Protein 4KW3 (pdb70)

InterPro domains:
  IPR001257 Parvovirus non-structural protein 1, helicase domain [PF01057] (306-569)
  IPR014015 Helicase, superfamily 3, DNA virus [PS51206] (397-552)
  IPR027417 P-loop containing nucleoside triphosphate hydrolase [G3DSA:3.40.50.300] (367-577)
  IPR027417 P-loop containing nucleoside triphosphate hydrolase [SSF52540] (384-567)
  IPR049901 NS1 nuclease, NS1-Nuc domain, Parvovirus [PS52022] (11-271)
  IPR054766 Initiator protein NS1-like, N-terminal domain, Bocavirus [PF22419] (13-245)

B-factor: mean 63.6, std 20.65, range [27.87, 173.23]

Foldseek 3Di:
DFDFDFAPQKWKKKFFLPDQCCQVPVLLLCLQQQNPLSVLVVVQLPDDFPPDDDVSLVVSCVVCFCRGSQNRLQLLLVVLVLVVQCVLVVHNGGDKWKKKFWFDWPGTTMIMIMIHDHSDDQVCPFQCQLVSLLSSLVSSLVSSCVSVVVPDDDPVSVVSSVVSVVCNVVSVVVDNVPRMGIDWDADPVGDIDRGDPDPLCCCLPPVQLAAADRGSSHDSSSNADPVNHRVVHDTHTHWMDTRRDTPGRVCRNVSSVCCCPPRPND/DFDFDFAPQKWKKKFFLPDQCCQVPVLLLCLQQQNPCSVLVVVQLPDDFPPPDDPSLVVSLVVCPCRFSQSRLQVLLVVLVLVVQCVLVVHNGGDKWKKKFWFDDPGTGMMMIMIHDHSDDPVVVQQCQLVSLLSSLVSSLVSSCVSVVVPDDDPVSVVSSVSSVVCNVVSVVPDNVPSMGIDWDQDPVGDIGGGDPCVLCCCLPPVQLAAADRGSSHDSSSNADPVRHRPPHPTYTHWMATRRHTDDRVCRNVSSVCCCPPRPPD

Nearest PDB structures (foldseek):
  4kw3-assembly2_B  TM=9.986E-01  e=7.012E-51  Human bocavirus
  3wro-assembly1_A  TM=5.353E-01  e=4.277E-08  Murine minute virus strain MVM prototype
  4zq9-assembly1_B  TM=5.698E-01  e=7.908E-05  Adeno-associated virus 2 Srivastava/1982
  4zq9-assembly1_A  TM=5.557E-01  e=5.661E-05  Adeno-associated virus 2 Srivastava/1982
  4zq9-assembly1_C  TM=5.619E-01  e=1.460E-04  Adeno-associated virus 2 Srivastava/1982

Structure (mmCIF, N/CA/C/O backbone):
data_4KW3
#
_entry.id   4KW3
#
_cell.length_a   199.804
_cell.length_b   199.804
_cell.length_c   56.456
_cell.angle_alpha   90.00
_cell.angle_beta   90.00
_cell.angle_gamma   90.00
#
_symmetry.space_group_name_H-M   'P 41 21 2'
#
loop_
_entity.id
_entity.type
_entity.pdbx_description
1 polymer NS1
2 water water
#
loop_
_atom_site.group_PDB
_atom_site.id
_atom_site.type_symbol
_atom_site.label_atom_id
_atom_site.label_alt_id
_atom_site.label_comp_id
_atom_site.label_asym_id
_atom_site.label_entity_id
_atom_site.label_seq_id
_atom_site.pdbx_PDB_ins_code
_atom_site.Cartn_x
_atom_site.Cartn_y
_atom_site.Cartn_z
_atom_site.occupancy
_atom_site.B_iso_or_equiv
_atom_site.auth_seq_id
_atom_site.auth_comp_id
_atom_site.auth_asym_id
_atom_site.auth_atom_id
_atom_site.pdbx_PDB_model_num
ATOM 1 N N . PRO A 1 6 ? 73.102 42.038 -0.978 1.00 93.48 6 PRO A N 1
ATOM 2 C CA . PRO A 1 6 ? 72.781 41.670 0.400 1.00 83.41 6 PRO A CA 1
ATOM 3 C C . PRO A 1 6 ? 72.293 42.896 1.186 1.00 73.31 6 PRO A C 1
ATOM 4 O O . PRO A 1 6 ? 73.065 43.542 1.902 1.00 79.04 6 PRO A O 1
ATOM 8 N N . VAL A 1 7 ? 71.022 43.235 1.037 1.00 52.53 7 VAL A N 1
ATOM 9 C CA . VAL A 1 7 ? 70.452 44.377 1.751 1.00 47.23 7 VAL A CA 1
ATOM 10 C C . VAL A 1 7 ? 70.413 44.196 3.296 1.00 49.58 7 VAL A C 1
ATOM 11 O O . VAL A 1 7 ? 69.970 43.173 3.798 1.00 54.56 7 VAL A O 1
ATOM 15 N N . ILE A 1 8 ? 70.872 45.196 4.041 1.00 41.13 8 ILE A N 1
ATOM 16 C CA . ILE A 1 8 ? 70.876 45.138 5.503 1.00 45.78 8 ILE A CA 1
ATOM 17 C C . ILE A 1 8 ? 69.437 45.165 6.022 1.00 50.61 8 ILE A C 1
ATOM 18 O O . ILE A 1 8 ? 68.606 45.918 5.512 1.00 44.41 8 ILE A O 1
ATOM 23 N N . ARG A 1 9 ? 69.126 44.313 7.001 1.00 56.86 9 ARG A N 1
ATOM 24 C CA . ARG A 1 9 ? 67.736 44.145 7.437 1.00 50.74 9 ARG A CA 1
ATOM 25 C C . ARG A 1 9 ? 67.538 44.417 8.908 1.00 53.80 9 ARG A C 1
ATOM 26 O O . ARG A 1 9 ? 66.404 44.501 9.390 1.00 59.18 9 ARG A O 1
ATOM 34 N N . ALA A 1 10 ? 68.651 44.596 9.609 1.00 49.57 10 ALA A N 1
ATOM 35 C CA . ALA A 1 10 ? 68.622 44.758 11.048 1.00 41.21 10 ALA A CA 1
ATOM 36 C C . ALA A 1 10 ? 69.736 45.675 11.547 1.00 47.07 10 ALA A C 1
ATOM 37 O O . ALA A 1 10 ? 70.852 45.659 11.016 1.00 45.92 10 ALA A O 1
ATOM 39 N N . PHE A 1 11 ? 69.458 46.431 12.604 1.00 39.98 11 PHE A N 1
ATOM 40 C CA . PHE A 1 11 ? 70.460 47.350 13.134 1.00 44.31 11 PHE A CA 1
ATOM 41 C C . PHE A 1 11 ? 70.435 47.419 14.662 1.00 46.32 11 PHE A C 1
ATOM 42 O O . PHE A 1 11 ? 69.453 47.870 15.234 1.00 47.90 11 PHE A O 1
ATOM 50 N N . SER A 1 12 ? 71.536 47.006 15.299 1.00 45.76 12 SER A N 1
ATOM 51 C CA . SER A 1 12 ? 71.6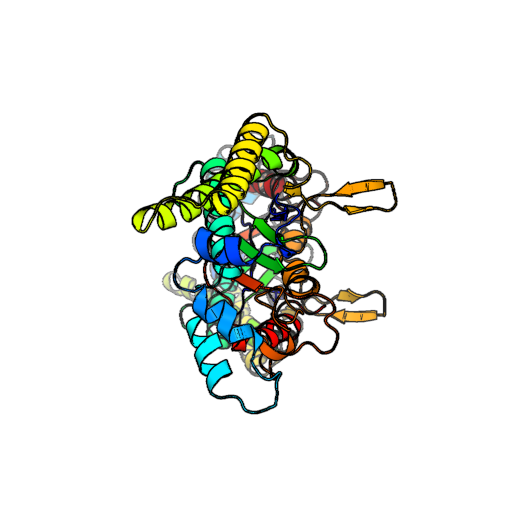58 46.958 16.764 1.00 48.31 12 SER A CA 1
ATOM 52 C C . SER A 1 12 ? 71.305 48.250 17.484 1.00 50.47 12 SER A C 1
ATOM 53 O O . SER A 1 12 ? 71.788 49.327 17.125 1.00 47.52 12 SER A O 1
ATOM 56 N N . GLN A 1 13 ? 70.497 48.131 18.533 1.00 48.31 13 GLN A N 1
ATOM 57 C CA . GLN A 1 13 ? 70.112 49.288 19.338 1.00 45.07 13 GLN A CA 1
ATOM 58 C C . GLN A 1 13 ? 70.819 49.250 20.712 1.00 49.60 13 GLN A C 1
ATOM 59 O O . GLN A 1 13 ? 71.292 48.194 21.137 1.00 45.39 13 GLN A O 1
ATOM 65 N N . PRO A 1 14 ? 70.966 50.412 21.376 1.00 58.19 14 PRO A N 1
ATOM 66 C CA . PRO A 1 14 ? 70.583 51.747 20.903 1.00 52.36 14 PRO A CA 1
ATOM 67 C C . PRO A 1 14 ? 71.569 52.218 19.830 1.00 52.49 14 PRO A C 1
ATOM 68 O O . PRO A 1 14 ? 72.742 51.805 19.851 1.00 55.99 14 PRO A O 1
ATOM 72 N N . ALA A 1 15 ? 71.087 53.033 18.893 1.00 42.19 15 ALA A N 1
ATOM 73 C CA . ALA A 1 15 ? 71.923 53.548 17.801 1.00 41.48 15 ALA A CA 1
ATOM 74 C C . ALA A 1 15 ? 72.075 55.061 17.881 1.00 43.97 15 ALA A C 1
ATOM 75 O O . ALA A 1 15 ? 71.148 55.776 18.266 1.00 40.37 15 ALA A O 1
ATOM 77 N N . PHE A 1 16 ? 73.242 55.546 17.485 1.00 44.44 16 PHE A N 1
ATOM 78 C CA . PHE A 1 16 ? 73.521 56.973 17.529 1.00 41.72 16 PHE A CA 1
ATOM 79 C C . PHE A 1 16 ? 74.171 57.411 16.230 1.00 36.35 16 PHE A C 1
ATOM 80 O O . PHE A 1 16 ? 74.819 56.612 15.542 1.00 35.71 16 PHE A O 1
ATOM 88 N N . THR A 1 17 ? 73.983 58.675 15.889 1.00 30.55 17 THR A N 1
ATOM 89 C CA . THR A 1 17 ? 74.525 59.209 14.645 1.00 31.74 17 THR A CA 1
ATOM 90 C C . THR A 1 17 ? 75.461 60.383 14.925 1.00 39.66 17 THR A C 1
ATOM 91 O O . THR A 1 17 ? 75.114 61.320 15.668 1.00 44.28 17 THR A O 1
ATOM 95 N N . TYR A 1 18 ? 76.666 60.309 14.366 1.00 41.78 18 TYR A N 1
ATOM 96 C CA . TYR A 1 18 ? 77.649 61.385 14.526 1.00 38.37 18 TYR A CA 1
ATOM 97 C C . TYR A 1 18 ? 78.016 62.023 13.185 1.00 41.31 18 TYR A C 1
ATOM 98 O O . TYR A 1 18 ? 77.916 61.392 12.120 1.00 39.65 18 TYR A O 1
ATOM 107 N N . VAL A 1 19 ? 78.471 63.270 13.246 1.00 38.98 19 VAL A N 1
ATOM 108 C CA . VAL A 1 19 ? 79.068 63.900 12.085 1.00 34.62 19 VAL A CA 1
ATOM 109 C C . VAL A 1 19 ? 80.498 64.312 12.402 1.00 38.50 19 VAL A C 1
ATOM 110 O O . VAL A 1 19 ? 80.750 65.094 13.327 1.00 40.39 19 VAL A O 1
ATOM 114 N N . PHE A 1 20 ? 81.425 63.769 11.618 1.00 37.23 20 PHE A N 1
ATOM 115 C CA . PHE A 1 20 ? 82.830 64.123 11.694 1.00 35.78 20 PHE A CA 1
ATOM 116 C C . PHE A 1 20 ? 83.144 65.120 10.586 1.00 44.24 20 PHE A C 1
ATOM 117 O O . PHE A 1 20 ? 82.793 64.883 9.444 1.00 43.89 20 PHE A O 1
ATOM 125 N N . LYS A 1 21 ? 83.770 66.243 10.930 1.00 49.39 21 LYS A N 1
ATOM 126 C CA . LYS A 1 21 ? 84.236 67.236 9.954 1.00 44.17 21 LYS A CA 1
ATOM 127 C C . LYS A 1 21 ? 85.755 67.147 9.828 1.00 47.16 21 LYS A C 1
ATOM 128 O O . LYS A 1 21 ? 86.459 67.269 10.826 1.00 45.86 21 LYS A O 1
ATOM 134 N N . PHE A 1 22 ? 86.276 66.933 8.624 1.00 44.37 22 PHE A N 1
ATOM 135 C CA . PHE A 1 22 ? 87.727 66.966 8.440 1.00 46.41 22 PHE A CA 1
ATOM 136 C C . PHE A 1 22 ? 88.296 68.363 8.811 1.00 50.08 22 PHE A C 1
ATOM 137 O O . PHE A 1 22 ? 87.947 69.377 8.208 1.00 43.48 22 PHE A O 1
ATOM 145 N N . PRO A 1 23 ? 89.179 68.425 9.811 1.00 50.91 23 PRO A N 1
ATOM 146 C CA . PRO A 1 23 ? 89.521 69.759 10.325 1.00 48.46 23 PRO A CA 1
ATOM 147 C C . PRO A 1 23 ? 90.542 70.550 9.484 1.00 54.72 23 PRO A C 1
ATOM 148 O O . PRO A 1 23 ? 91.582 70.966 10.004 1.00 64.33 23 PRO A O 1
ATOM 152 N N . TYR A 1 24 ? 90.238 70.742 8.203 1.00 50.81 24 TYR A N 1
ATOM 153 C CA . TYR A 1 24 ? 91.067 71.549 7.293 1.00 55.72 24 TYR A CA 1
ATOM 154 C C . TYR A 1 24 ? 90.197 72.408 6.385 1.00 57.16 24 TYR A C 1
ATOM 155 O O . TYR A 1 24 ? 89.676 71.941 5.370 1.00 58.44 24 TYR A O 1
ATOM 164 N N . PRO A 1 25 ? 90.040 73.679 6.750 1.00 59.43 25 PRO A N 1
ATOM 165 C CA . PRO A 1 25 ? 89.119 74.587 6.055 1.00 58.45 25 PRO A CA 1
ATOM 166 C C . PRO A 1 25 ? 89.434 74.775 4.564 1.00 56.68 25 PRO A C 1
ATOM 167 O O . PRO A 1 25 ? 88.510 74.944 3.772 1.00 58.31 25 PRO A O 1
ATOM 171 N N . GLN A 1 26 ? 90.711 74.731 4.192 1.00 62.88 26 GLN A N 1
ATOM 172 C CA . GLN A 1 26 ? 91.134 74.949 2.801 1.00 64.26 26 GLN A CA 1
ATOM 173 C C . GLN A 1 26 ? 91.080 73.685 1.937 1.00 60.85 26 GLN A C 1
ATOM 174 O O . GLN A 1 26 ? 91.662 73.661 0.858 1.00 61.28 26 GLN A O 1
ATOM 180 N N . TRP A 1 27 ? 90.397 72.641 2.406 1.00 50.10 27 TRP A N 1
ATOM 181 C CA . TRP A 1 27 ? 90.365 71.355 1.687 1.00 45.45 27 TRP A CA 1
ATOM 182 C C . TRP A 1 27 ? 89.802 71.407 0.242 1.00 57.91 27 TRP A C 1
ATOM 183 O O . TRP A 1 27 ? 90.313 70.704 -0.622 1.00 57.43 27 TRP A O 1
ATOM 194 N N . LYS A 1 28 ? 88.763 72.202 -0.038 1.00 58.27 28 LYS A N 1
ATOM 195 C CA . LYS A 1 28 ? 88.304 72.309 -1.436 1.00 61.56 28 LYS A CA 1
ATOM 196 C C . LYS A 1 28 ? 89.369 72.993 -2.306 1.00 66.32 28 LYS A C 1
ATOM 197 O O . LYS A 1 28 ? 89.722 72.512 -3.382 1.00 66.34 28 LYS A O 1
ATOM 203 N N . GLU A 1 29 ? 89.879 74.115 -1.821 1.00 66.90 29 GLU A N 1
ATOM 204 C CA . GLU A 1 29 ? 90.838 74.910 -2.566 1.00 67.56 29 GLU A CA 1
ATOM 205 C C . GLU A 1 29 ? 92.117 74.142 -2.842 1.00 63.10 29 GLU A C 1
ATOM 206 O O . GLU A 1 29 ? 92.768 74.373 -3.842 1.00 70.00 29 GLU A O 1
ATOM 212 N N . LYS A 1 30 ? 92.476 73.227 -1.950 1.00 67.43 30 LYS A N 1
ATOM 213 C CA . LYS A 1 30 ? 93.760 72.536 -2.026 1.00 64.01 30 LYS A CA 1
ATOM 214 C C . LYS A 1 30 ? 93.600 71.016 -1.932 1.00 62.49 30 LYS A C 1
ATOM 215 O O . LYS A 1 30 ? 94.367 70.339 -1.238 1.00 54.46 30 LYS A O 1
ATOM 221 N N . GLU A 1 31 ? 92.621 70.478 -2.655 1.00 65.75 31 GLU A N 1
ATOM 222 C CA . GLU A 1 31 ? 92.226 69.073 -2.501 1.00 59.20 31 GLU A CA 1
ATOM 223 C C . GLU A 1 31 ? 93.303 68.052 -2.908 1.00 57.57 31 GLU A C 1
ATOM 224 O O . GLU A 1 31 ? 93.366 66.939 -2.352 1.00 50.66 31 GLU A O 1
ATOM 230 N N . TRP A 1 32 ? 94.144 68.421 -3.873 1.00 56.92 32 TRP A N 1
ATOM 231 C CA . TRP A 1 32 ? 95.223 67.530 -4.336 1.00 53.43 32 TRP A CA 1
ATOM 232 C C . TRP A 1 32 ? 96.166 67.116 -3.192 1.00 57.51 32 TRP A C 1
ATOM 233 O O . TRP A 1 32 ? 96.714 66.017 -3.210 1.00 62.56 32 TRP A O 1
ATOM 244 N N . LEU A 1 33 ? 96.347 67.989 -2.200 1.00 51.80 33 LEU A N 1
ATOM 245 C CA . LEU A 1 33 ? 97.060 67.612 -0.977 1.00 53.87 33 LEU A CA 1
ATOM 246 C C . LEU A 1 33 ? 96.414 66.390 -0.302 1.00 57.88 33 LEU A C 1
ATOM 247 O O . LEU A 1 33 ? 97.123 65.472 0.148 1.00 52.09 33 LEU A O 1
ATOM 252 N N . LEU A 1 34 ? 95.074 66.362 -0.250 1.00 47.52 34 LEU A N 1
ATOM 253 C CA . LEU A 1 34 ? 94.406 65.219 0.364 1.00 48.40 34 LEU A CA 1
ATOM 254 C C . LEU A 1 34 ? 94.545 63.982 -0.507 1.00 52.02 34 LEU A C 1
ATOM 255 O O . LEU A 1 34 ? 94.656 62.870 0.024 1.00 50.10 34 LEU A O 1
ATOM 260 N N . HIS A 1 35 ? 94.570 64.175 -1.831 1.00 52.28 35 HIS A N 1
ATOM 261 C CA . HIS A 1 35 ? 94.760 63.050 -2.753 1.00 52.10 35 HIS A CA 1
ATOM 262 C C . HIS A 1 35 ? 96.036 62.316 -2.371 1.00 57.74 35 HIS A C 1
ATOM 263 O O . HIS A 1 35 ? 96.056 61.085 -2.335 1.00 51.07 35 HIS A O 1
ATOM 270 N N . ALA A 1 36 ? 97.089 63.082 -2.070 1.00 52.57 36 ALA A N 1
ATOM 271 C CA . ALA A 1 36 ? 98.392 62.509 -1.782 1.00 56.17 36 ALA A CA 1
ATOM 272 C C . ALA A 1 36 ? 98.467 61.918 -0.367 1.00 62.36 36 ALA A C 1
ATOM 273 O O . ALA A 1 36 ? 98.944 60.786 -0.180 1.00 59.43 36 ALA A O 1
ATOM 275 N N . LEU A 1 37 ? 97.987 62.682 0.616 1.00 53.67 37 LEU A N 1
ATOM 276 C CA . LEU A 1 37 ? 98.026 62.257 2.018 1.00 51.83 37 LEU A CA 1
ATOM 277 C C . LEU A 1 37 ? 97.145 61.026 2.299 1.00 57.61 37 LEU A C 1
ATOM 278 O O . LEU A 1 37 ? 97.521 60.154 3.082 1.00 61.62 37 LEU A O 1
ATOM 283 N N . LEU A 1 38 ? 95.969 60.963 1.673 1.00 55.03 38 LEU A N 1
ATOM 284 C CA . LEU A 1 38 ? 95.022 59.882 1.948 1.00 53.15 38 LEU A CA 1
ATOM 285 C C . LEU A 1 38 ? 94.950 58.799 0.871 1.00 55.04 38 LEU A C 1
ATOM 286 O O . LEU A 1 38 ? 94.603 57.653 1.164 1.00 52.05 38 LEU A O 1
ATOM 291 N N . ALA A 1 39 ? 95.276 59.152 -0.368 1.00 59.06 39 ALA A N 1
ATOM 292 C CA . ALA A 1 39 ? 95.049 58.247 -1.495 1.00 55.76 39 ALA A CA 1
ATOM 293 C C . ALA A 1 39 ? 96.246 58.256 -2.431 1.00 62.57 39 ALA A C 1
ATOM 294 O O . ALA A 1 39 ? 96.107 58.431 -3.654 1.00 54.92 39 ALA A O 1
ATOM 296 N N . HIS A 1 40 ? 97.429 58.097 -1.851 1.00 56.96 40 HIS A N 1
ATOM 297 C CA . HIS A 1 40 ? 98.619 58.109 -2.660 1.00 52.76 40 HIS A CA 1
ATOM 298 C C . HIS A 1 40 ? 98.534 57.005 -3.717 1.00 60.50 40 HIS A C 1
ATOM 299 O O . HIS A 1 40 ? 98.188 55.860 -3.404 1.00 59.14 40 HIS A O 1
ATOM 306 N N . GLY A 1 41 ? 98.799 57.375 -4.972 1.00 59.87 41 GLY A N 1
ATOM 307 C CA . GLY A 1 41 ? 98.654 56.467 -6.098 1.00 50.95 41 GLY A CA 1
ATOM 308 C C . GLY A 1 41 ? 97.483 56.811 -7.017 1.00 61.65 41 GLY A C 1
ATOM 309 O O . GLY A 1 41 ? 97.298 56.187 -8.066 1.00 67.64 41 GLY A O 1
ATOM 310 N N . THR A 1 42 ? 96.705 57.823 -6.642 1.00 52.07 42 THR A N 1
ATOM 311 C CA . THR A 1 42 ? 95.486 58.153 -7.360 1.00 51.70 42 THR A CA 1
ATOM 312 C C . THR A 1 42 ? 95.602 59.562 -7.887 1.00 58.23 42 THR A C 1
ATOM 313 O O . THR A 1 42 ? 94.696 60.042 -8.571 1.00 59.95 42 THR A O 1
ATOM 317 N N . GLU A 1 43 ? 96.692 60.246 -7.543 1.00 59.04 43 GLU A N 1
ATOM 318 C CA . GLU A 1 43 ? 96.726 61.687 -7.786 1.00 63.40 43 GLU A CA 1
ATOM 319 C C . GLU A 1 43 ? 96.620 62.020 -9.266 1.00 61.84 43 GLU A C 1
ATOM 320 O O . GLU A 1 43 ? 95.983 63.001 -9.631 1.00 68.49 43 GLU A O 1
ATOM 326 N N . GLN A 1 44 ? 97.191 61.175 -10.115 1.00 67.39 44 GLN A N 1
ATOM 327 C CA . GLN A 1 44 ? 97.104 61.399 -11.552 1.00 70.95 44 GLN A CA 1
ATOM 328 C C . GLN A 1 44 ? 95.713 61.084 -12.071 1.00 65.78 44 GLN A C 1
ATOM 329 O O . GLN A 1 44 ? 95.157 61.842 -12.868 1.00 61.28 44 GLN A O 1
ATOM 335 N N . SER A 1 45 ? 95.157 59.966 -11.610 1.00 53.26 45 SER A N 1
ATOM 336 C CA . SER A 1 45 ? 93.795 59.609 -11.962 1.00 47.74 45 SER A CA 1
ATOM 337 C C . SER A 1 45 ? 92.811 60.748 -11.647 1.00 55.42 45 SER A C 1
ATOM 338 O O . SER A 1 45 ? 91.962 61.067 -12.479 1.00 55.86 45 SER A O 1
ATOM 341 N N . MET A 1 46 ? 92.951 61.379 -10.476 1.00 49.10 46 MET A N 1
ATOM 342 C CA . MET A 1 46 ? 92.090 62.498 -10.088 1.00 45.87 46 MET A CA 1
ATOM 343 C C . MET A 1 46 ? 92.179 63.657 -11.069 1.00 57.64 46 MET A C 1
ATOM 344 O O . MET A 1 46 ? 91.161 64.256 -11.430 1.00 61.94 46 MET A O 1
ATOM 349 N N . ILE A 1 47 ? 93.389 63.961 -11.524 1.00 60.04 47 ILE A N 1
ATOM 350 C CA . ILE A 1 47 ? 93.562 65.043 -12.487 1.00 66.10 47 ILE A CA 1
ATOM 351 C C . ILE A 1 47 ? 92.879 64.755 -13.823 1.00 63.73 47 ILE A C 1
ATOM 352 O O . ILE A 1 47 ? 92.167 65.605 -14.358 1.00 57.59 47 ILE A O 1
ATOM 357 N N . GLN A 1 48 ? 93.087 63.550 -14.339 1.00 63.45 48 GLN A N 1
ATOM 358 C CA . GLN A 1 48 ? 92.496 63.131 -15.599 1.00 65.29 48 GLN A CA 1
ATOM 359 C C . GLN A 1 48 ? 90.977 63.192 -15.534 1.00 65.04 48 GLN A C 1
ATOM 360 O O . GLN A 1 48 ? 90.314 63.537 -16.514 1.00 71.82 48 GLN A O 1
ATOM 366 N N . LEU A 1 49 ? 90.440 62.891 -14.357 1.00 58.10 49 LEU A N 1
ATOM 367 C CA . LEU A 1 49 ? 89.004 62.872 -14.137 1.00 57.75 49 LEU A CA 1
ATOM 368 C C . LEU A 1 49 ? 88.354 64.231 -14.421 1.00 57.33 49 LEU A C 1
ATOM 369 O O . LEU A 1 49 ? 87.197 64.274 -14.863 1.00 52.70 49 LEU A O 1
ATOM 374 N N . ARG A 1 50 ? 89.087 65.323 -14.155 1.00 56.83 50 ARG A N 1
ATOM 375 C CA . ARG A 1 50 ? 88.597 66.690 -14.402 1.00 56.49 50 ARG A CA 1
ATOM 376 C C . ARG A 1 50 ? 88.151 66.901 -15.842 1.00 66.30 50 ARG A C 1
ATOM 377 O O . ARG A 1 50 ? 87.263 67.709 -16.094 1.00 73.04 50 ARG A O 1
ATOM 385 N N . ASN A 1 51 ? 88.754 66.166 -16.777 1.00 66.18 51 ASN A N 1
ATOM 386 C CA . ASN A 1 51 ? 88.531 66.391 -18.202 1.00 74.90 51 ASN A CA 1
ATOM 387 C C . ASN A 1 51 ? 87.450 65.489 -18.788 1.00 75.91 51 ASN A C 1
ATOM 388 O O . ASN A 1 51 ? 87.266 65.432 -20.004 1.00 75.85 51 ASN A O 1
ATOM 393 N N . CYS A 1 52 ? 86.739 64.777 -17.923 1.00 64.94 52 CYS A N 1
ATOM 394 C CA . CYS A 1 52 ? 85.770 63.794 -18.378 1.00 54.71 52 CYS A CA 1
ATOM 395 C C . CYS A 1 52 ? 84.401 64.393 -18.683 1.00 54.49 52 CYS A C 1
ATOM 396 O O . CYS A 1 52 ? 83.949 65.320 -18.010 1.00 58.21 52 CYS A O 1
ATOM 399 N N . ALA A 1 53 ? 83.738 63.825 -19.682 1.00 51.92 53 ALA A N 1
ATOM 400 C CA . ALA A 1 53 ? 82.382 64.205 -20.064 1.00 53.53 53 ALA A CA 1
ATOM 401 C C . ALA A 1 53 ? 81.384 63.550 -19.119 1.00 55.52 53 ALA A C 1
ATOM 402 O O . ALA A 1 53 ? 81.568 62.395 -18.733 1.00 49.17 53 ALA A O 1
ATOM 404 N N . PRO A 1 54 ? 80.363 64.306 -18.687 1.00 59.53 54 PRO A N 1
ATOM 405 C CA . PRO A 1 54 ? 79.254 63.790 -17.868 1.00 56.54 54 PRO A CA 1
ATOM 406 C C . PRO A 1 54 ? 78.414 62.793 -18.642 1.00 59.69 54 PRO A C 1
ATOM 407 O O . PRO A 1 54 ? 78.382 62.836 -19.883 1.00 56.91 54 PRO A O 1
ATOM 411 N N . HIS A 1 55 ? 77.737 61.908 -17.926 1.00 56.74 55 HIS A N 1
ATOM 412 C CA . HIS A 1 55 ? 76.755 61.051 -18.561 1.00 58.17 55 HIS A CA 1
ATOM 413 C C . HIS A 1 55 ? 75.666 61.966 -19.117 1.00 61.31 55 HIS A C 1
ATOM 414 O O . HIS A 1 55 ? 75.441 63.062 -18.577 1.00 59.09 55 HIS A O 1
ATOM 421 N N . PRO A 1 56 ? 74.982 61.533 -20.191 1.00 64.55 56 PRO A N 1
ATOM 422 C CA . PRO A 1 56 ? 75.059 60.220 -20.83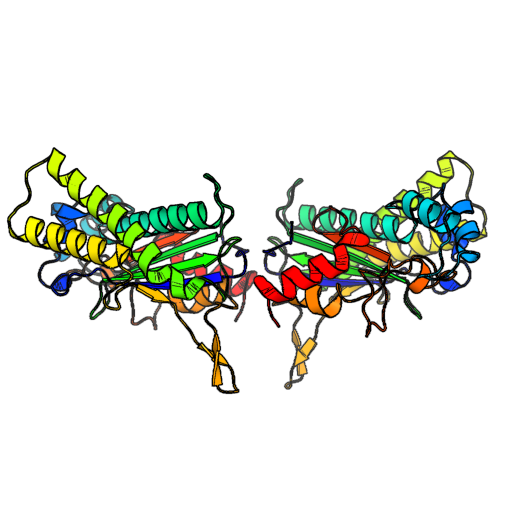9 1.00 70.39 56 PRO A CA 1
ATOM 423 C C . PRO A 1 56 ? 76.002 60.179 -22.054 1.00 66.79 56 PRO A C 1
ATOM 424 O O . PRO A 1 56 ? 75.931 59.243 -22.840 1.00 58.57 56 PRO A O 1
ATOM 428 N N . ASP A 1 57 ? 76.850 61.186 -22.214 1.00 60.74 57 ASP A N 1
ATOM 429 C CA . ASP A 1 57 ? 77.915 61.146 -23.205 1.00 64.09 57 ASP A CA 1
ATOM 430 C C . ASP A 1 57 ? 78.783 59.903 -23.048 1.00 62.71 57 ASP A C 1
ATOM 431 O O . ASP A 1 57 ? 79.062 59.460 -21.931 1.00 65.09 57 ASP A O 1
ATOM 436 N N . GLU A 1 58 ? 79.182 59.327 -24.178 1.00 76.48 58 GLU A N 1
ATOM 437 C CA . GLU A 1 58 ? 80.142 58.230 -24.202 1.00 70.68 58 GLU A CA 1
ATOM 438 C C . GLU A 1 58 ? 81.482 58.761 -23.743 1.00 68.17 58 GLU A C 1
ATOM 439 O O . GLU A 1 58 ? 81.928 59.780 -24.253 1.00 67.44 58 GLU A O 1
ATOM 445 N N . ASP A 1 59 ? 82.138 58.080 -22.810 1.00 71.73 59 ASP A N 1
ATOM 446 C CA . ASP A 1 59 ? 83.495 58.461 -22.422 1.00 51.28 59 ASP A CA 1
ATOM 447 C C . ASP A 1 59 ? 84.146 57.243 -21.765 1.00 64.02 59 ASP A C 1
ATOM 448 O O . ASP A 1 59 ? 83.895 56.942 -20.600 1.00 65.07 59 ASP A O 1
ATOM 453 N N . ILE A 1 60 ? 84.954 56.527 -22.542 1.00 66.99 60 ILE A N 1
ATOM 454 C CA . ILE A 1 60 ? 85.547 55.263 -22.116 1.00 70.09 60 ILE A CA 1
ATOM 455 C C . ILE A 1 60 ? 86.653 55.486 -21.101 1.00 69.48 60 ILE A C 1
ATOM 456 O O . ILE A 1 60 ? 86.794 54.718 -20.141 1.00 68.78 60 ILE A O 1
ATOM 461 N N . ILE A 1 61 ? 87.410 56.563 -21.302 1.00 58.03 61 ILE A N 1
ATOM 462 C CA . ILE A 1 61 ? 88.450 56.954 -20.367 1.00 60.29 61 ILE A CA 1
ATOM 463 C C . ILE A 1 61 ? 87.839 57.161 -18.989 1.00 63.73 61 ILE A C 1
ATOM 464 O O . ILE A 1 61 ? 88.324 56.620 -17.994 1.00 64.36 61 ILE A O 1
ATOM 469 N N . ARG A 1 62 ? 86.772 57.948 -18.948 1.00 63.35 62 ARG A N 1
ATOM 470 C CA . ARG A 1 62 ? 86.001 58.153 -17.732 1.00 54.15 62 ARG A CA 1
ATOM 471 C C . ARG A 1 62 ? 85.611 56.838 -17.069 1.00 57.05 62 ARG A C 1
ATOM 472 O O . ARG A 1 62 ? 85.779 56.662 -15.859 1.00 62.25 62 ARG A O 1
ATOM 480 N N . ASP A 1 63 ? 85.060 55.921 -17.853 1.00 55.83 63 ASP A N 1
ATOM 481 C CA . ASP A 1 63 ? 84.546 54.680 -17.272 1.00 63.00 63 ASP A CA 1
ATOM 482 C C . ASP A 1 63 ? 85.642 53.841 -16.604 1.00 69.86 63 ASP A C 1
ATOM 483 O O . ASP A 1 63 ? 85.423 53.301 -15.527 1.00 77.04 63 ASP A O 1
ATOM 488 N N . ASP A 1 64 ? 86.808 53.729 -17.246 1.00 72.08 64 ASP A N 1
ATOM 489 C CA . ASP A 1 64 ? 87.935 52.971 -16.690 1.00 67.20 64 ASP A CA 1
ATOM 490 C C . ASP A 1 64 ? 88.540 53.638 -15.471 1.00 63.63 64 ASP A C 1
ATOM 491 O O . ASP A 1 64 ? 88.785 52.992 -14.439 1.00 68.91 64 ASP A O 1
ATOM 496 N N . LEU A 1 65 ? 88.768 54.936 -15.612 1.00 51.22 65 LEU A N 1
ATOM 497 C CA . LEU A 1 65 ? 89.291 55.784 -14.553 1.00 50.39 65 LEU A CA 1
ATOM 498 C C . LEU A 1 65 ? 88.483 55.538 -13.265 1.00 60.10 65 LEU A C 1
ATOM 499 O O . LEU A 1 65 ? 89.050 55.220 -12.214 1.00 59.55 65 LEU A O 1
ATOM 504 N N . LEU A 1 66 ? 87.156 55.610 -13.375 1.00 55.88 66 LEU A N 1
ATOM 505 C CA . LEU A 1 66 ? 86.272 55.370 -12.238 1.00 50.80 66 LEU A CA 1
ATOM 506 C C . LEU A 1 66 ? 86.363 53.943 -11.722 1.00 51.28 66 LEU A C 1
ATOM 507 O O . LEU A 1 66 ? 86.362 53.721 -10.511 1.00 56.80 66 LEU A O 1
ATOM 512 N N . ILE A 1 67 ? 86.418 52.972 -12.627 1.00 54.02 67 ILE A N 1
ATOM 513 C CA . ILE A 1 67 ? 86.655 51.591 -12.212 1.00 60.99 67 ILE A CA 1
ATOM 514 C C . ILE A 1 67 ? 87.982 51.446 -11.446 1.00 61.74 67 ILE A C 1
ATOM 515 O O . ILE A 1 67 ? 88.035 50.750 -10.429 1.00 66.02 67 ILE A O 1
ATOM 520 N N . SER A 1 68 ? 89.029 52.155 -11.866 1.00 44.42 68 SER A N 1
ATOM 521 C CA . SER A 1 68 ? 90.302 51.946 -11.201 1.00 56.38 68 SER A CA 1
ATOM 522 C C . SER A 1 68 ? 90.314 52.668 -9.849 1.00 59.01 68 SER A C 1
ATOM 523 O O . SER A 1 68 ? 91.069 52.309 -8.953 1.00 59.72 68 SER A O 1
ATOM 526 N N . LEU A 1 69 ? 89.491 53.695 -9.713 1.00 59.76 69 LEU A N 1
ATOM 527 C CA . LEU A 1 69 ? 89.454 54.485 -8.488 1.00 56.97 69 LEU A CA 1
ATOM 528 C C . LEU A 1 69 ? 88.548 53.917 -7.417 1.00 57.17 69 LEU A C 1
ATOM 529 O O . LEU A 1 69 ? 88.585 54.376 -6.287 1.00 62.35 69 LEU A O 1
ATOM 534 N N . GLU A 1 70 ? 87.810 52.868 -7.759 1.00 62.07 70 GLU A N 1
ATOM 535 C CA . GLU A 1 70 ? 86.598 52.487 -7.026 1.00 72.68 70 GLU A CA 1
ATOM 536 C C . GLU A 1 70 ? 86.635 52.428 -5.496 1.00 77.99 70 GLU A C 1
ATOM 537 O O . GLU A 1 70 ? 85.726 52.975 -4.855 1.00 89.58 70 GLU A O 1
ATOM 543 N N . ASP A 1 71 ? 87.650 51.828 -4.886 1.00 63.88 71 ASP A N 1
ATOM 544 C CA . ASP A 1 71 ? 87.711 51.870 -3.407 1.00 59.62 71 ASP A CA 1
ATOM 545 C C . ASP A 1 71 ? 88.916 52.649 -2.872 1.00 57.47 71 ASP A C 1
ATOM 546 O O . ASP A 1 71 ? 89.276 52.524 -1.711 1.00 54.87 71 ASP A O 1
ATOM 551 N N . ARG A 1 72 ? 89.538 53.439 -3.736 1.00 55.09 72 ARG A N 1
ATOM 552 C CA . ARG A 1 72 ? 90.851 53.996 -3.476 1.00 43.56 72 ARG A CA 1
ATOM 553 C C . ARG A 1 72 ? 90.877 55.520 -3.424 1.00 49.12 72 ARG A C 1
ATOM 554 O O . ARG A 1 72 ? 91.894 56.101 -3.045 1.00 57.16 72 ARG A O 1
ATOM 562 N N . HIS A 1 73 ? 89.819 56.182 -3.881 1.00 44.92 73 HIS A N 1
ATOM 563 C CA . HIS A 1 73 ? 89.873 57.646 -3.897 1.00 49.49 73 HIS A CA 1
ATOM 564 C C . HIS A 1 73 ? 89.795 58.169 -2.462 1.00 53.15 73 HIS A C 1
ATOM 565 O O . HIS A 1 73 ? 89.360 57.451 -1.558 1.00 47.37 73 HIS A O 1
ATOM 572 N N . PHE A 1 74 ? 90.210 59.415 -2.262 1.00 47.98 74 PHE A N 1
ATOM 573 C CA . PHE A 1 74 ? 90.487 59.891 -0.915 1.00 43.47 74 PHE A CA 1
ATOM 574 C C . PHE A 1 74 ? 89.261 59.839 -0.011 1.00 46.54 74 PHE A C 1
ATOM 575 O O . PHE A 1 74 ? 89.368 59.478 1.157 1.00 41.55 74 PHE A O 1
ATOM 583 N N . GLY A 1 75 ? 88.099 60.135 -0.573 1.00 47.57 75 GLY A N 1
ATOM 584 C CA . GLY A 1 75 ? 86.860 60.044 0.169 1.00 40.47 75 GLY A CA 1
ATOM 585 C C . GLY A 1 75 ? 86.579 58.628 0.615 1.00 40.83 75 GLY A C 1
ATOM 586 O O . GLY A 1 75 ? 86.069 58.407 1.708 1.00 40.68 75 GLY A O 1
ATOM 587 N N . ALA A 1 76 ? 86.907 57.657 -0.228 1.00 45.70 76 ALA A N 1
ATOM 588 C CA . ALA A 1 76 ? 86.712 56.275 0.167 1.00 46.45 76 ALA A CA 1
ATOM 589 C C . ALA A 1 76 ? 87.659 55.893 1.310 1.00 44.20 76 ALA A C 1
ATOM 590 O O . ALA A 1 76 ? 87.256 55.205 2.254 1.00 47.82 76 ALA A O 1
ATOM 592 N N . VAL A 1 77 ? 88.893 56.386 1.251 1.00 41.68 77 VAL A N 1
ATOM 593 C CA . VAL A 1 77 ? 89.877 56.103 2.289 1.00 46.29 77 VAL A CA 1
ATOM 594 C C . VAL A 1 77 ? 89.469 56.731 3.627 1.00 46.02 77 VAL A C 1
ATOM 595 O O . VAL A 1 77 ? 89.520 56.073 4.673 1.00 41.63 77 VAL A O 1
ATOM 599 N N . LEU A 1 78 ? 89.054 57.994 3.578 1.00 40.41 78 LEU A N 1
ATOM 600 C CA . LEU A 1 78 ? 88.583 58.714 4.759 1.00 44.99 78 LEU A CA 1
ATOM 601 C C . LEU A 1 78 ? 87.480 57.901 5.423 1.00 52.34 78 LEU A C 1
ATOM 602 O O . LEU A 1 78 ? 87.442 57.709 6.646 1.00 53.46 78 LEU A O 1
ATOM 607 N N . CYS A 1 79 ? 86.592 57.412 4.578 1.00 43.17 79 CYS A N 1
ATOM 608 C CA . CYS A 1 79 ? 85.467 56.627 5.013 1.00 43.15 79 CYS A CA 1
ATOM 609 C C . CYS A 1 79 ? 85.904 55.305 5.681 1.00 45.71 79 CYS A C 1
ATOM 610 O O . CYS A 1 79 ? 85.344 54.925 6.698 1.00 49.02 79 CYS A O 1
ATOM 613 N N . LYS A 1 80 ? 86.892 54.606 5.120 1.00 44.31 80 LYS A N 1
ATOM 614 C CA . LYS A 1 80 ? 87.430 53.402 5.771 1.00 40.28 80 LYS A CA 1
ATOM 615 C C . LYS A 1 80 ? 88.108 53.735 7.106 1.00 45.46 80 LYS A C 1
ATOM 616 O O . LYS A 1 80 ? 88.010 52.971 8.064 1.00 40.64 80 LYS A O 1
ATOM 622 N N . ALA A 1 81 ? 88.813 54.866 7.146 1.00 33.63 81 ALA A N 1
ATOM 623 C CA . ALA A 1 81 ? 89.499 55.315 8.347 1.00 46.64 81 ALA A CA 1
ATOM 624 C C . ALA A 1 81 ? 88.496 55.496 9.491 1.00 51.22 81 ALA A C 1
ATOM 625 O O . ALA A 1 81 ? 88.683 54.962 10.594 1.00 42.51 81 ALA A O 1
ATOM 627 N N . VAL A 1 82 ? 87.434 56.248 9.210 1.00 41.39 82 VAL A N 1
ATOM 628 C CA . VAL A 1 82 ? 86.382 56.498 10.181 1.00 36.71 82 VAL A CA 1
ATOM 629 C C . VAL A 1 82 ? 85.721 55.195 10.652 1.00 42.59 82 VAL A C 1
ATOM 630 O O . VAL A 1 82 ? 85.495 55.008 11.856 1.00 42.62 82 VAL A O 1
ATOM 634 N N . TYR A 1 83 ? 85.451 54.287 9.713 1.00 38.11 83 TYR A N 1
ATOM 635 C CA . TYR A 1 83 ? 84.908 52.970 10.045 1.00 41.06 83 TYR A CA 1
ATOM 636 C C . TYR A 1 83 ? 85.838 52.193 11.007 1.00 47.99 83 TYR A C 1
ATOM 637 O O . TYR A 1 83 ? 85.396 51.674 12.041 1.00 50.13 83 TYR A O 1
ATOM 646 N N . MET A 1 84 ? 87.111 52.073 10.648 1.00 38.80 84 MET A N 1
ATOM 647 C CA . MET A 1 84 ? 88.070 51.466 11.563 1.00 46.75 84 MET A CA 1
ATOM 648 C C . MET A 1 84 ? 88.066 52.128 12.961 1.00 52.71 84 MET A C 1
ATOM 649 O O . MET A 1 84 ? 88.059 51.430 13.983 1.00 49.53 84 MET A O 1
ATOM 654 N N . ALA A 1 85 ? 88.064 53.461 12.996 1.00 45.68 85 ALA A N 1
ATOM 655 C CA . ALA A 1 85 ? 88.019 54.192 14.252 1.00 46.71 85 ALA A CA 1
ATOM 656 C C . ALA A 1 85 ? 86.759 53.861 15.066 1.00 51.68 85 ALA A C 1
ATOM 657 O O . ALA A 1 85 ? 86.834 53.725 16.293 1.00 44.54 85 ALA A O 1
ATOM 659 N N . THR A 1 86 ? 85.627 53.709 14.376 1.00 42.99 86 THR A N 1
ATOM 660 C CA . THR A 1 86 ? 84.351 53.385 15.015 1.00 42.23 86 THR A CA 1
ATOM 661 C C . THR A 1 86 ? 84.401 51.993 15.647 1.00 44.74 86 THR A C 1
ATOM 662 O O . THR A 1 86 ? 83.883 51.763 16.743 1.00 50.58 86 THR A O 1
ATOM 666 N N . THR A 1 87 ? 85.012 51.071 14.920 1.00 40.36 87 THR A N 1
ATOM 667 C CA . THR A 1 87 ? 85.276 49.719 15.384 1.00 43.49 87 THR A CA 1
ATOM 668 C C . THR A 1 87 ? 86.135 49.768 16.636 1.00 50.62 87 THR A C 1
ATOM 669 O O . THR A 1 87 ? 85.834 49.113 17.636 1.00 44.69 87 THR A O 1
ATOM 673 N N . THR A 1 88 ? 87.215 50.538 16.572 1.00 52.76 88 THR A N 1
ATOM 674 C CA . THR A 1 88 ? 88.058 50.729 17.736 1.00 50.16 88 THR A CA 1
ATOM 675 C C . THR A 1 88 ? 87.247 51.306 18.906 1.00 58.65 88 THR A C 1
ATOM 676 O O . THR A 1 88 ? 87.383 50.836 20.043 1.00 54.72 88 THR A O 1
ATOM 680 N N . LEU A 1 89 ? 86.395 52.299 18.619 1.00 55.38 89 LEU A N 1
ATOM 681 C CA . LEU A 1 89 ? 85.545 52.909 19.644 1.00 49.59 89 LEU A CA 1
ATOM 682 C C . LEU A 1 89 ? 84.679 51.880 20.350 1.00 54.70 89 LEU A C 1
ATOM 683 O O . LEU A 1 89 ? 84.702 51.800 21.582 1.00 54.53 89 LEU A O 1
ATOM 688 N N . MET A 1 90 ? 83.942 51.080 19.575 1.00 45.80 90 MET A N 1
ATOM 689 C CA . MET A 1 90 ? 83.053 50.070 20.155 1.00 49.81 90 MET A CA 1
ATOM 690 C C . MET A 1 90 ? 83.856 49.017 20.908 1.00 62.61 90 MET A C 1
ATOM 691 O O . MET A 1 90 ? 83.424 48.481 21.926 1.00 62.95 90 MET A O 1
ATOM 696 N N . SER A 1 91 ? 85.033 48.726 20.379 1.00 63.42 91 SER A N 1
ATOM 697 C CA . SER A 1 91 ? 85.965 47.830 21.022 1.00 60.82 91 SER A CA 1
ATOM 698 C C . SER A 1 91 ? 86.295 48.288 22.454 1.00 59.67 91 SER A C 1
ATOM 699 O O . SER A 1 91 ? 86.267 47.484 23.394 1.00 53.68 91 SER A O 1
ATOM 702 N N . HIS A 1 92 ? 86.586 49.578 22.614 1.00 51.00 92 HIS A N 1
ATOM 703 C CA . HIS A 1 92 ? 86.816 50.150 23.934 1.00 43.81 92 HIS A CA 1
ATOM 704 C C . HIS A 1 92 ? 85.548 50.081 24.796 1.00 62.16 92 HIS A C 1
ATOM 705 O O . HIS A 1 92 ? 85.604 49.637 25.939 1.00 61.88 92 HIS A O 1
ATOM 712 N N . LYS A 1 93 ? 84.411 50.521 24.255 1.00 58.30 93 LYS A N 1
ATOM 713 C CA . LYS A 1 93 ? 83.165 50.552 25.024 1.00 58.32 93 LYS A CA 1
ATOM 714 C C . LYS A 1 93 ? 82.758 49.180 25.534 1.00 63.12 93 LYS A C 1
ATOM 715 O O . LYS A 1 93 ? 82.162 49.073 26.603 1.00 66.22 93 LYS A O 1
ATOM 721 N N . GLN A 1 94 ? 83.080 48.135 24.776 1.00 57.59 94 GLN A N 1
ATOM 722 C CA . GLN A 1 94 ? 82.717 46.775 25.161 1.00 55.65 94 GLN A CA 1
ATOM 723 C C . GLN A 1 94 ? 83.855 45.966 25.803 1.00 57.03 94 GLN A C 1
ATOM 724 O O . GLN A 1 94 ? 83.647 44.805 26.172 1.00 56.41 94 GLN A O 1
ATOM 730 N N . ARG A 1 95 ? 85.040 46.565 25.921 1.00 55.36 95 ARG A N 1
ATOM 731 C CA . ARG A 1 95 ? 86.227 45.844 26.390 1.00 65.11 95 ARG A CA 1
ATOM 732 C C . ARG A 1 95 ? 86.306 44.465 25.742 1.00 61.29 95 ARG A C 1
ATOM 733 O O . ARG A 1 95 ? 86.311 43.451 26.422 1.00 67.90 95 ARG A O 1
ATOM 741 N N . ASN A 1 96 ? 86.318 44.455 24.418 1.00 56.61 96 ASN A N 1
ATOM 742 C CA . ASN A 1 96 ? 86.279 43.243 23.634 1.00 64.51 96 ASN A CA 1
ATOM 743 C C . ASN A 1 96 ? 86.928 43.558 22.290 1.00 72.33 96 ASN A C 1
ATOM 744 O O . ASN A 1 96 ? 86.581 44.560 21.665 1.00 73.03 96 ASN A O 1
ATOM 749 N N . MET A 1 97 ? 87.839 42.699 21.831 1.00 76.14 97 MET A N 1
ATOM 750 C CA . MET A 1 97 ? 88.554 42.949 20.579 1.00 75.99 97 MET A CA 1
ATOM 751 C C . MET A 1 97 ? 87.660 42.723 19.377 1.00 76.44 97 MET A C 1
ATOM 752 O O . MET A 1 97 ? 87.926 43.227 18.286 1.00 78.13 97 MET A O 1
ATOM 757 N N . PHE A 1 98 ? 86.580 41.984 19.575 1.00 74.94 98 PHE A N 1
ATOM 758 C CA . PHE A 1 98 ? 85.670 41.733 18.472 1.00 73.48 98 PHE A CA 1
ATOM 759 C C . PHE A 1 98 ? 84.256 42.111 18.863 1.00 71.13 98 PHE A C 1
ATOM 760 O O . PHE A 1 98 ? 83.439 41.243 19.162 1.00 79.42 98 PHE A O 1
ATOM 768 N N . PRO A 1 99 ? 83.970 43.425 18.858 1.00 63.74 99 PRO A N 1
ATOM 769 C CA . PRO A 1 99 ? 82.720 44.005 19.366 1.00 59.63 99 PRO A CA 1
ATOM 770 C C . PRO A 1 99 ? 81.498 43.620 18.557 1.00 57.60 99 PRO A C 1
ATOM 771 O O . PRO A 1 99 ? 81.608 43.441 17.344 1.00 62.14 99 PRO A O 1
ATOM 775 N N . ARG A 1 100 ? 80.358 43.481 19.230 1.00 56.24 100 ARG A N 1
ATOM 776 C CA . ARG A 1 100 ? 79.089 43.276 18.544 1.00 58.21 100 ARG A CA 1
ATOM 777 C C . ARG A 1 100 ? 78.411 44.609 18.340 1.00 51.57 100 ARG A C 1
ATOM 778 O O . ARG A 1 100 ? 77.891 45.206 19.289 1.00 59.36 100 ARG A O 1
ATOM 786 N N . CYS A 1 101 ? 78.401 45.062 17.095 1.00 46.85 101 CYS A N 1
ATOM 787 C CA . CYS A 1 101 ? 77.786 46.335 16.751 1.00 51.14 101 CYS A CA 1
ATOM 788 C C . CYS A 1 101 ? 77.425 46.417 15.279 1.00 50.49 101 CYS A C 1
ATOM 789 O O . CYS A 1 101 ? 77.921 45.661 14.462 1.00 54.20 101 CYS A O 1
ATOM 792 N N . ASP A 1 102 ? 76.561 47.355 14.937 1.00 49.27 102 ASP A N 1
ATOM 793 C CA . ASP A 1 102 ? 76.337 47.655 13.543 1.00 49.93 102 ASP A CA 1
ATOM 794 C C . ASP A 1 102 ? 76.872 49.041 13.260 1.00 48.92 102 ASP A C 1
ATOM 795 O O . ASP A 1 102 ? 76.725 49.954 14.086 1.00 50.70 102 ASP A O 1
ATOM 800 N N . ILE A 1 103 ? 77.527 49.187 12.111 1.00 40.96 103 ILE A N 1
ATOM 801 C CA . ILE A 1 103 ? 78.140 50.462 11.755 1.00 40.35 103 ILE A CA 1
ATOM 802 C C . ILE A 1 103 ? 77.908 50.796 10.282 1.00 43.94 103 ILE A C 1
ATOM 803 O O . ILE A 1 103 ? 78.232 49.999 9.397 1.00 41.24 103 ILE A O 1
ATOM 808 N N . ILE A 1 104 ? 77.346 51.976 10.026 1.00 42.39 104 ILE A N 1
ATOM 809 C CA . ILE A 1 104 ? 77.347 52.545 8.681 1.00 34.08 104 ILE A CA 1
ATOM 810 C C . ILE A 1 104 ? 78.157 53.848 8.687 1.00 40.39 104 ILE A C 1
ATOM 811 O O . ILE A 1 104 ? 78.032 54.659 9.621 1.00 44.26 104 ILE A O 1
ATOM 816 N N . VAL A 1 105 ? 79.003 54.029 7.669 1.00 34.46 105 VAL A N 1
ATOM 817 C CA . VAL A 1 105 ? 79.775 55.258 7.507 1.00 38.75 105 VAL A CA 1
ATOM 818 C C . VAL A 1 105 ? 79.620 55.729 6.069 1.00 44.79 105 VAL A C 1
ATOM 819 O O . VAL A 1 105 ? 79.666 54.928 5.126 1.00 45.54 105 VAL A O 1
ATOM 823 N N . GLN A 1 106 ? 79.395 57.029 5.913 1.00 41.53 106 GLN A N 1
ATOM 824 C CA . GLN A 1 106 ? 79.326 57.640 4.597 1.00 31.98 106 GLN A CA 1
ATOM 825 C C . GLN A 1 106 ? 80.073 58.975 4.579 1.00 38.47 106 GLN A C 1
ATOM 826 O O . GLN A 1 106 ? 79.760 59.893 5.342 1.00 39.69 106 GLN A O 1
ATOM 832 N N . SER A 1 107 ? 81.052 59.077 3.688 1.00 40.80 107 SER A N 1
ATOM 833 C CA . SER A 1 107 ? 81.797 60.317 3.472 1.00 36.13 107 SER A CA 1
ATOM 834 C C . SER A 1 107 ? 81.123 61.175 2.395 1.00 38.89 107 SER A C 1
ATOM 835 O O . SER A 1 107 ? 80.509 60.655 1.476 1.00 47.00 107 SER A O 1
ATOM 838 N N . GLU A 1 108 ? 81.231 62.491 2.526 1.00 45.52 108 GLU A N 1
ATOM 839 C CA . GLU A 1 108 ? 80.579 63.408 1.611 1.00 41.12 108 GLU A CA 1
ATOM 840 C C . GLU A 1 108 ? 81.432 64.646 1.401 1.00 44.76 108 GLU A C 1
ATOM 841 O O . GLU A 1 108 ? 81.896 65.254 2.354 1.00 47.93 108 GLU A O 1
ATOM 847 N N . LEU A 1 109 ? 81.626 65.017 0.144 1.00 48.57 109 LEU A N 1
ATOM 848 C CA . LEU A 1 109 ? 82.286 66.265 -0.184 1.00 41.72 109 LEU A CA 1
ATOM 849 C C . LEU A 1 109 ? 81.209 67.324 -0.208 1.00 47.59 109 LEU A C 1
ATOM 850 O O . LEU A 1 109 ? 80.558 67.525 -1.233 1.00 50.33 109 LEU A O 1
ATOM 855 N N . GLY A 1 110 ? 81.037 68.029 0.903 1.00 48.24 110 GLY A N 1
ATOM 856 C CA . GLY A 1 110 ? 79.970 69.003 0.999 1.00 50.64 110 GLY A CA 1
ATOM 857 C C . GLY A 1 110 ? 80.256 70.332 0.311 1.00 54.57 110 GLY A C 1
ATOM 858 O O . GLY A 1 110 ? 81.365 70.587 -0.164 1.00 53.87 110 GLY A O 1
ATOM 859 N N . GLU A 1 111 ? 79.241 71.188 0.272 1.00 63.42 111 GLU A N 1
ATOM 860 C CA . GLU A 1 111 ? 79.387 72.523 -0.281 1.00 68.83 111 GLU A CA 1
ATOM 861 C C . GLU A 1 111 ? 80.492 73.225 0.502 1.00 65.69 111 GLU A C 1
ATOM 862 O O . GLU A 1 111 ? 81.377 73.859 -0.081 1.00 57.60 111 GLU A O 1
ATOM 868 N N . LYS A 1 112 ? 80.466 73.047 1.826 1.00 59.01 112 LYS A N 1
ATOM 869 C CA . LYS A 1 112 ? 81.430 73.674 2.718 1.00 53.77 112 LYS A CA 1
ATOM 870 C C . LYS A 1 112 ? 82.357 72.627 3.335 1.00 56.39 112 LYS A C 1
ATOM 871 O O . LYS A 1 112 ? 83.586 72.750 3.268 1.00 54.93 112 LYS A O 1
ATOM 877 N N . ASN A 1 113 ? 81.782 71.569 3.897 1.00 54.77 113 ASN A N 1
ATOM 878 C CA . ASN A 1 113 ? 82.598 70.619 4.661 1.00 43.09 113 ASN A CA 1
ATOM 879 C C . ASN A 1 113 ? 82.811 69.263 4.060 1.00 37.11 113 ASN A C 1
ATOM 880 O O . ASN A 1 113 ? 81.930 68.697 3.425 1.00 48.51 113 ASN A O 1
ATOM 885 N N . LEU A 1 114 ? 84.011 68.750 4.282 1.00 38.72 114 LEU A N 1
ATOM 886 C CA . LEU A 1 114 ? 84.325 67.362 4.001 1.00 36.61 114 LEU A CA 1
ATOM 887 C C . LEU A 1 114 ? 83.949 66.533 5.238 1.00 37.96 114 LEU A C 1
ATOM 888 O O . LEU A 1 114 ? 84.655 66.543 6.247 1.00 37.60 114 LEU A O 1
ATOM 893 N N . HIS A 1 115 ? 82.834 65.817 5.182 1.00 45.35 115 HIS A N 1
ATOM 894 C CA . HIS A 1 115 ? 82.413 65.125 6.389 1.00 44.96 115 HIS A CA 1
ATOM 895 C C . HIS A 1 115 ? 82.079 63.647 6.247 1.00 46.03 115 HIS A C 1
ATOM 896 O O . HIS A 1 115 ? 81.902 63.134 5.158 1.00 46.21 115 HIS A O 1
ATOM 903 N N . CYS A 1 116 ? 82.019 62.965 7.379 1.00 44.14 116 CYS A N 1
ATOM 904 C CA . CYS A 1 116 ? 81.486 61.622 7.414 1.00 44.70 116 CYS A CA 1
ATOM 905 C C . CYS A 1 116 ? 80.300 61.570 8.367 1.00 44.42 116 CYS A C 1
ATOM 906 O O . CYS A 1 116 ? 80.339 62.160 9.455 1.00 49.12 116 CYS A O 1
ATOM 909 N N . HIS A 1 117 ? 79.261 60.849 7.963 1.00 37.98 117 HIS A N 1
ATOM 910 C CA . HIS A 1 117 ? 78.186 60.483 8.873 1.00 34.12 117 HIS A CA 1
ATOM 911 C C . HIS A 1 117 ? 78.472 59.070 9.329 1.00 44.50 117 HIS A C 1
ATOM 912 O O . HIS A 1 117 ? 78.876 58.215 8.511 1.00 41.44 117 HIS A O 1
ATOM 919 N N . ILE A 1 118 ? 78.313 58.847 10.634 1.00 28.34 118 ILE A N 1
ATOM 920 C CA . ILE A 1 118 ? 78.482 57.527 11.226 1.00 34.60 118 ILE A CA 1
ATOM 921 C C . ILE A 1 118 ? 77.212 57.148 11.972 1.00 38.68 118 ILE A C 1
ATOM 922 O O . ILE A 1 118 ? 76.793 57.850 12.890 1.00 38.13 118 ILE A O 1
ATOM 927 N N . ILE A 1 119 ? 76.598 56.041 11.583 1.00 42.51 119 ILE A N 1
ATOM 928 C CA . ILE A 1 119 ? 75.539 55.465 12.399 1.00 49.97 119 ILE A CA 1
ATOM 929 C C . ILE A 1 119 ? 76.125 54.241 13.089 1.00 46.20 119 ILE A C 1
ATOM 930 O O . ILE A 1 119 ? 76.599 53.309 12.438 1.00 49.74 119 ILE A O 1
ATOM 935 N N . VAL A 1 120 ? 76.107 54.253 14.411 1.00 39.08 120 VAL A N 1
ATOM 936 C CA . VAL A 1 120 ? 76.653 53.145 15.169 1.00 37.26 120 VAL A CA 1
ATOM 937 C C . VAL A 1 120 ? 75.718 52.711 16.307 1.00 46.55 120 VAL A C 1
ATOM 938 O O . VAL A 1 120 ? 75.119 53.546 17.014 1.00 42.76 120 VAL A O 1
ATOM 942 N N . GLY A 1 121 ? 75.595 51.398 16.479 1.00 39.82 121 GLY A N 1
ATOM 943 C CA . GLY A 1 121 ? 74.704 50.861 17.484 1.00 40.62 121 GLY A CA 1
ATOM 944 C C . GLY A 1 121 ? 75.192 49.548 18.055 1.00 48.18 121 GLY A C 1
ATOM 945 O O . GLY A 1 121 ? 75.782 48.723 17.353 1.00 49.59 121 GLY A O 1
ATOM 946 N N . GLY A 1 122 ? 74.909 49.338 19.333 1.00 49.02 122 GLY A N 1
ATOM 947 C CA . GLY A 1 122 ? 75.358 48.144 20.010 1.00 49.08 122 GLY A CA 1
ATOM 948 C C . GLY A 1 122 ? 75.651 48.405 21.465 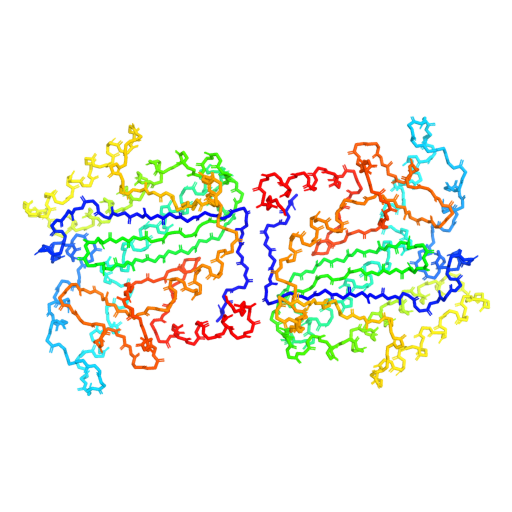1.00 54.76 122 GLY A C 1
ATOM 949 O O . GLY A 1 122 ? 75.582 49.547 21.922 1.00 60.53 122 GLY A O 1
ATOM 950 N N . GLU A 1 123 ? 75.966 47.326 22.180 1.00 57.24 123 GLU A N 1
ATOM 951 C CA . GLU A 1 123 ? 76.264 47.341 23.608 1.00 53.95 123 GLU A CA 1
ATOM 952 C C . GLU A 1 123 ? 77.460 48.242 23.869 1.00 55.49 123 GLU A C 1
ATOM 953 O O . GLU A 1 123 ? 78.400 48.242 23.088 1.00 59.73 123 GLU A O 1
ATOM 959 N N . GLY A 1 124 ? 77.417 49.017 24.951 1.00 50.29 124 GLY A N 1
ATOM 960 C CA . GLY A 1 124 ? 78.502 49.923 25.291 1.00 50.14 124 GLY A CA 1
ATOM 961 C C . GLY A 1 124 ? 78.215 51.387 25.000 1.00 55.27 124 GLY A C 1
ATOM 962 O O . GLY A 1 124 ? 78.857 52.271 25.579 1.00 50.92 124 GLY A O 1
ATOM 963 N N . LEU A 1 125 ? 77.279 51.645 24.084 1.00 56.78 125 LEU A N 1
ATOM 964 C CA . LEU A 1 125 ? 76.769 52.999 23.865 1.00 56.10 125 LEU A CA 1
ATOM 965 C C . LEU A 1 125 ? 75.401 53.137 24.509 1.00 52.64 125 LEU A C 1
ATOM 966 O O . LEU A 1 125 ? 74.648 52.164 24.615 1.00 55.56 125 LEU A O 1
ATOM 971 N N . SER A 1 126 ? 75.093 54.347 24.961 1.00 45.11 126 SER A N 1
ATOM 972 C CA . SER A 1 126 ? 73.779 54.641 25.519 1.00 52.54 126 SER A CA 1
ATOM 973 C C . SER A 1 126 ? 73.570 56.152 25.523 1.00 60.24 126 SER A C 1
ATOM 974 O O . SER A 1 126 ? 74.507 56.903 25.249 1.00 60.26 126 SER A O 1
ATOM 977 N N . LYS A 1 127 ? 72.350 56.591 25.845 1.00 60.66 127 LYS A N 1
ATOM 978 C CA . LYS A 1 127 ? 72.052 58.011 26.016 1.00 57.35 127 LYS A CA 1
ATOM 979 C C . LYS A 1 127 ? 73.022 58.648 27.001 1.00 61.77 127 LYS A C 1
ATOM 980 O O . LYS A 1 127 ? 73.380 59.817 26.900 1.00 70.00 127 LYS A O 1
ATOM 986 N N . ARG A 1 128 ? 73.439 57.845 27.958 1.00 68.76 128 ARG A N 1
ATOM 987 C CA . ARG A 1 128 ? 74.258 58.280 29.068 1.00 78.21 128 ARG A CA 1
ATOM 988 C C . ARG A 1 128 ? 75.676 58.680 28.599 1.00 77.83 128 ARG A C 1
ATOM 989 O O . ARG A 1 128 ? 76.245 59.656 29.092 1.00 88.09 128 ARG A O 1
ATOM 997 N N . ASN A 1 129 ? 76.256 57.903 27.686 1.00 69.27 129 ASN A N 1
ATOM 998 C CA . ASN A 1 129 ? 77.618 58.163 27.196 1.00 64.79 129 ASN A CA 1
ATOM 999 C C . ASN A 1 129 ? 77.807 58.620 25.743 1.00 57.49 129 ASN A C 1
ATOM 1000 O O . ASN A 1 129 ? 78.896 59.058 25.372 1.00 60.49 129 ASN A O 1
ATOM 1005 N N . ALA A 1 130 ? 76.781 58.500 24.907 1.00 47.73 130 ALA A N 1
ATOM 1006 C CA . ALA A 1 130 ? 76.975 58.794 23.484 1.00 43.41 130 ALA A CA 1
ATOM 1007 C C . ALA A 1 130 ? 77.482 60.206 23.157 1.00 42.16 130 ALA A C 1
ATOM 1008 O O . ALA A 1 130 ? 78.412 60.352 22.367 1.00 46.26 130 ALA A O 1
ATOM 1010 N N . LYS A 1 131 ? 76.878 61.234 23.736 1.00 37.23 131 LYS A N 1
ATOM 1011 C CA . LYS A 1 131 ? 77.317 62.603 23.468 1.00 47.43 131 LYS A CA 1
ATOM 1012 C C . LYS A 1 131 ? 78.721 62.864 24.010 1.00 47.22 131 LYS A C 1
ATOM 1013 O O . LYS A 1 131 ? 79.555 63.486 23.345 1.00 57.31 131 LYS A O 1
ATOM 1019 N N . SER A 1 132 ? 78.976 62.391 25.221 1.00 41.96 132 SER A N 1
ATOM 1020 C CA . SER A 1 132 ? 80.247 62.646 25.902 1.00 52.01 132 SER A CA 1
ATOM 1021 C C . SER A 1 132 ? 81.411 61.908 25.235 1.00 49.99 132 SER A C 1
ATOM 1022 O O . SER A 1 132 ? 82.583 62.225 25.475 1.00 50.62 132 SER A O 1
ATOM 1025 N N . SER A 1 133 ? 81.088 60.936 24.382 1.00 44.27 133 SER A N 1
ATOM 1026 C CA . SER A 1 133 ? 82.124 60.160 23.727 1.00 39.00 133 SER A CA 1
ATOM 1027 C C . SER A 1 133 ? 82.647 60.847 22.487 1.00 51.45 133 SER A C 1
ATOM 1028 O O . SER A 1 133 ? 83.545 60.324 21.848 1.00 46.58 133 SER A O 1
ATOM 1031 N N . CYS A 1 134 ? 82.080 62.003 22.148 1.00 37.55 134 CYS A N 1
ATOM 1032 C CA . CYS A 1 134 ? 82.520 62.751 20.980 1.00 43.09 134 CYS A CA 1
ATOM 1033 C C . CYS A 1 134 ? 84.036 62.987 20.877 1.00 46.22 134 CYS A C 1
ATOM 1034 O O . CYS A 1 134 ? 84.627 62.717 19.841 1.00 51.89 134 CYS A O 1
ATOM 1037 N N . ALA A 1 135 ? 84.663 63.504 21.928 1.00 40.22 135 ALA A N 1
ATOM 1038 C CA . ALA A 1 135 ? 86.094 63.812 21.854 1.00 47.35 135 ALA A CA 1
ATOM 1039 C C . ALA A 1 135 ? 86.951 62.555 21.657 1.00 51.19 135 ALA A C 1
ATOM 1040 O O . ALA A 1 135 ? 87.885 62.535 20.845 1.00 56.40 135 ALA A O 1
ATOM 1042 N N . GLN A 1 136 ? 86.614 61.512 22.401 1.00 44.04 136 GLN A N 1
ATOM 1043 C CA . GLN A 1 136 ? 87.292 60.238 22.302 1.00 43.00 136 GLN A CA 1
ATOM 1044 C C . GLN A 1 136 ? 87.175 59.700 20.875 1.00 46.76 136 GLN A C 1
ATOM 1045 O O . GLN A 1 136 ? 88.167 59.276 20.278 1.00 53.89 136 GLN A O 1
ATOM 1051 N N . PHE A 1 137 ? 85.958 59.740 20.337 1.00 38.71 137 PHE A N 1
ATOM 1052 C CA . PHE A 1 137 ? 85.667 59.254 18.998 1.00 39.74 137 PHE A CA 1
ATOM 1053 C C . PHE A 1 137 ? 86.476 60.068 17.992 1.00 39.80 137 PHE A C 1
ATOM 1054 O O . PHE A 1 137 ? 87.108 59.509 17.093 1.00 41.15 137 PHE A O 1
ATOM 1062 N N . TYR A 1 138 ? 86.449 61.386 18.163 1.00 38.38 138 TYR A N 1
ATOM 1063 C CA . TYR A 1 138 ? 87.221 62.323 17.350 1.00 44.52 138 TYR A CA 1
ATOM 1064 C C . TYR A 1 138 ? 88.708 61.954 17.331 1.00 53.11 138 TYR A C 1
ATOM 1065 O O . TYR A 1 138 ? 89.342 61.959 16.271 1.00 57.49 138 TYR A O 1
ATOM 1074 N N . GLY A 1 139 ? 89.256 61.628 18.498 1.00 50.70 139 GLY A N 1
ATOM 1075 C CA . GLY A 1 139 ? 90.666 61.319 18.611 1.00 39.86 139 GLY A CA 1
ATOM 1076 C C . GLY A 1 139 ? 91.040 60.013 17.936 1.00 48.05 139 GLY A C 1
ATOM 1077 O O . GLY A 1 139 ? 92.061 59.914 17.270 1.00 52.12 139 GLY A O 1
ATOM 1078 N N . LEU A 1 140 ? 90.201 59.006 18.109 1.00 44.41 140 LEU A N 1
ATOM 1079 C CA . LEU A 1 140 ? 90.386 57.745 17.436 1.00 44.03 140 LEU A CA 1
ATOM 1080 C C . LEU A 1 140 ? 90.338 57.925 15.908 1.00 55.75 140 LEU A C 1
ATOM 1081 O O . LEU A 1 140 ? 91.103 57.292 15.178 1.00 58.17 140 LEU A O 1
ATOM 1086 N N . ILE A 1 141 ? 89.431 58.777 15.429 1.00 47.80 141 ILE A N 1
ATOM 1087 C CA . ILE A 1 141 ? 89.307 59.016 13.992 1.00 44.07 141 ILE A CA 1
ATOM 1088 C C . ILE A 1 141 ? 90.569 59.662 13.487 1.00 47.80 141 ILE A C 1
ATOM 1089 O O . ILE A 1 141 ? 91.109 59.250 12.462 1.00 44.27 141 ILE A O 1
ATOM 1094 N N . LEU A 1 142 ? 91.032 60.679 14.212 1.00 49.19 142 LEU A N 1
ATOM 1095 C CA . LEU A 1 142 ? 92.246 61.399 13.843 1.00 43.66 142 LEU A CA 1
ATOM 1096 C C . LEU A 1 142 ? 93.471 60.482 13.838 1.00 51.86 142 LEU A C 1
ATOM 1097 O O . LEU A 1 142 ? 94.327 60.594 12.958 1.00 51.23 142 LEU A O 1
ATOM 1102 N N . ALA A 1 143 ? 93.548 59.574 14.810 1.00 47.40 143 ALA A N 1
ATOM 1103 C CA . ALA A 1 143 ? 94.665 58.630 14.882 1.00 52.34 143 ALA A CA 1
ATOM 1104 C C . ALA A 1 143 ? 94.767 57.804 13.591 1.00 53.75 143 ALA A C 1
ATOM 1105 O O . ALA A 1 143 ? 95.868 57.610 13.069 1.00 52.25 143 ALA A O 1
ATOM 1107 N N . GLU A 1 144 ? 93.624 57.329 13.086 1.00 47.51 144 GLU A N 1
ATOM 1108 C CA . GLU A 1 144 ? 93.579 56.562 11.839 1.00 50.47 144 GLU A CA 1
ATOM 1109 C C . GLU A 1 144 ? 93.997 57.357 10.592 1.00 51.25 144 GLU A C 1
ATOM 1110 O O . GLU A 1 144 ? 94.763 56.862 9.762 1.00 54.22 144 GLU A O 1
ATOM 1116 N N . ILE A 1 145 ? 93.482 58.577 10.477 1.00 38.95 145 ILE A N 1
ATOM 1117 C CA . ILE A 1 145 ? 93.830 59.482 9.395 1.00 46.01 145 ILE A CA 1
ATOM 1118 C C . ILE A 1 145 ? 95.330 59.802 9.404 1.00 56.65 145 ILE A C 1
ATOM 1119 O O . ILE A 1 145 ? 96.013 59.656 8.395 1.00 61.10 145 ILE A O 1
ATOM 1124 N N . ILE A 1 146 ? 95.832 60.210 10.564 1.00 53.22 146 ILE A N 1
ATOM 1125 C CA . ILE A 1 146 ? 97.238 60.537 10.740 1.00 56.45 146 ILE A CA 1
ATOM 1126 C C . ILE A 1 146 ? 98.135 59.377 10.317 1.00 55.09 146 ILE A C 1
ATOM 1127 O O . ILE A 1 146 ? 99.139 59.582 9.627 1.00 46.95 146 ILE A O 1
ATOM 1132 N N . GLN A 1 147 ? 97.760 58.168 10.726 1.00 47.72 147 GLN A N 1
ATOM 1133 C CA . GLN A 1 147 ? 98.502 56.961 10.368 1.00 51.71 147 GLN A CA 1
ATOM 1134 C C . GLN A 1 147 ? 98.510 56.728 8.846 1.00 56.94 147 GLN A C 1
ATOM 1135 O O . GLN A 1 147 ? 99.517 56.286 8.270 1.00 64.60 147 GLN A O 1
ATOM 1141 N N . ARG A 1 148 ? 97.374 57.002 8.212 1.00 45.09 148 ARG A N 1
ATOM 1142 C CA . ARG A 1 148 ? 97.241 56.845 6.772 1.00 49.61 148 ARG A CA 1
ATOM 1143 C C . ARG A 1 148 ? 98.124 57.868 6.050 1.00 55.72 148 ARG A C 1
ATOM 1144 O O . ARG A 1 148 ? 98.785 57.536 5.054 1.00 57.24 148 ARG A O 1
ATOM 1152 N N . CYS A 1 149 ? 98.162 59.093 6.582 1.00 46.91 149 CYS A N 1
ATOM 1153 C CA . CYS A 1 149 ? 99.029 60.149 6.053 1.00 48.99 149 CYS A CA 1
ATOM 1154 C C . CYS A 1 149 ? 100.482 59.730 5.961 1.00 54.85 149 CYS A C 1
ATOM 1155 O O . CYS A 1 149 ? 101.185 60.099 5.027 1.00 65.56 149 CYS A O 1
ATOM 1158 N N . LYS A 1 150 ? 100.927 58.958 6.937 1.00 50.68 150 LYS A N 1
ATOM 1159 C CA . LYS A 1 150 ? 102.314 58.547 7.009 1.00 55.27 150 LYS A CA 1
ATOM 1160 C C . LYS A 1 150 ? 102.696 57.536 5.913 1.00 58.86 150 LYS A C 1
ATOM 1161 O O . LYS A 1 150 ? 103.880 57.357 5.626 1.00 60.83 150 LYS A O 1
ATOM 1167 N N . SER A 1 151 ? 101.709 56.851 5.332 1.00 59.72 151 SER A N 1
ATOM 1168 C CA . SER A 1 151 ? 102.002 55.882 4.267 1.00 64.82 151 SER A CA 1
ATOM 1169 C C . SER A 1 151 ? 102.645 56.561 3.043 1.00 63.99 151 SER A C 1
ATOM 1170 O O . SER A 1 151 ? 103.516 55.975 2.376 1.00 62.80 151 SER A O 1
ATOM 1173 N N . LEU A 1 152 ? 102.248 57.810 2.795 1.00 55.90 152 LEU A N 1
ATOM 1174 C CA . LEU A 1 152 ? 102.884 58.636 1.772 1.00 55.13 152 LEU A CA 1
ATOM 1175 C C . LEU A 1 152 ? 104.394 58.707 1.984 1.00 62.29 152 LEU A C 1
ATOM 1176 O O . LEU A 1 152 ? 105.155 58.757 1.023 1.00 67.14 152 LEU A O 1
ATOM 1181 N N . LEU A 1 153 ? 104.824 58.696 3.241 1.00 65.75 153 LEU A N 1
ATOM 1182 C CA . LEU A 1 153 ? 106.246 58.816 3.560 1.00 65.92 153 LEU A CA 1
ATOM 1183 C C . LEU A 1 153 ? 107.095 57.659 3.014 1.00 69.33 153 LEU A C 1
ATOM 1184 O O . LEU A 1 153 ? 108.300 57.793 2.904 1.00 69.72 153 LEU A O 1
ATOM 1189 N N . ALA A 1 154 ? 106.489 56.519 2.690 1.00 71.22 154 ALA A N 1
ATOM 1190 C CA . ALA A 1 154 ? 107.263 55.436 2.071 1.00 73.36 154 ALA A CA 1
ATOM 1191 C C . ALA A 1 154 ? 107.720 55.789 0.654 1.00 74.40 154 ALA A C 1
ATOM 1192 O O . ALA A 1 154 ? 108.650 55.178 0.124 1.00 76.54 154 ALA A O 1
ATOM 1194 N N . THR A 1 155 ? 107.076 56.790 0.059 1.00 67.29 155 THR A N 1
ATOM 1195 C CA . THR A 1 155 ? 107.342 57.180 -1.313 1.00 59.94 155 THR A CA 1
ATOM 1196 C C . THR A 1 155 ? 108.146 58.467 -1.385 1.00 60.03 155 THR A C 1
ATOM 1197 O O . THR A 1 155 ? 109.029 58.596 -2.217 1.00 69.00 155 THR A O 1
ATOM 1201 N N . ARG A 1 156 ? 107.849 59.417 -0.511 1.00 65.04 156 ARG A N 1
ATOM 1202 C CA . ARG A 1 156 ? 108.584 60.680 -0.488 1.00 71.54 156 ARG A CA 1
ATOM 1203 C C . ARG A 1 156 ? 108.285 61.437 0.805 1.00 78.03 156 ARG A C 1
ATOM 1204 O O . ARG A 1 156 ? 107.303 61.139 1.479 1.00 73.42 156 ARG A O 1
ATOM 1212 N N . PRO A 1 157 ? 109.151 62.394 1.179 1.00 78.82 157 PRO A N 1
ATOM 1213 C CA . PRO A 1 157 ? 108.780 63.221 2.329 1.00 70.52 157 PRO A CA 1
ATOM 1214 C C . PRO A 1 157 ? 107.607 64.125 2.004 1.00 69.60 157 PRO A C 1
ATOM 1215 O O . PRO A 1 157 ? 107.254 64.261 0.834 1.00 75.52 157 PRO A O 1
ATOM 1219 N N . PHE A 1 158 ? 107.008 64.719 3.033 1.00 71.93 158 PHE A N 1
ATOM 1220 C CA . PHE A 1 158 ? 105.892 65.640 2.854 1.00 67.72 158 PHE A CA 1
ATOM 1221 C C . PHE A 1 158 ? 106.368 66.896 2.163 1.00 68.36 158 PHE A C 1
ATOM 1222 O O . PHE A 1 158 ? 107.447 67.393 2.452 1.00 80.49 158 PHE A O 1
ATOM 1230 N N . GLU A 1 159 ? 105.542 67.416 1.264 1.00 71.26 159 GLU A N 1
ATOM 1231 C CA . GLU A 1 159 ? 105.712 68.765 0.758 1.00 69.43 159 GLU A CA 1
ATOM 1232 C C . GLU A 1 159 ? 105.245 69.677 1.879 1.00 73.82 159 GLU A C 1
ATOM 1233 O O . GLU A 1 159 ? 104.515 69.228 2.776 1.00 70.15 159 GLU A O 1
ATOM 1239 N N . PRO A 1 160 ? 105.661 70.954 1.847 1.00 77.06 160 PRO A N 1
ATOM 1240 C CA . PRO A 1 160 ? 105.357 71.851 2.974 1.00 76.01 160 PRO A CA 1
ATOM 1241 C C . PRO A 1 160 ? 103.872 71.965 3.318 1.00 74.07 160 PRO A C 1
ATOM 1242 O O . PRO A 1 160 ? 103.523 71.811 4.486 1.00 79.98 160 PRO A O 1
ATOM 1246 N N . GLU A 1 161 ? 103.018 72.212 2.332 1.00 71.82 161 GLU A N 1
ATOM 1247 C CA . GLU A 1 161 ? 101.580 72.286 2.583 1.00 69.25 161 GLU A CA 1
ATOM 1248 C C . GLU A 1 161 ? 101.002 70.980 3.123 1.00 72.81 161 GLU A C 1
ATO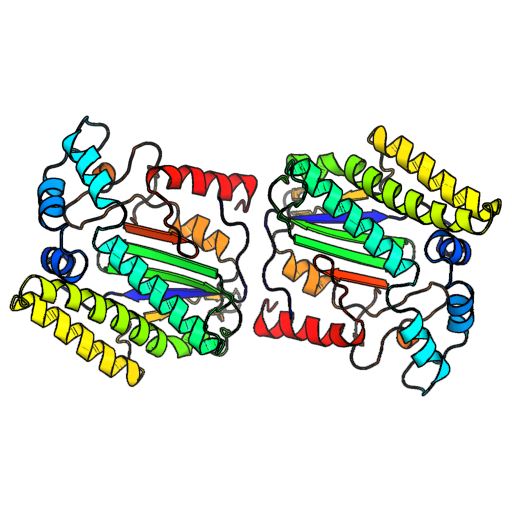M 1249 O O . GLU A 1 161 ? 100.088 70.999 3.948 1.00 76.00 161 GLU A O 1
ATOM 1255 N N . GLU A 1 162 ? 101.520 69.852 2.638 1.00 73.54 162 GLU A N 1
ATOM 1256 C CA . GLU A 1 162 ? 101.102 68.543 3.133 1.00 74.06 162 GLU A CA 1
ATOM 1257 C C . GLU A 1 162 ? 101.462 68.399 4.609 1.00 77.74 162 GLU A C 1
ATOM 1258 O O . GLU A 1 162 ? 100.694 67.844 5.392 1.00 79.43 162 GLU A O 1
ATOM 1264 N N . ALA A 1 163 ? 102.635 68.901 4.979 1.00 73.91 163 ALA A N 1
ATOM 1265 C CA . ALA A 1 163 ? 103.103 68.840 6.359 1.00 66.64 163 ALA A CA 1
ATOM 1266 C C . ALA A 1 163 ? 102.259 69.748 7.269 1.00 66.85 163 ALA A C 1
ATOM 1267 O O . ALA A 1 163 ? 102.049 69.455 8.446 1.00 67.30 163 ALA A O 1
ATOM 1269 N N . ASP A 1 164 ? 101.782 70.854 6.715 1.00 66.62 164 ASP A N 1
ATOM 1270 C CA . ASP A 1 164 ? 100.900 71.752 7.444 1.00 67.84 164 ASP A CA 1
ATOM 1271 C C . ASP A 1 164 ? 99.603 71.053 7.885 1.00 73.21 164 ASP A C 1
ATOM 1272 O O . ASP A 1 164 ? 99.189 71.144 9.046 1.00 70.97 164 ASP A O 1
ATOM 1277 N N . ILE A 1 165 ? 98.986 70.329 6.956 1.00 69.28 165 ILE A N 1
ATOM 1278 C CA . ILE A 1 165 ? 97.788 69.554 7.244 1.00 62.60 165 ILE A CA 1
ATOM 1279 C C . ILE A 1 165 ? 98.065 68.502 8.315 1.00 61.25 165 ILE A C 1
ATOM 1280 O O . ILE A 1 165 ? 97.290 68.340 9.260 1.00 60.21 165 ILE A O 1
ATOM 1285 N N . PHE A 1 166 ? 99.179 67.793 8.151 1.00 52.47 166 PHE A N 1
ATOM 1286 C CA . PHE A 1 166 ? 99.593 66.730 9.062 1.00 51.89 166 PHE A CA 1
ATOM 1287 C C . PHE A 1 166 ? 99.745 67.232 10.497 1.00 66.06 166 PHE A C 1
ATOM 1288 O O . PHE A 1 166 ? 99.358 66.553 11.451 1.00 64.66 166 PHE A O 1
ATOM 1296 N N . HIS A 1 167 ? 100.294 68.431 10.651 1.00 68.13 167 HIS A N 1
ATOM 1297 C CA . HIS A 1 167 ? 100.493 68.968 11.990 1.00 63.24 167 HIS A CA 1
ATOM 1298 C C . HIS A 1 167 ? 99.195 69.545 12.542 1.00 63.71 167 HIS A C 1
ATOM 1299 O O . HIS A 1 167 ? 98.958 69.510 13.754 1.00 56.07 167 HIS A O 1
ATOM 1306 N N . THR A 1 168 ? 98.337 70.024 11.641 1.00 59.20 168 THR A N 1
ATOM 1307 C CA . THR A 1 168 ? 96.979 70.425 12.003 1.00 61.58 168 THR A CA 1
ATOM 1308 C C . THR A 1 168 ? 96.189 69.245 12.615 1.00 66.10 168 THR A C 1
ATOM 1309 O O . THR A 1 168 ? 95.522 69.383 13.638 1.00 69.00 168 THR A O 1
ATOM 1313 N N . LEU A 1 169 ? 96.294 68.082 11.983 1.00 58.31 169 LEU A N 1
ATOM 1314 C CA . LEU A 1 169 ? 95.691 66.862 12.490 1.00 53.89 169 LEU A CA 1
ATOM 1315 C C . LEU A 1 169 ? 96.244 66.456 13.862 1.00 58.63 169 LEU A C 1
ATOM 1316 O O . LEU A 1 169 ? 95.490 66.064 14.752 1.00 61.45 169 LEU A O 1
ATOM 1321 N N . LYS A 1 170 ? 97.564 66.520 14.020 1.00 55.99 170 LYS A N 1
ATOM 1322 C CA . LYS A 1 170 ? 98.199 66.101 15.264 1.00 55.52 170 LYS A CA 1
ATOM 1323 C C . LYS A 1 170 ? 97.820 67.023 16.422 1.00 60.41 170 LYS A C 1
ATOM 1324 O O . LYS A 1 170 ? 97.676 66.580 17.556 1.00 66.28 170 LYS A O 1
ATOM 1330 N N . LYS A 1 171 ? 97.658 68.304 16.127 1.00 57.39 171 LYS A N 1
ATOM 1331 C CA . LYS A 1 171 ? 97.268 69.271 17.138 1.00 60.20 171 LYS A CA 1
ATOM 1332 C C . LYS A 1 171 ? 95.828 68.998 17.563 1.00 63.74 171 LYS A C 1
ATOM 1333 O O . LYS A 1 171 ? 95.506 68.973 18.760 1.00 58.40 171 LYS A O 1
ATOM 1339 N N . ALA A 1 172 ? 94.972 68.781 16.568 1.00 55.90 172 ALA A N 1
ATOM 1340 C CA . ALA A 1 172 ? 93.579 68.428 16.808 1.00 55.09 172 ALA A CA 1
ATOM 1341 C C . ALA A 1 172 ? 93.483 67.171 17.660 1.00 56.88 172 ALA A C 1
ATOM 1342 O O . ALA A 1 172 ? 92.625 67.066 18.546 1.00 60.35 172 ALA A O 1
ATOM 1344 N N . GLU A 1 173 ? 94.376 66.225 17.385 1.00 51.92 173 GLU A N 1
ATOM 1345 C CA . GLU A 1 173 ? 94.404 64.962 18.097 1.00 51.76 173 GLU A CA 1
ATOM 1346 C C . GLU A 1 173 ? 94.777 65.171 19.561 1.00 56.64 173 GLU A C 1
ATOM 1347 O O . GLU A 1 173 ? 94.253 64.493 20.443 1.00 59.45 173 GLU A O 1
ATOM 1353 N N . ARG A 1 174 ? 95.701 66.094 19.810 1.00 64.08 174 ARG A N 1
ATOM 1354 C CA . ARG A 1 174 ? 96.125 66.392 21.171 1.00 72.22 174 ARG A CA 1
ATOM 1355 C C . ARG A 1 174 ? 94.975 67.012 21.946 1.00 67.83 174 ARG A C 1
ATOM 1356 O O . ARG A 1 174 ? 94.717 66.653 23.105 1.00 63.68 174 ARG A O 1
ATOM 1364 N N . GLU A 1 175 ? 94.294 67.946 21.290 1.00 62.97 175 GLU A N 1
ATOM 1365 C CA . GLU A 1 175 ? 93.144 68.616 21.875 1.00 63.16 175 GLU A CA 1
ATOM 1366 C C . GLU A 1 175 ? 92.005 67.651 22.152 1.00 65.11 175 GLU A C 1
ATOM 1367 O O . GLU A 1 175 ? 91.295 67.800 23.144 1.00 72.21 175 GLU A O 1
ATOM 1373 N N . ALA A 1 176 ? 91.850 66.647 21.295 1.00 60.16 176 ALA A N 1
ATOM 1374 C CA . ALA A 1 176 ? 90.798 65.656 21.498 1.00 56.47 176 ALA A CA 1
ATOM 1375 C C . ALA A 1 176 ? 91.017 64.892 22.796 1.00 55.87 176 ALA A C 1
ATOM 1376 O O . ALA A 1 176 ? 90.071 64.620 23.526 1.00 60.34 176 ALA A O 1
ATOM 1378 N N . TRP A 1 177 ? 92.268 64.553 23.085 1.00 56.43 177 TRP A N 1
ATOM 1379 C CA . TRP A 1 177 ? 92.597 63.835 24.307 1.00 57.55 177 TRP A CA 1
ATOM 1380 C C . TRP A 1 177 ? 92.247 64.700 25.527 1.00 64.14 177 TRP A C 1
ATOM 1381 O O . TRP A 1 177 ? 92.073 64.188 26.634 1.00 60.38 177 TRP A O 1
ATOM 1392 N N . GLY A 1 178 ? 92.143 66.011 25.320 1.00 65.00 178 GLY A N 1
ATOM 1393 C CA . GLY A 1 178 ? 91.693 66.912 26.369 1.00 62.58 178 GLY A CA 1
ATOM 1394 C C . GLY A 1 178 ? 90.218 67.281 26.262 1.00 64.06 178 GLY A C 1
ATOM 1395 O O . GLY A 1 178 ? 89.759 68.239 26.879 1.00 68.18 178 GLY A O 1
ATOM 1396 N N . GLY A 1 179 ? 89.474 66.532 25.456 1.00 58.75 179 GLY A N 1
ATOM 1397 C CA . GLY A 1 179 ? 88.041 66.721 25.344 1.00 55.13 179 GLY A CA 1
ATOM 1398 C C . GLY A 1 179 ? 87.557 67.871 24.492 1.00 54.68 179 GLY A C 1
ATOM 1399 O O . GLY A 1 179 ? 86.374 68.200 24.497 1.00 65.94 179 GLY A O 1
ATOM 1400 N N . VAL A 1 180 ? 88.455 68.462 23.724 1.00 48.60 180 VAL A N 1
ATOM 1401 C CA . VAL A 1 180 ? 88.057 69.493 22.781 1.00 53.68 180 VAL A CA 1
ATOM 1402 C C . VAL A 1 180 ? 87.966 68.921 21.362 1.00 58.16 180 VAL A C 1
ATOM 1403 O O . VAL A 1 180 ? 88.869 68.218 20.920 1.00 66.19 180 VAL A O 1
ATOM 1407 N N . THR A 1 181 ? 86.878 69.226 20.653 1.00 56.05 181 THR A N 1
ATOM 1408 C CA . THR A 1 181 ? 86.685 68.755 19.275 1.00 51.86 181 THR A CA 1
ATOM 1409 C C . THR A 1 181 ? 86.613 69.888 18.261 1.00 51.62 181 THR A C 1
ATOM 1410 O O . THR A 1 181 ? 86.609 69.643 17.049 1.00 48.06 181 THR A O 1
ATOM 1414 N N . GLY A 1 182 ? 86.494 71.115 18.755 1.00 45.98 182 GLY A N 1
ATOM 1415 C CA . GLY A 1 182 ? 86.354 72.271 17.895 1.00 39.31 182 GLY A CA 1
ATOM 1416 C C . GLY A 1 182 ? 85.073 72.275 17.089 1.00 45.11 182 GLY A C 1
ATOM 1417 O O . GLY A 1 182 ? 84.969 73.003 16.114 1.00 58.17 182 GLY A O 1
ATOM 1418 N N . GLY A 1 183 ? 84.094 71.470 17.490 1.00 43.57 183 GLY A N 1
ATOM 1419 C CA . GLY A 1 183 ? 82.860 71.350 16.730 1.00 42.48 183 GLY A CA 1
ATOM 1420 C C . GLY A 1 183 ? 82.919 70.377 15.560 1.00 51.10 183 GLY A C 1
ATOM 1421 O O . GLY A 1 183 ? 81.948 70.228 14.823 1.00 57.64 183 GLY A O 1
ATOM 1422 N N . ASN A 1 184 ? 84.059 69.712 15.397 1.00 48.62 184 ASN A N 1
ATOM 1423 C CA . ASN A 1 184 ? 84.299 68.802 14.280 1.00 47.07 184 ASN A CA 1
ATOM 1424 C C . ASN A 1 184 ? 83.878 67.371 14.552 1.00 45.24 184 ASN A C 1
ATOM 1425 O O . ASN A 1 184 ? 84.098 66.480 13.734 1.00 43.57 184 ASN A O 1
ATOM 1430 N N . MET A 1 185 ? 83.321 67.141 15.731 1.00 46.08 185 MET A N 1
ATOM 1431 C CA . MET A 1 185 ? 82.734 65.845 16.036 1.00 52.06 185 MET A CA 1
ATOM 1432 C C . MET A 1 185 ? 81.460 66.125 16.825 1.00 55.68 185 MET A C 1
ATOM 1433 O O . MET A 1 185 ? 81.514 66.602 17.962 1.00 59.01 185 MET A O 1
ATOM 1438 N N . GLN A 1 186 ? 80.310 65.863 16.217 1.00 43.91 186 GLN A N 1
ATOM 1439 C CA . GLN A 1 186 ? 79.052 66.175 16.885 1.00 41.29 186 GLN A CA 1
ATOM 1440 C C . GLN A 1 186 ? 78.100 65.011 16.796 1.00 46.74 186 GLN A C 1
ATOM 1441 O O . GLN A 1 186 ? 78.155 64.239 15.835 1.00 47.56 186 GLN A O 1
ATOM 1447 N N . ILE A 1 187 ? 77.267 64.853 17.823 1.00 42.28 187 ILE A N 1
ATOM 1448 C CA . ILE A 1 187 ? 76.211 63.851 17.779 1.00 38.00 187 ILE A CA 1
ATOM 1449 C C . ILE A 1 187 ? 74.922 64.519 17.256 1.00 47.03 187 ILE A C 1
ATOM 1450 O O . ILE A 1 187 ? 74.632 65.659 17.595 1.00 47.31 187 ILE A O 1
ATOM 1455 N N . LEU A 1 188 ? 74.158 63.827 16.414 1.00 47.95 188 LEU A N 1
ATOM 1456 C CA . LEU A 1 188 ? 72.864 64.360 15.990 1.00 41.33 188 LEU A CA 1
ATOM 1457 C C . LEU A 1 188 ? 71.783 64.173 17.039 1.00 46.87 188 LEU A C 1
ATOM 1458 O O . LEU A 1 188 ? 71.480 63.056 17.450 1.00 50.16 188 LEU A O 1
ATOM 1463 N N . GLN A 1 189 ? 71.128 65.268 17.384 1.00 58.02 189 GLN A N 1
ATOM 1464 C CA . GLN A 1 189 ? 70.059 65.234 18.354 1.00 58.90 189 GLN A CA 1
ATOM 1465 C C . GLN A 1 189 ? 68.765 65.738 17.724 1.00 63.95 189 GLN A C 1
ATOM 1466 O O . GLN A 1 189 ? 68.797 66.430 16.713 1.00 64.31 189 GLN A O 1
ATOM 1472 N N . TYR A 1 190 ? 67.632 65.332 18.292 1.00 67.39 190 TYR A N 1
ATOM 1473 C CA . TYR A 1 190 ? 66.323 65.847 17.892 1.00 72.46 190 TYR A CA 1
ATOM 1474 C C . TYR A 1 190 ? 65.443 66.206 19.087 1.00 75.47 190 TYR A C 1
ATOM 1475 O O . TYR A 1 190 ? 65.763 65.878 20.224 1.00 77.76 190 TYR A O 1
ATOM 1484 N N . ARG A 1 191 ? 64.347 66.906 18.817 1.00 79.12 191 ARG A N 1
ATOM 1485 C CA . ARG A 1 191 ? 63.301 67.163 19.820 1.00 78.68 191 ARG A CA 1
ATOM 1486 C C . ARG A 1 191 ? 62.034 66.322 19.599 1.00 88.58 191 ARG A C 1
ATOM 1487 O O . ARG A 1 191 ? 61.656 66.047 18.454 1.00 93.30 191 ARG A O 1
ATOM 1495 N N . ASP A 1 192 ? 61.435 65.830 20.681 1.00 84.84 192 ASP A N 1
ATOM 1496 C CA . ASP A 1 192 ? 60.077 65.304 20.577 1.00 83.15 192 ASP A CA 1
ATOM 1497 C C . ASP A 1 192 ? 59.109 66.494 20.625 1.00 92.28 192 ASP A C 1
ATOM 1498 O O . ASP A 1 192 ? 59.539 67.660 20.684 1.00 78.20 192 ASP A O 1
ATOM 1503 N N . ARG A 1 193 ? 57.813 66.196 20.606 1.00 107.44 193 ARG A N 1
ATOM 1504 C CA . ARG A 1 193 ? 56.772 67.224 20.637 1.00 120.81 193 ARG A CA 1
ATOM 1505 C C . ARG A 1 193 ? 56.933 68.218 21.797 1.00 119.09 193 ARG A C 1
ATOM 1506 O O . ARG A 1 193 ? 56.903 69.440 21.595 1.00 114.51 193 ARG A O 1
ATOM 1514 N N . ARG A 1 194 ? 57.159 67.681 22.995 1.00 114.45 194 ARG A N 1
ATOM 1515 C CA . ARG A 1 194 ? 57.241 68.481 24.217 1.00 103.25 194 ARG A CA 1
ATOM 1516 C C . ARG A 1 194 ? 58.471 69.378 24.258 1.00 90.07 194 ARG A C 1
ATOM 1517 O O . ARG A 1 194 ? 58.568 70.268 25.106 1.00 82.22 194 ARG A O 1
ATOM 1525 N N . GLY A 1 195 ? 59.424 69.126 23.365 1.00 91.32 195 GLY A N 1
ATOM 1526 C CA . GLY A 1 195 ? 60.635 69.926 23.326 1.00 93.11 195 GLY A CA 1
ATOM 1527 C C . GLY A 1 195 ? 61.807 69.360 24.108 1.00 85.57 195 GLY A C 1
ATOM 1528 O O . GLY A 1 195 ? 62.734 70.091 24.477 1.00 89.20 195 GLY A O 1
ATOM 1529 N N . ASP A 1 196 ? 61.752 68.067 24.404 1.00 68.67 196 ASP A N 1
ATOM 1530 C CA . ASP A 1 196 ? 62.868 67.405 25.067 1.00 70.13 196 ASP A CA 1
ATOM 1531 C C . ASP A 1 196 ? 63.923 66.969 24.031 1.00 68.77 196 ASP A C 1
ATOM 1532 O O . ASP A 1 196 ? 63.559 66.562 22.923 1.00 53.94 196 ASP A O 1
ATOM 1537 N N . LEU A 1 197 ? 65.211 67.022 24.398 1.00 66.69 197 LEU A N 1
ATOM 1538 C CA . LEU A 1 197 ? 66.281 66.501 23.530 1.00 58.53 197 LEU A CA 1
ATOM 1539 C C . LEU A 1 197 ? 66.542 65.010 23.643 1.00 53.27 197 LEU A C 1
ATOM 1540 O O . LEU A 1 197 ? 66.534 64.438 24.726 1.00 58.94 197 LEU A O 1
ATOM 1545 N N . HIS A 1 198 ? 66.761 64.392 22.493 1.00 54.66 198 HIS A N 1
ATOM 1546 C CA . HIS A 1 198 ? 67.137 62.986 22.411 1.00 66.24 198 HIS A CA 1
ATOM 1547 C C . HIS A 1 198 ? 68.320 62.803 21.470 1.00 66.25 198 HIS A C 1
ATOM 1548 O O . HIS A 1 198 ? 68.374 63.425 20.412 1.00 63.37 198 HIS A O 1
ATOM 1555 N N . ALA A 1 199 ? 69.265 61.949 21.844 1.00 68.32 199 ALA A N 1
ATOM 1556 C CA . ALA A 1 199 ? 70.471 61.767 21.044 1.00 54.98 199 ALA A CA 1
ATOM 1557 C C . ALA A 1 199 ? 70.401 60.431 20.356 1.00 50.37 199 ALA A C 1
ATOM 1558 O O . ALA A 1 199 ? 71.190 60.142 19.471 1.00 60.91 199 ALA A O 1
ATOM 1560 N N . GLN A 1 200 ? 69.455 59.608 20.777 1.00 50.97 200 GLN A N 1
ATOM 1561 C CA . GLN A 1 200 ? 69.308 58.284 20.200 1.00 50.61 200 GLN A CA 1
ATOM 1562 C C . GLN A 1 200 ? 68.623 58.373 18.850 1.00 52.02 200 GLN A C 1
ATOM 1563 O O . GLN A 1 200 ? 67.592 59.026 18.702 1.00 67.23 200 GLN A O 1
ATOM 1569 N N . THR A 1 201 ? 69.207 57.696 17.872 1.00 39.39 201 THR A N 1
ATOM 1570 C CA . THR A 1 201 ? 68.612 57.545 16.559 1.00 39.33 201 THR A CA 1
ATOM 1571 C C . THR A 1 201 ? 67.602 56.389 16.623 1.00 44.01 201 THR A C 1
ATOM 1572 O O . THR A 1 201 ? 67.969 55.207 16.607 1.00 45.65 201 THR A O 1
ATOM 1576 N N . VAL A 1 202 ? 66.325 56.745 16.718 1.00 54.00 202 VAL A N 1
ATOM 1577 C CA . VAL A 1 202 ? 65.266 55.753 16.880 1.00 52.82 202 VAL A CA 1
ATOM 1578 C C . VAL A 1 202 ? 65.245 54.729 15.752 1.00 51.50 202 VAL A C 1
ATOM 1579 O O . VAL A 1 202 ? 65.129 53.530 15.992 1.00 56.97 202 VAL A O 1
ATOM 1583 N N . ASP A 1 203 ? 65.370 55.208 14.519 1.00 55.52 203 ASP A N 1
ATOM 1584 C CA . ASP A 1 203 ? 65.280 54.340 13.346 1.00 44.50 203 ASP A CA 1
ATOM 1585 C C . ASP A 1 203 ? 66.504 54.443 12.429 1.00 44.13 203 ASP A C 1
ATOM 1586 O O . ASP A 1 203 ? 66.446 55.092 11.385 1.00 44.15 203 ASP A O 1
ATOM 1591 N N . PRO A 1 204 ? 67.618 53.802 12.811 1.00 41.81 204 PRO A N 1
ATOM 1592 C CA . PRO A 1 204 ? 68.835 53.910 11.997 1.00 45.14 204 PRO A CA 1
ATOM 1593 C C . PRO A 1 204 ? 68.669 53.507 10.520 1.00 43.66 204 PRO A C 1
ATOM 1594 O O . PRO A 1 204 ? 69.185 54.217 9.658 1.00 46.42 204 PRO A O 1
ATOM 1598 N N . LEU A 1 205 ? 67.971 52.413 10.228 1.00 44.76 205 LEU A N 1
ATOM 1599 C CA . LEU A 1 205 ? 67.741 52.033 8.829 1.00 44.72 205 LEU A CA 1
ATOM 1600 C C . LEU A 1 205 ? 66.948 53.082 8.050 1.00 45.14 205 LEU A C 1
ATOM 1601 O O . LEU A 1 205 ? 67.265 53.360 6.896 1.00 44.23 205 LEU A O 1
ATOM 1606 N N . ARG A 1 206 ? 65.914 53.658 8.656 1.00 39.30 206 ARG A N 1
ATOM 1607 C CA . ARG A 1 206 ? 65.138 54.650 7.924 1.00 38.86 206 ARG A CA 1
ATOM 1608 C C . ARG A 1 206 ? 65.914 55.934 7.716 1.00 36.70 206 ARG A C 1
ATOM 1609 O O . ARG A 1 206 ? 65.735 56.621 6.706 1.00 41.09 206 ARG A O 1
ATOM 1617 N N . PHE A 1 207 ? 66.786 56.257 8.666 1.00 42.19 207 PHE A N 1
ATOM 1618 C CA . PHE A 1 207 ? 67.624 57.433 8.508 1.00 37.25 207 PHE A CA 1
ATOM 1619 C C . PHE A 1 207 ? 68.621 57.194 7.370 1.00 42.29 207 PHE A C 1
ATOM 1620 O O . PHE A 1 207 ? 68.849 58.077 6.529 1.00 45.60 207 PHE A O 1
ATOM 1628 N N . PHE A 1 208 ? 69.192 55.990 7.344 1.00 36.97 208 PHE A N 1
ATOM 1629 C CA . PHE A 1 208 ? 70.051 55.541 6.240 1.00 40.23 208 PHE A CA 1
ATOM 1630 C C . PHE A 1 208 ? 69.320 55.619 4.899 1.00 44.04 208 PHE A C 1
ATOM 1631 O O . PHE A 1 208 ? 69.803 56.240 3.948 1.00 39.71 208 PHE A O 1
ATOM 1639 N N . LYS A 1 209 ? 68.146 54.989 4.842 1.00 39.27 209 LYS A N 1
ATOM 1640 C CA . LYS A 1 209 ? 67.387 54.866 3.607 1.00 41.37 209 LYS A CA 1
ATOM 1641 C C . LYS A 1 209 ? 66.930 56.221 3.096 1.00 46.50 209 LYS A C 1
ATOM 1642 O O . LYS A 1 209 ? 67.044 56.506 1.893 1.00 38.81 209 LYS A O 1
ATOM 1648 N N . ASN A 1 210 ? 66.450 57.071 4.010 1.00 33.89 210 ASN A N 1
ATOM 1649 C CA . ASN A 1 210 ? 65.842 58.319 3.579 1.00 39.98 210 ASN A CA 1
ATOM 1650 C C . ASN A 1 210 ? 66.766 59.511 3.473 1.00 44.12 210 ASN A C 1
ATOM 1651 O O . ASN A 1 210 ? 66.525 60.384 2.636 1.00 42.27 210 ASN A O 1
ATOM 1656 N N . TYR A 1 211 ? 67.840 59.535 4.258 1.00 44.24 211 TYR A N 1
ATOM 1657 C CA . TYR A 1 211 ? 68.699 60.707 4.224 1.00 46.75 211 TYR A CA 1
ATOM 1658 C C . TYR A 1 211 ? 70.065 60.410 3.593 1.00 38.20 211 TYR A C 1
ATOM 1659 O O . TYR A 1 211 ? 70.547 61.200 2.809 1.00 49.24 211 TYR A O 1
ATOM 1668 N N . LEU A 1 212 ? 70.659 59.258 3.868 1.00 41.43 212 LEU A N 1
ATOM 1669 C CA . LEU A 1 212 ? 72.003 58.974 3.347 1.00 36.33 212 LEU A CA 1
ATOM 1670 C C . LEU A 1 212 ? 71.995 58.363 1.923 1.00 43.66 212 LEU A C 1
ATOM 1671 O O . LEU A 1 212 ? 72.809 58.741 1.081 1.00 41.18 212 LEU A O 1
ATOM 1676 N N . LEU A 1 213 ? 71.067 57.442 1.655 1.00 35.86 213 LEU A N 1
ATOM 1677 C CA . LEU A 1 213 ? 71.017 56.750 0.367 1.00 29.45 213 LEU A CA 1
ATOM 1678 C C . LEU A 1 213 ? 70.710 57.608 -0.862 1.00 39.66 213 LEU A C 1
ATOM 1679 O O . LEU A 1 213 ? 71.442 57.558 -1.854 1.00 47.10 213 LEU A O 1
ATOM 1684 N N . PRO A 1 214 ? 69.649 58.423 -0.803 1.00 45.23 214 PRO A N 1
ATOM 1685 C CA . PRO A 1 214 ? 69.270 59.037 -2.087 1.00 45.77 214 PRO A CA 1
ATOM 1686 C C . PRO A 1 214 ? 70.085 60.281 -2.436 1.00 42.75 214 PRO A C 1
ATOM 1687 O O . PRO A 1 214 ? 69.573 61.387 -2.526 1.00 44.63 214 PRO A O 1
ATOM 1691 N N . LYS A 1 215 ? 71.377 60.066 -2.633 1.00 43.26 215 LYS A N 1
ATOM 1692 C CA . LYS A 1 215 ? 72.277 61.119 -3.071 1.00 40.06 215 LYS A CA 1
ATOM 1693 C C . LYS A 1 215 ? 73.037 60.628 -4.301 1.00 46.20 215 LYS A C 1
ATOM 1694 O O . LYS A 1 215 ? 73.205 59.423 -4.502 1.00 52.30 215 LYS A O 1
ATOM 1700 N N . ASN A 1 216 ? 73.504 61.553 -5.128 1.00 45.22 216 ASN A N 1
ATOM 1701 C CA . ASN A 1 216 ? 74.336 61.153 -6.256 1.00 44.42 216 ASN A CA 1
ATOM 1702 C C . ASN A 1 216 ? 75.788 61.184 -5.813 1.00 42.93 216 ASN A C 1
ATOM 1703 O O . ASN A 1 216 ? 76.130 61.845 -4.830 1.00 48.80 216 ASN A O 1
ATOM 1708 N N . ARG A 1 217 ? 76.634 60.423 -6.497 1.00 35.82 217 ARG A N 1
ATOM 1709 C CA . ARG A 1 217 ? 78.038 60.390 -6.148 1.00 35.91 217 ARG A CA 1
ATOM 1710 C C . ARG A 1 217 ? 78.841 61.521 -6.745 1.00 45.55 217 ARG A C 1
ATOM 1711 O O . ARG A 1 217 ? 78.656 61.873 -7.917 1.00 43.65 217 ARG A O 1
ATOM 1719 N N . CYS A 1 218 ? 79.761 62.046 -5.935 1.00 31.83 218 CYS A N 1
ATOM 1720 C CA . CYS A 1 218 ? 80.792 62.939 -6.420 1.00 42.61 218 CYS A CA 1
ATOM 1721 C C . CYS A 1 218 ? 82.090 62.711 -5.637 1.00 44.34 218 CYS A C 1
ATOM 1722 O O . CYS A 1 218 ? 82.117 62.882 -4.425 1.00 45.96 218 CYS A O 1
ATOM 1725 N N . ILE A 1 219 ? 83.157 62.289 -6.318 1.00 44.04 219 ILE A N 1
ATOM 1726 C CA . ILE A 1 219 ? 84.415 61.953 -5.622 1.00 34.17 219 ILE A CA 1
ATOM 1727 C C . ILE A 1 219 ? 85.483 63.056 -5.599 1.00 42.62 219 ILE A C 1
ATOM 1728 O O . ILE A 1 219 ? 86.569 62.855 -5.078 1.00 48.30 219 ILE A O 1
ATOM 1733 N N . SER A 1 220 ? 85.170 64.214 -6.169 1.00 50.77 220 SER A N 1
ATOM 1734 C CA . SER A 1 220 ? 86.082 65.343 -6.141 1.00 47.27 220 SER A CA 1
ATOM 1735 C C . SER A 1 220 ? 85.378 66.688 -6.268 1.00 49.04 220 SER A C 1
ATOM 1736 O O . SER A 1 220 ? 84.405 66.823 -6.995 1.00 50.62 220 SER A O 1
ATOM 1739 N N . SER A 1 221 ? 85.907 67.685 -5.569 1.00 47.66 221 SER A N 1
ATOM 1740 C CA . SER A 1 221 ? 85.468 69.057 -5.728 1.00 47.81 221 SER A CA 1
ATOM 1741 C C . SER A 1 221 ? 85.654 69.516 -7.173 1.00 55.60 221 SER A C 1
ATOM 1742 O O . SER A 1 221 ? 84.966 70.428 -7.624 1.00 64.92 221 SER A O 1
ATOM 1745 N N . TYR A 1 222 ? 86.570 68.874 -7.900 1.00 55.75 222 TYR A N 1
ATOM 1746 C CA . TYR A 1 222 ? 86.882 69.270 -9.272 1.00 55.50 222 TYR A CA 1
ATOM 1747 C C . TYR A 1 222 ? 86.223 68.337 -10.265 1.00 56.64 222 TYR A C 1
ATOM 1748 O O . TYR A 1 222 ? 86.623 68.253 -11.423 1.00 69.00 222 TYR A O 1
ATOM 1757 N N . SER A 1 223 ? 85.199 67.639 -9.809 1.00 49.70 223 SER A N 1
ATOM 1758 C CA . SER A 1 223 ? 84.431 66.780 -10.688 1.00 47.30 223 SER A CA 1
ATOM 1759 C C . SER A 1 223 ? 82.946 67.059 -10.470 1.00 49.27 223 SER A C 1
ATOM 1760 O O . SER A 1 223 ? 82.579 67.914 -9.661 1.00 55.53 223 SER A O 1
ATOM 1763 N N . LYS A 1 224 ? 82.096 66.315 -11.164 1.00 48.57 224 LYS A N 1
ATOM 1764 C CA . LYS A 1 224 ? 80.654 66.545 -11.141 1.00 52.90 224 LYS A CA 1
ATOM 1765 C C . LYS A 1 224 ? 79.922 65.228 -10.924 1.00 53.86 224 LYS A C 1
ATOM 1766 O O . LYS A 1 224 ? 80.376 64.169 -11.368 1.00 57.10 224 LYS A O 1
ATOM 1772 N N . PRO A 1 225 ? 78.779 65.292 -10.241 1.00 49.94 225 PRO A N 1
ATOM 1773 C CA . PRO A 1 225 ? 77.986 64.105 -9.939 1.00 43.33 225 PRO A CA 1
ATOM 1774 C C . PRO A 1 225 ? 77.561 63.349 -11.187 1.00 44.12 225 PRO A C 1
ATOM 1775 O O . PRO A 1 225 ? 77.498 62.116 -11.173 1.00 41.84 225 PRO A O 1
ATOM 1779 N N . ASP A 1 226 ? 77.236 64.074 -12.248 1.00 45.33 226 ASP A N 1
ATOM 1780 C CA . ASP A 1 226 ? 76.807 63.422 -13.487 1.00 48.38 226 ASP A CA 1
ATOM 1781 C C . ASP A 1 226 ? 77.986 62.745 -14.229 1.00 52.51 226 ASP A C 1
ATOM 1782 O O . ASP A 1 226 ? 77.773 61.967 -15.171 1.00 48.16 226 ASP A O 1
ATOM 1787 N N . VAL A 1 227 ? 79.216 63.050 -13.803 1.00 43.88 227 VAL A N 1
ATOM 1788 C CA . VAL A 1 227 ? 80.366 62.239 -14.193 1.00 49.82 227 VAL A CA 1
ATOM 1789 C C . VAL A 1 227 ? 80.505 60.995 -13.303 1.00 50.05 227 VAL A C 1
ATOM 1790 O O . VAL A 1 227 ? 80.687 59.882 -13.794 1.00 55.35 227 VAL A O 1
ATOM 1794 N N . CYS A 1 228 ? 80.415 61.186 -11.993 1.00 50.17 228 CYS A N 1
ATOM 1795 C CA . CYS A 1 228 ? 80.744 60.125 -11.043 1.00 35.97 228 CYS A CA 1
ATOM 1796 C C . CYS A 1 228 ? 79.621 59.148 -10.808 1.00 43.09 228 CYS A C 1
ATOM 1797 O O . CYS A 1 228 ? 79.827 58.130 -10.147 1.00 41.27 228 CYS A O 1
ATOM 1800 N N . THR A 1 229 ? 78.419 59.498 -11.258 1.00 45.77 229 THR A N 1
ATOM 1801 C CA . THR A 1 229 ? 77.227 58.663 -11.038 1.00 35.27 229 THR A CA 1
ATOM 1802 C C . THR A 1 229 ? 76.754 58.090 -12.344 1.00 41.82 229 THR A C 1
ATOM 1803 O O . THR A 1 229 ? 76.570 58.825 -13.326 1.00 54.38 229 THR A O 1
ATOM 1807 N N . SER A 1 230 ? 76.560 56.779 -12.369 1.00 38.50 230 SER A N 1
ATOM 1808 C CA . SER A 1 230 ? 76.018 56.126 -13.560 1.00 47.17 230 SER A CA 1
ATOM 1809 C C . SER A 1 230 ? 74.504 56.317 -13.637 1.00 50.88 230 SER A C 1
ATOM 1810 O O . SER A 1 230 ? 73.820 56.346 -12.621 1.00 46.10 230 SER A O 1
ATOM 1813 N N . PRO A 1 231 ? 73.975 56.445 -14.857 1.00 53.64 231 PRO A N 1
ATOM 1814 C CA . PRO A 1 231 ? 72.577 56.844 -15.081 1.00 46.08 231 PRO A CA 1
ATOM 1815 C C . PRO A 1 23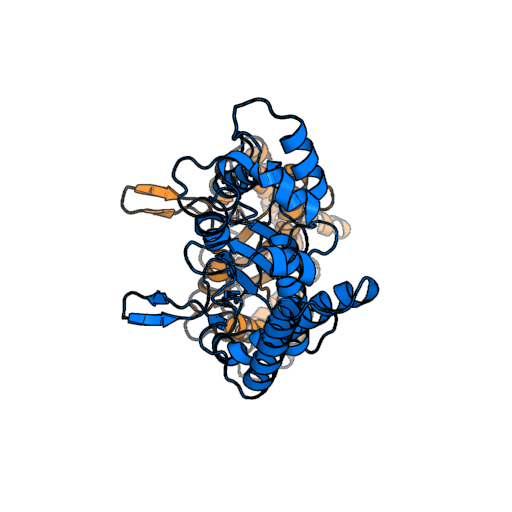1 ? 71.516 56.055 -14.314 1.00 45.72 231 PRO A C 1
ATOM 1816 O O . PRO A 1 231 ? 70.642 56.685 -13.745 1.00 55.07 231 PRO A O 1
ATOM 1820 N N . ASP A 1 232 ? 71.618 54.735 -14.231 1.00 55.38 232 ASP A N 1
ATOM 1821 C CA . ASP A 1 232 ? 70.685 53.939 -13.417 1.00 53.70 232 ASP A CA 1
ATOM 1822 C C . ASP A 1 232 ? 70.698 54.274 -11.914 1.00 53.69 232 ASP A C 1
ATOM 1823 O O . ASP A 1 232 ? 69.828 53.847 -11.151 1.00 61.90 232 ASP A O 1
ATOM 1828 N N . ASN A 1 233 ? 71.690 55.032 -11.480 1.00 46.56 233 ASN A N 1
ATOM 1829 C CA . ASN A 1 233 ? 71.788 55.361 -10.073 1.00 50.35 233 ASN A CA 1
ATOM 1830 C C . ASN A 1 233 ? 71.585 56.837 -9.779 1.00 46.12 233 ASN A C 1
ATOM 1831 O O . ASN A 1 233 ? 71.900 57.325 -8.694 1.00 47.31 233 ASN A O 1
ATOM 1836 N N . TRP A 1 234 ? 71.003 57.541 -10.738 1.00 45.87 234 TRP A N 1
ATOM 1837 C CA . TRP A 1 234 ? 70.797 58.967 -10.581 1.00 41.97 234 TRP A CA 1
ATOM 1838 C C . TRP A 1 234 ? 69.505 59.264 -9.854 1.00 45.35 234 TRP A C 1
ATOM 1839 O O . TRP A 1 234 ? 68.442 58.768 -10.220 1.00 55.46 234 TRP A O 1
ATOM 1850 N N . PHE A 1 235 ? 69.617 60.046 -8.793 1.00 46.63 235 PHE A N 1
ATOM 1851 C CA . PHE A 1 235 ? 68.463 60.444 -8.016 1.00 38.53 235 PHE A CA 1
ATOM 1852 C C . PHE A 1 235 ? 68.066 61.820 -8.505 1.00 41.63 235 PHE A C 1
ATOM 1853 O O . PHE A 1 235 ? 68.786 62.803 -8.267 1.00 37.99 235 PHE A O 1
ATOM 1861 N N . ILE A 1 236 ? 66.923 61.889 -9.188 1.00 48.33 236 ILE A N 1
ATOM 1862 C CA . ILE A 1 236 ? 66.523 63.099 -9.906 1.00 41.71 236 ILE A CA 1
ATOM 1863 C C . ILE A 1 236 ? 66.366 64.342 -8.997 1.00 43.53 236 ILE A C 1
ATOM 1864 O O . ILE A 1 236 ? 66.688 65.436 -9.414 1.00 51.69 236 ILE A O 1
ATOM 1869 N N . LEU A 1 237 ? 65.957 64.182 -7.739 1.00 55.11 237 LEU A N 1
ATOM 1870 C CA . LEU A 1 237 ? 65.699 65.365 -6.904 1.00 49.96 237 LEU A CA 1
ATOM 1871 C C . LEU A 1 237 ? 66.827 65.641 -5.893 1.00 44.64 237 LEU A C 1
ATOM 1872 O O . LEU A 1 237 ? 66.773 66.591 -5.112 1.00 54.21 237 LEU A O 1
ATOM 1877 N N . ALA A 1 238 ? 67.853 64.808 -5.929 1.00 41.74 238 ALA A N 1
ATOM 1878 C CA . ALA A 1 238 ? 68.959 64.887 -4.991 1.00 40.77 238 ALA A CA 1
ATOM 1879 C C . ALA A 1 238 ? 69.772 66.158 -5.196 1.00 45.22 238 ALA A C 1
ATOM 1880 O O . ALA A 1 238 ? 70.136 66.475 -6.319 1.00 52.43 238 ALA A O 1
ATOM 1882 N N . GLU A 1 239 ? 70.029 66.910 -4.130 1.00 61.49 239 GLU A N 1
ATOM 1883 C CA . GLU A 1 239 ? 70.891 68.095 -4.252 1.00 68.44 239 GLU A CA 1
ATOM 1884 C C . GLU A 1 239 ? 72.230 67.942 -3.537 1.00 57.98 239 GLU A C 1
ATOM 1885 O O . GLU A 1 239 ? 73.133 68.746 -3.709 1.00 75.18 239 GLU A O 1
ATOM 1891 N N . LYS A 1 240 ? 72.364 66.906 -2.734 1.00 49.38 240 LYS A N 1
ATOM 1892 C CA . LYS A 1 240 ? 73.621 66.684 -2.053 1.00 44.78 240 LYS A CA 1
ATOM 1893 C C . LYS A 1 240 ? 74.286 65.402 -2.552 1.00 40.04 240 LYS A C 1
ATOM 1894 O O . LYS A 1 240 ? 73.685 64.640 -3.284 1.00 47.83 240 LYS A O 1
ATOM 1900 N N . THR A 1 241 ? 75.547 65.188 -2.195 1.00 42.03 241 THR A N 1
ATOM 1901 C CA . THR A 1 241 ? 76.290 64.087 -2.782 1.00 34.92 241 THR A CA 1
ATOM 1902 C C . THR A 1 241 ? 76.910 63.189 -1.736 1.00 36.37 241 THR A C 1
ATOM 1903 O O . THR A 1 241 ? 76.935 63.525 -0.548 1.00 35.39 241 THR A O 1
ATOM 1907 N N . TYR A 1 242 ? 77.376 62.021 -2.166 1.00 34.25 242 TYR A N 1
ATOM 1908 C CA . TYR A 1 242 ? 78.183 61.186 -1.281 1.00 35.13 242 TYR A CA 1
ATOM 1909 C C . TYR A 1 242 ? 79.435 60.813 -2.042 1.00 34.40 242 TYR A C 1
ATOM 1910 O O . TYR A 1 242 ? 79.448 60.807 -3.279 1.00 36.57 242 TYR A O 1
ATOM 1919 N N . SER A 1 243 ? 80.459 60.419 -1.293 1.00 33.88 243 SER A N 1
ATOM 1920 C CA . SER A 1 243 ? 81.706 59.971 -1.893 1.00 42.72 243 SER A CA 1
ATOM 1921 C C . SER A 1 243 ? 81.839 58.457 -1.831 1.00 39.24 243 SER A C 1
ATOM 1922 O O . SER A 1 243 ? 82.218 57.822 -2.814 1.00 44.62 243 SER A O 1
ATOM 1925 N N . HIS A 1 244 ? 81.528 57.893 -0.667 1.00 39.24 244 HIS A N 1
ATOM 1926 C CA . HIS A 1 244 ? 81.730 56.466 -0.407 1.00 36.46 244 HIS A CA 1
ATOM 1927 C C . HIS A 1 244 ? 80.918 56.007 0.786 1.00 39.38 244 HIS A C 1
ATOM 1928 O O . HIS A 1 244 ? 80.756 56.738 1.753 1.00 37.16 244 HIS A O 1
ATOM 1935 N N . THR A 1 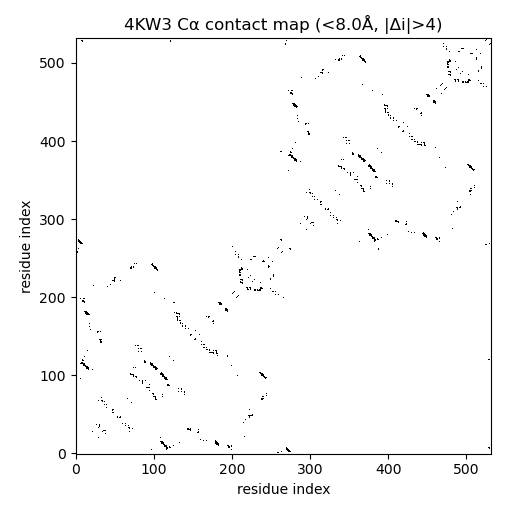245 ? 80.415 54.784 0.722 1.00 49.71 245 THR A N 1
ATOM 1936 C CA . THR A 1 245 ? 79.514 54.276 1.750 1.00 42.57 245 THR A CA 1
ATOM 1937 C C . THR A 1 245 ? 79.929 52.894 2.227 1.00 41.41 245 THR A C 1
ATOM 1938 O O . THR A 1 245 ? 80.103 51.979 1.420 1.00 45.98 245 THR A O 1
ATOM 1942 N N . LEU A 1 246 ? 80.115 52.756 3.534 1.00 39.50 246 LEU A N 1
ATOM 1943 C CA . LEU A 1 246 ? 80.459 51.457 4.122 1.00 33.04 246 LEU A CA 1
ATOM 1944 C C . LEU A 1 246 ? 79.333 50.947 5.003 1.00 40.65 246 LEU A C 1
ATOM 1945 O O . LEU A 1 246 ? 78.860 51.653 5.897 1.00 40.57 246 LEU A O 1
ATOM 1950 N N . ILE A 1 247 ? 78.864 49.740 4.709 1.00 41.63 247 ILE A N 1
ATOM 1951 C CA . ILE A 1 247 ? 77.886 49.083 5.561 1.00 43.68 247 ILE A CA 1
ATOM 1952 C C . ILE A 1 247 ? 78.558 47.882 6.233 1.00 49.21 247 ILE A C 1
ATOM 1953 O O . ILE A 1 247 ? 78.897 46.899 5.575 1.00 54.88 247 ILE A O 1
ATOM 1958 N N . ASN A 1 248 ? 78.752 47.982 7.542 1.00 45.98 248 ASN A N 1
ATOM 1959 C CA . ASN A 1 248 ? 79.417 46.944 8.320 1.00 46.53 248 ASN A CA 1
ATOM 1960 C C . ASN A 1 248 ? 80.687 46.432 7.670 1.00 51.53 248 ASN A C 1
ATOM 1961 O O . ASN A 1 248 ? 80.911 45.217 7.586 1.00 56.13 248 ASN A O 1
ATOM 1966 N N . GLY A 1 249 ? 81.489 47.367 7.163 1.00 47.07 249 GLY A N 1
ATOM 1967 C CA . GLY A 1 249 ? 82.777 47.041 6.579 1.00 50.64 249 GLY A CA 1
ATOM 1968 C C . GLY A 1 249 ? 82.755 46.861 5.061 1.00 53.54 249 GLY A C 1
ATOM 1969 O O . GLY A 1 249 ? 83.785 46.978 4.401 1.00 58.75 249 GLY A O 1
ATOM 1970 N N . LEU A 1 250 ? 81.589 46.557 4.502 1.00 41.96 250 LEU A N 1
ATOM 1971 C CA . LEU A 1 250 ? 81.490 46.347 3.058 1.00 51.26 250 LEU A CA 1
ATOM 1972 C C . LEU A 1 250 ? 80.972 47.573 2.301 1.00 46.19 250 LEU A C 1
ATOM 1973 O O . LEU A 1 250 ? 79.999 48.216 2.708 1.00 47.35 250 LEU A O 1
ATOM 1978 N N . PRO A 1 251 ? 81.647 47.921 1.203 1.00 42.82 251 PRO A N 1
ATOM 1979 C CA . PRO A 1 251 ? 81.198 49.055 0.381 1.00 39.66 251 PRO A CA 1
ATOM 1980 C C . PRO A 1 251 ? 79.898 48.781 -0.352 1.00 40.59 251 PRO A C 1
ATOM 1981 O O . PRO A 1 251 ? 79.697 47.696 -0.871 1.00 44.66 251 PRO A O 1
ATOM 1985 N N . LEU A 1 252 ? 79.016 49.771 -0.379 1.00 41.15 252 LEU A N 1
ATOM 1986 C CA . LEU A 1 252 ? 77.871 49.745 -1.279 1.00 39.91 252 LEU A CA 1
ATOM 1987 C C . LEU A 1 252 ? 78.373 50.294 -2.618 1.00 41.41 252 LEU A C 1
ATOM 1988 O O . LEU A 1 252 ? 78.679 51.478 -2.731 1.00 41.69 252 LEU A O 1
ATOM 1993 N N . PRO A 1 253 ? 78.526 49.417 -3.618 1.00 41.86 253 PRO A N 1
ATOM 1994 C CA . PRO A 1 253 ? 79.138 49.837 -4.891 1.00 43.71 253 PRO A CA 1
ATOM 1995 C C . PRO A 1 253 ? 78.206 50.786 -5.635 1.00 46.86 253 PRO A C 1
ATOM 1996 O O . PRO A 1 253 ? 76.982 50.571 -5.633 1.00 51.08 253 PRO A O 1
ATOM 2000 N N . GLU A 1 254 ? 78.785 51.827 -6.229 1.00 43.97 254 GLU A N 1
ATOM 2001 C CA . GLU A 1 254 ? 78.045 52.849 -6.979 1.00 32.44 254 GLU A CA 1
ATOM 2002 C C . GLU A 1 254 ? 76.937 52.266 -7.822 1.00 43.62 254 GLU A C 1
ATOM 2003 O O . GLU A 1 254 ? 75.836 52.798 -7.836 1.00 47.30 254 GLU A O 1
ATOM 2009 N N . HIS A 1 255 ? 77.209 51.168 -8.520 1.00 42.48 255 HIS A N 1
ATOM 2010 C CA . HIS A 1 255 ? 76.246 50.698 -9.522 1.00 47.43 255 HIS A CA 1
ATOM 2011 C C . HIS A 1 255 ? 75.033 49.959 -8.930 1.00 44.96 255 HIS A C 1
ATOM 2012 O O . HIS A 1 255 ? 74.069 49.715 -9.629 1.00 55.94 255 HIS A O 1
ATOM 2019 N N . TYR A 1 256 ? 75.064 49.652 -7.637 1.00 43.65 256 TYR A N 1
ATOM 2020 C CA . TYR A 1 256 ? 73.926 49.022 -6.980 1.00 51.23 256 TYR A CA 1
ATOM 2021 C C . TYR A 1 256 ? 73.146 49.990 -6.085 1.00 48.28 256 TYR A C 1
ATOM 2022 O O . TYR A 1 256 ? 72.134 49.578 -5.509 1.00 53.43 256 TYR A O 1
ATOM 2031 N N . ARG A 1 257 ? 73.624 51.233 -5.918 1.00 32.64 257 ARG A N 1
ATOM 2032 C CA . ARG A 1 257 ? 73.050 52.139 -4.882 1.00 45.94 257 ARG A CA 1
ATOM 2033 C C . ARG A 1 257 ? 71.529 52.287 -5.052 1.00 40.98 257 ARG A C 1
ATOM 2034 O O . ARG A 1 257 ? 70.767 51.989 -4.135 1.00 48.08 257 ARG A O 1
ATOM 2042 N N . LYS A 1 258 ? 71.084 52.706 -6.234 1.00 35.81 258 LYS A N 1
ATOM 2043 C CA . LYS A 1 258 ? 69.669 52.982 -6.426 1.00 39.33 258 LYS A CA 1
ATOM 2044 C C . LYS A 1 258 ? 68.821 51.727 -6.227 1.00 40.86 258 LYS A C 1
ATOM 2045 O O . LYS A 1 258 ? 67.735 51.796 -5.640 1.00 38.49 258 LYS A O 1
ATOM 2051 N N . ASN A 1 259 ? 69.313 50.583 -6.689 1.00 41.08 259 ASN A N 1
ATOM 2052 C CA . ASN A 1 259 ? 68.571 49.354 -6.462 1.00 51.37 259 ASN A CA 1
ATOM 2053 C C . ASN A 1 259 ? 68.543 48.961 -4.985 1.00 43.35 259 ASN A C 1
ATOM 2054 O O . ASN A 1 259 ? 67.509 48.529 -4.464 1.00 43.42 259 ASN A O 1
ATOM 2059 N N . TYR A 1 260 ? 69.672 49.140 -4.310 1.00 44.31 260 TYR A N 1
ATOM 2060 C CA . TYR A 1 260 ? 69.767 48.905 -2.859 1.00 43.21 260 TYR A CA 1
ATOM 2061 C C . TYR A 1 260 ? 68.713 49.720 -2.126 1.00 41.14 260 TYR A C 1
ATOM 2062 O O . TYR A 1 260 ? 67.966 49.180 -1.314 1.00 45.22 260 TYR A O 1
ATOM 2071 N N . HIS A 1 261 ? 68.634 51.012 -2.449 1.00 41.19 261 HIS A N 1
ATOM 2072 C CA . HIS A 1 261 ? 67.596 51.889 -1.903 1.00 44.20 261 HIS A CA 1
ATOM 2073 C C . HIS A 1 261 ? 66.168 51.424 -2.196 1.00 51.23 261 HIS A C 1
ATOM 2074 O O . HIS A 1 261 ? 65.297 51.466 -1.321 1.00 51.50 261 HIS A O 1
ATOM 2081 N N . ALA A 1 262 ? 65.946 50.989 -3.435 1.00 50.75 262 ALA A N 1
ATOM 2082 C CA . ALA A 1 262 ? 64.640 50.527 -3.892 1.00 49.81 262 ALA A CA 1
ATOM 2083 C C . ALA A 1 262 ? 64.198 49.308 -3.084 1.00 45.46 262 ALA A C 1
ATOM 2084 O O . ALA A 1 262 ? 63.055 49.222 -2.656 1.00 47.52 262 ALA A O 1
ATOM 2086 N N . THR A 1 263 ? 65.114 48.363 -2.883 1.00 34.95 263 THR A N 1
ATOM 2087 C CA . THR A 1 263 ? 64.821 47.187 -2.089 1.00 38.59 263 THR A CA 1
ATOM 2088 C C . THR A 1 263 ? 64.449 47.558 -0.647 1.00 53.59 263 THR A C 1
ATOM 2089 O O . THR A 1 263 ? 63.449 47.072 -0.127 1.00 62.36 263 THR A O 1
ATOM 2093 N N . LEU A 1 264 ? 65.239 48.424 -0.004 1.00 46.86 264 LEU A N 1
ATOM 2094 C CA . LEU A 1 264 ? 64.875 48.918 1.327 1.00 47.42 264 LEU A CA 1
ATOM 2095 C C . LEU A 1 264 ? 63.511 49.598 1.339 1.00 45.49 264 LEU A C 1
ATOM 2096 O O . LEU A 1 264 ? 62.710 49.387 2.241 1.00 40.63 264 LEU A O 1
ATOM 2101 N N . ASP A 1 265 ? 63.249 50.414 0.329 1.00 42.41 265 ASP A N 1
ATOM 2102 C CA . ASP A 1 265 ? 62.035 51.215 0.316 1.00 47.80 265 ASP A CA 1
ATOM 2103 C C . ASP A 1 265 ? 60.780 50.386 0.025 1.00 51.32 265 ASP A C 1
ATOM 2104 O O . ASP A 1 265 ? 59.690 50.718 0.476 1.00 58.07 265 ASP A O 1
ATOM 2109 N N . ASN A 1 266 ? 60.939 49.289 -0.699 1.00 52.24 266 ASN A N 1
ATOM 2110 C CA . ASN A 1 266 ? 59.792 48.470 -1.082 1.00 56.42 266 ASN A CA 1
ATOM 2111 C C . ASN A 1 266 ? 59.514 47.212 -0.249 1.00 61.52 266 ASN A C 1
ATOM 2112 O O . ASN A 1 266 ? 58.365 46.931 0.055 1.00 71.09 266 ASN A O 1
ATOM 2117 N N . GLU A 1 267 ? 60.557 46.469 0.116 1.00 54.04 267 GLU A N 1
ATOM 2118 C CA . GLU A 1 267 ? 60.399 45.177 0.778 1.00 51.15 267 GLU A CA 1
ATOM 2119 C C . GLU A 1 267 ? 60.720 45.229 2.258 1.00 61.68 267 GLU A C 1
ATOM 2120 O O . GLU A 1 267 ? 60.081 44.563 3.072 1.00 77.84 267 GLU A O 1
ATOM 2126 N N . VAL A 1 268 ? 61.737 45.993 2.609 1.00 50.24 268 VAL A N 1
ATOM 2127 C CA . VAL A 1 268 ? 62.250 45.923 3.964 1.00 55.71 268 VAL A CA 1
ATOM 2128 C C . VAL A 1 268 ? 61.631 46.945 4.918 1.00 51.05 268 VAL A C 1
ATOM 2129 O O . VAL A 1 268 ? 61.020 46.582 5.907 1.00 49.72 268 VAL A O 1
ATOM 2133 N N . ILE A 1 269 ? 61.804 48.224 4.613 1.00 48.01 269 ILE A N 1
ATOM 2134 C CA . ILE A 1 269 ? 61.347 49.279 5.496 1.00 47.55 269 ILE A CA 1
ATOM 2135 C C . ILE A 1 269 ? 60.701 50.443 4.751 1.00 50.97 269 ILE A C 1
ATOM 2136 O O . ILE A 1 269 ? 61.299 51.506 4.626 1.00 60.60 269 ILE A O 1
ATOM 2141 N N . PRO A 1 270 ? 59.472 50.249 4.261 1.00 50.71 270 PRO A N 1
ATOM 2142 C CA . PRO A 1 270 ? 58.711 51.304 3.576 1.00 42.83 270 PRO A CA 1
ATOM 2143 C C . PRO A 1 270 ? 58.501 52.511 4.463 1.00 47.93 270 PRO A C 1
ATOM 2144 O O . PRO A 1 270 ? 58.488 52.392 5.691 1.00 51.66 270 PRO A O 1
ATOM 2148 N N . GLY A 1 271 ? 58.347 53.671 3.843 1.00 53.19 271 GLY A N 1
ATOM 2149 C CA . GLY A 1 271 ? 58.203 54.906 4.587 1.00 56.75 271 GLY A CA 1
ATOM 2150 C C . GLY A 1 271 ? 59.558 55.426 5.032 1.00 56.13 271 GLY A C 1
ATOM 2151 O O . GLY A 1 271 ? 59.614 56.322 5.863 1.00 67.68 271 GLY A O 1
ATOM 2152 N N . PRO B 1 6 ? 71.651 38.374 28.296 1.00 95.92 6 PRO B N 1
ATOM 2153 C CA . PRO B 1 6 ? 71.944 38.725 26.901 1.00 92.97 6 PRO B CA 1
ATOM 2154 C C . PRO B 1 6 ? 70.681 39.193 26.173 1.00 84.81 6 PRO B C 1
ATOM 2155 O O . PRO B 1 6 ? 70.066 38.452 25.402 1.00 90.97 6 PRO B O 1
ATOM 2159 N N . VAL B 1 7 ? 70.317 40.442 26.412 1.00 65.52 7 VAL B N 1
ATOM 2160 C CA . VAL B 1 7 ? 69.139 41.059 25.820 1.00 59.21 7 VAL B CA 1
ATOM 2161 C C . VAL B 1 7 ? 69.215 41.208 24.281 1.00 61.88 7 VAL B C 1
ATOM 2162 O O . VAL B 1 7 ? 70.272 41.527 23.716 1.00 58.29 7 VAL B O 1
ATOM 2166 N N . ILE B 1 8 ? 68.107 40.911 23.604 1.00 57.97 8 ILE B N 1
ATOM 2167 C CA . ILE B 1 8 ? 68.033 41.033 22.140 1.00 55.38 8 ILE B CA 1
ATOM 2168 C C . ILE B 1 8 ? 68.077 42.508 21.720 1.00 53.62 8 ILE B C 1
ATOM 2169 O O . ILE B 1 8 ? 67.389 43.343 22.312 1.00 51.54 8 ILE B O 1
ATOM 2174 N N . ARG B 1 9 ? 68.884 42.845 20.713 1.00 60.58 9 ARG B N 1
ATOM 2175 C CA . ARG B 1 9 ? 69.095 44.268 20.366 1.00 56.57 9 ARG B CA 1
ATOM 2176 C C . ARG B 1 9 ? 68.736 44.605 18.922 1.00 56.69 9 ARG B C 1
ATOM 2177 O O . ARG B 1 9 ? 68.773 45.777 18.526 1.00 67.09 9 ARG B O 1
ATOM 2185 N N . ALA B 1 10 ? 68.399 43.577 18.140 1.00 49.81 10 ALA B N 1
ATOM 2186 C CA . ALA B 1 10 ? 68.078 43.749 16.725 1.00 46.26 10 ALA B CA 1
ATOM 2187 C C . ALA B 1 10 ? 67.038 42.741 16.245 1.00 50.13 10 ALA B C 1
ATOM 2188 O O . ALA B 1 10 ? 66.988 41.610 16.731 1.00 57.92 10 ALA B O 1
ATOM 2190 N N . PHE B 1 11 ? 66.226 43.160 15.277 1.00 43.73 11 PHE B N 1
ATOM 2191 C CA . PHE B 1 11 ? 65.179 42.315 14.733 1.00 44.76 11 PHE B CA 1
ATOM 2192 C C . PHE B 1 11 ? 64.990 42.518 13.228 1.00 47.15 11 PHE B C 1
ATOM 2193 O O . PHE B 1 11 ? 64.546 43.583 12.801 1.00 50.98 11 PHE B O 1
ATOM 2201 N N . SER B 1 12 ? 65.260 41.462 12.457 1.00 45.40 12 SER B N 1
ATOM 2202 C CA . SER B 1 12 ? 65.179 41.450 10.995 1.00 44.66 12 SER B CA 1
ATOM 2203 C C . SER B 1 12 ? 63.876 41.988 10.445 1.00 49.68 12 SER B C 1
ATOM 2204 O O . SER B 1 12 ? 62.802 41.670 10.961 1.00 44.77 12 SER B O 1
ATOM 2207 N N . GLN B 1 13 ? 63.982 42.834 9.418 1.00 46.47 13 GLN B N 1
ATOM 2208 C CA . GLN B 1 13 ? 62.810 43.379 8.740 1.00 39.03 13 GLN B CA 1
ATOM 2209 C C . GLN B 1 13 ? 62.660 42.811 7.315 1.00 45.59 13 GLN B C 1
ATOM 2210 O O . GLN B 1 13 ? 63.631 42.313 6.732 1.00 49.62 13 GLN B O 1
ATOM 2216 N N . PRO B 1 14 ? 61.432 42.832 6.763 1.00 52.84 14 PRO B N 1
ATOM 2217 C CA . PRO B 1 14 ? 60.183 43.284 7.394 1.00 50.08 14 PRO B CA 1
ATOM 2218 C C . PRO B 1 14 ? 59.685 42.252 8.402 1.00 48.08 14 PRO B C 1
ATOM 2219 O O . PRO B 1 14 ? 59.901 41.044 8.236 1.00 51.10 14 PRO B O 1
ATOM 2223 N N . ALA B 1 15 ? 59.024 42.737 9.443 1.00 43.40 15 ALA B N 1
ATOM 2224 C CA . ALA B 1 15 ? 58.507 41.867 10.487 1.00 39.22 15 ALA B CA 1
ATOM 2225 C C . ALA B 1 15 ? 56.978 41.925 10.542 1.00 50.09 15 ALA B C 1
ATOM 2226 O O . ALA B 1 15 ? 56.358 42.967 10.243 1.00 44.69 15 ALA B O 1
ATOM 2228 N N . PHE B 1 16 ? 56.378 40.785 10.887 1.00 50.30 16 PHE B N 1
ATOM 2229 C CA . PHE B 1 16 ? 54.925 40.650 10.993 1.00 45.50 16 PHE B CA 1
ATOM 2230 C C . PHE B 1 16 ? 54.564 39.885 12.265 1.00 48.32 16 PHE B C 1
ATOM 2231 O O . PHE B 1 16 ? 55.368 39.095 12.788 1.00 48.33 16 PHE B O 1
ATOM 2239 N N . THR B 1 17 ? 53.364 40.147 12.770 1.00 40.29 17 THR B N 1
ATOM 2240 C CA . THR B 1 17 ? 52.899 39.528 14.003 1.00 37.89 17 THR B CA 1
ATOM 2241 C C . THR B 1 17 ? 51.625 38.728 13.777 1.00 45.52 17 THR B C 1
ATOM 2242 O O . THR B 1 17 ? 50.635 39.229 13.233 1.00 46.26 17 THR B O 1
ATOM 2246 N N . TYR B 1 18 ? 51.659 37.475 14.207 1.00 49.15 18 TYR B N 1
ATOM 2247 C CA . TYR B 1 18 ? 50.515 36.597 14.071 1.00 47.95 18 TYR B CA 1
ATOM 2248 C C . TYR B 1 18 ? 49.970 36.160 15.415 1.00 50.95 18 TYR B C 1
ATOM 2249 O O . TYR B 1 18 ? 50.683 36.114 16.412 1.00 52.67 18 TYR B O 1
ATOM 2258 N N . VAL B 1 19 ? 48.689 35.825 15.418 1.00 52.77 19 VAL B N 1
ATOM 2259 C CA . VAL B 1 19 ? 48.069 35.208 16.562 1.00 46.22 19 VAL B CA 1
ATOM 2260 C C . VAL B 1 19 ? 47.471 33.874 16.160 1.00 49.77 19 VAL B C 1
ATOM 2261 O O . VAL B 1 19 ? 46.600 33.807 15.283 1.00 50.57 19 VAL B O 1
ATOM 2265 N N . PHE B 1 20 ? 47.965 32.816 16.804 1.00 45.58 20 PHE B N 1
ATOM 2266 C CA . PHE B 1 20 ? 47.425 31.476 16.642 1.00 41.94 20 PHE B CA 1
ATOM 2267 C C . PHE B 1 20 ? 46.493 31.149 17.815 1.00 54.62 20 PHE B C 1
ATOM 2268 O O . PHE B 1 20 ? 46.917 31.234 18.961 1.00 50.49 20 PHE B O 1
ATOM 2276 N N . LYS B 1 21 ? 45.252 30.742 17.529 1.00 50.26 21 LYS B N 1
ATOM 2277 C CA . LYS B 1 21 ? 44.317 30.283 18.557 1.00 52.67 21 LYS B CA 1
ATOM 2278 C C . LYS B 1 21 ? 44.195 28.754 18.523 1.00 58.63 21 LYS B C 1
ATOM 2279 O O . LYS B 1 21 ? 43.786 28.182 17.513 1.00 53.80 21 LYS B O 1
ATOM 2285 N N . PHE B 1 22 ? 44.495 28.094 19.640 1.00 58.63 22 PHE B N 1
ATOM 2286 C CA . PHE B 1 22 ? 44.307 26.653 19.727 1.00 51.99 22 PHE B CA 1
ATOM 2287 C C . PHE B 1 22 ? 42.828 26.342 19.488 1.00 56.83 22 PHE B C 1
ATOM 2288 O O . PHE B 1 22 ? 41.980 26.764 20.266 1.00 66.06 22 PHE B O 1
ATOM 2296 N N . PRO B 1 23 ? 42.508 25.608 18.407 1.00 55.93 23 PRO B N 1
ATOM 2297 C CA . PRO B 1 23 ? 41.098 25.487 18.022 1.00 51.51 23 PRO B CA 1
ATOM 2298 C C . PRO B 1 23 ? 40.274 24.453 18.787 1.00 54.12 23 PRO B C 1
ATOM 2299 O O . PRO B 1 23 ? 39.585 23.658 18.159 1.00 51.07 23 PRO B O 1
ATOM 2303 N N . TYR B 1 24 ? 40.266 24.521 20.112 1.00 60.95 24 TYR B N 1
ATOM 2304 C CA . TYR B 1 24 ? 39.429 23.628 20.907 1.00 59.54 24 TYR B CA 1
ATOM 2305 C C . TYR B 1 24 ? 38.776 24.456 22.009 1.00 65.74 24 TYR B C 1
ATOM 2306 O O . TYR B 1 24 ? 39.414 24.801 23.000 1.00 69.68 24 TYR B O 1
ATOM 2315 N N . PRO B 1 25 ? 37.508 24.819 21.815 1.00 69.50 25 PRO B N 1
ATOM 2316 C CA . PRO B 1 25 ? 36.813 25.729 22.730 1.00 63.30 25 PRO B CA 1
ATOM 2317 C C . PRO B 1 25 ? 36.758 25.225 24.174 1.00 68.71 25 PRO B C 1
ATOM 2318 O O . PRO B 1 25 ? 36.855 26.037 25.105 1.00 64.40 25 PRO B O 1
ATOM 2322 N N . GLN B 1 26 ? 36.643 23.911 24.366 1.00 67.58 26 GLN B N 1
ATOM 2323 C CA . GLN B 1 26 ? 36.528 23.366 25.721 1.00 68.58 26 GLN B CA 1
ATOM 2324 C C . GLN B 1 26 ? 37.889 23.148 26.381 1.00 69.31 26 GLN B C 1
ATOM 2325 O O . GLN B 1 26 ? 37.979 22.471 27.405 1.00 62.04 26 GLN B O 1
ATOM 2331 N N . TRP B 1 27 ? 38.938 23.745 25.820 1.00 68.18 27 TRP B N 1
ATOM 2332 C CA . TRP B 1 27 ? 40.288 23.530 26.335 1.00 65.75 27 TRP B CA 1
ATOM 2333 C C . TRP B 1 27 ? 40.437 23.877 27.820 1.00 74.65 27 TRP B C 1
ATOM 2334 O O . TRP B 1 27 ? 41.177 23.206 28.531 1.00 75.50 27 TRP B O 1
ATOM 2345 N N . LYS B 1 28 ? 39.744 24.913 28.289 1.00 83.17 28 LYS B N 1
ATOM 2346 C CA . LYS B 1 28 ? 39.787 25.248 29.712 1.00 85.92 28 LYS B CA 1
ATOM 2347 C C . LYS B 1 28 ? 39.173 24.129 30.564 1.00 81.57 28 LYS B C 1
ATOM 2348 O O . LYS B 1 28 ? 39.793 23.641 31.511 1.00 79.24 28 LYS B O 1
ATOM 2354 N N . GLU B 1 29 ? 37.971 23.705 30.192 1.00 79.97 29 GLU B N 1
ATOM 2355 C CA . GLU B 1 29 ? 37.234 22.685 30.936 1.00 89.17 29 GLU B CA 1
ATOM 2356 C C . GLU B 1 29 ? 37.967 21.353 30.971 1.00 88.60 29 GLU B C 1
ATOM 2357 O O . GLU B 1 29 ? 37.865 20.603 31.930 1.00 94.29 29 GLU B O 1
ATOM 2363 N N . LYS B 1 30 ? 38.717 21.065 29.918 1.00 86.83 30 LYS B N 1
ATOM 2364 C CA . LYS B 1 30 ? 39.319 19.753 29.758 1.00 82.94 30 LYS B CA 1
ATOM 2365 C C . LYS B 1 30 ? 40.813 19.865 29.576 1.00 74.28 30 LYS B C 1
ATOM 2366 O O . LYS B 1 30 ? 41.388 19.180 28.732 1.00 70.32 30 LYS B O 1
ATOM 2372 N N . GLU B 1 31 ? 41.436 20.715 30.390 1.00 69.25 31 GLU B N 1
ATOM 2373 C CA . GLU B 1 31 ? 42.842 21.042 30.204 1.00 68.75 31 GLU B CA 1
ATOM 2374 C C . GLU B 1 31 ? 43.762 19.857 30.450 1.00 70.73 31 GLU B C 1
ATOM 2375 O O . GLU B 1 31 ? 44.773 19.712 29.756 1.00 63.63 31 GLU B O 1
ATOM 2381 N N . TRP B 1 32 ? 43.390 18.998 31.402 1.00 67.98 32 TRP B N 1
ATOM 2382 C CA . TRP B 1 32 ? 44.203 17.828 31.732 1.00 68.52 32 TRP B CA 1
ATOM 2383 C C . TRP B 1 32 ? 44.421 16.922 30.513 1.00 69.55 32 TRP B C 1
ATOM 2384 O O . TRP B 1 32 ? 45.472 16.296 30.377 1.00 70.74 32 TRP B O 1
ATOM 2395 N N . LEU B 1 33 ? 43.441 16.872 29.616 1.00 62.07 33 LEU B N 1
ATOM 2396 C CA . LEU B 1 33 ? 43.644 16.213 28.331 1.00 65.00 33 LEU B CA 1
ATOM 2397 C C . LEU B 1 33 ? 44.848 16.804 27.582 1.00 64.98 33 LEU B C 1
ATOM 2398 O O . LEU B 1 33 ? 45.602 16.085 26.933 1.00 67.50 33 LEU B O 1
ATOM 2403 N N . LEU B 1 34 ? 45.033 18.115 27.669 1.00 59.24 34 LEU B N 1
ATOM 2404 C CA . LEU B 1 34 ? 46.162 18.739 26.993 1.00 60.43 34 LEU B CA 1
ATOM 2405 C C . LEU B 1 34 ? 47.489 18.357 27.640 1.00 62.48 34 LEU B C 1
ATOM 2406 O O . LEU B 1 34 ? 48.518 18.301 26.967 1.00 63.76 34 LEU B O 1
ATOM 2411 N N . HIS B 1 35 ? 47.460 18.129 28.949 1.00 58.49 35 HIS B N 1
ATOM 2412 C CA . HIS B 1 35 ? 48.636 17.686 29.698 1.00 63.31 35 HIS B CA 1
ATOM 2413 C C . HIS B 1 35 ? 49.181 16.385 29.136 1.00 68.08 35 HIS B C 1
ATOM 2414 O O . HIS B 1 35 ? 50.378 16.249 28.934 1.00 72.29 35 HIS B O 1
ATOM 2421 N N . ALA B 1 36 ? 48.287 15.440 28.863 1.00 63.14 36 ALA B N 1
ATOM 2422 C CA . ALA B 1 36 ? 48.685 14.124 28.393 1.00 61.27 36 ALA B CA 1
ATOM 2423 C C . ALA B 1 36 ? 49.089 14.195 26.920 1.00 70.14 36 ALA B C 1
ATOM 2424 O O . ALA B 1 36 ? 50.089 13.607 26.508 1.00 73.93 36 ALA B O 1
ATOM 2426 N N . LEU B 1 37 ? 48.292 14.905 26.128 1.00 66.13 37 LEU B N 1
ATOM 2427 C CA . LEU B 1 37 ? 48.554 15.023 24.703 1.00 67.81 37 LEU B CA 1
ATOM 2428 C C . LEU B 1 37 ? 49.849 15.760 24.358 1.00 68.49 37 LEU B C 1
ATOM 2429 O O . LEU B 1 37 ? 50.596 15.306 23.496 1.00 71.02 37 LEU B O 1
ATOM 2434 N N . LEU B 1 38 ? 50.135 16.858 25.057 1.00 66.59 38 LEU B N 1
ATOM 2435 C CA . LEU B 1 38 ? 51.287 17.703 24.724 1.00 56.63 38 LEU B CA 1
ATOM 2436 C C . LEU B 1 38 ? 52.482 17.553 25.655 1.00 58.80 38 LEU B C 1
ATOM 2437 O O . LEU B 1 38 ? 53.614 17.869 25.279 1.00 58.96 38 LEU B O 1
ATOM 2442 N N . ALA B 1 39 ? 52.229 17.117 26.881 1.00 56.04 39 ALA B N 1
ATOM 2443 C CA . ALA B 1 39 ? 53.269 17.138 27.897 1.00 56.96 39 ALA B CA 1
ATOM 2444 C C . ALA B 1 39 ? 53.208 15.876 28.718 1.00 74.52 39 ALA B C 1
ATOM 2445 O O . ALA B 1 39 ? 53.182 15.928 29.956 1.00 66.95 39 ALA B O 1
ATOM 2447 N N . HIS B 1 40 ? 53.150 14.745 28.021 1.00 78.57 40 HIS B N 1
ATOM 2448 C CA . HIS B 1 40 ? 53.077 13.462 28.685 1.00 74.98 40 HIS B CA 1
ATOM 2449 C C . HIS B 1 40 ? 54.300 13.366 29.582 1.00 78.15 40 HIS B C 1
ATOM 2450 O O . HIS B 1 40 ? 55.417 13.658 29.154 1.00 84.38 40 HIS B O 1
ATOM 2457 N N . GLY B 1 41 ? 54.062 13.013 30.841 1.00 70.86 41 GLY B N 1
ATOM 2458 C CA . GLY B 1 41 ? 55.086 13.008 31.865 1.00 70.08 41 GLY B CA 1
ATOM 2459 C C . GLY B 1 41 ? 54.895 14.086 32.925 1.00 79.81 41 GLY B C 1
ATOM 2460 O O . GLY B 1 41 ? 55.607 14.104 33.922 1.00 89.51 41 GLY B O 1
ATOM 2461 N N . THR B 1 42 ? 53.916 14.965 32.740 1.00 78.69 42 THR B N 1
ATOM 2462 C CA . THR B 1 42 ? 53.735 16.088 33.659 1.00 82.40 42 THR B CA 1
ATOM 2463 C C . THR B 1 42 ? 52.359 16.086 34.299 1.00 81.34 42 THR B C 1
ATOM 2464 O O . THR B 1 42 ? 52.077 16.942 35.139 1.00 77.06 42 THR B O 1
ATOM 2468 N N . GLU B 1 43 ? 51.502 15.143 33.905 1.00 77.54 43 GLU B N 1
ATOM 2469 C CA . GLU B 1 43 ? 50.084 15.251 34.250 1.00 77.19 43 GLU B CA 1
ATOM 2470 C C . GLU B 1 43 ? 49.884 15.251 35.732 1.00 78.52 43 GLU B C 1
ATOM 2471 O O . GLU B 1 43 ? 49.009 15.947 36.236 1.00 76.85 43 GLU B O 1
ATOM 2477 N N . GLN B 1 44 ? 50.738 14.501 36.420 1.00 83.64 44 GLN B N 1
ATOM 2478 C CA . GLN B 1 44 ? 50.698 14.407 37.870 1.00 88.48 44 GLN B CA 1
ATOM 2479 C C . GLN B 1 44 ? 51.229 15.681 38.526 1.00 91.29 44 GLN B C 1
ATOM 2480 O O . GLN B 1 44 ? 50.668 16.167 39.512 1.00 91.86 44 GLN B O 1
ATOM 2486 N N . SER B 1 45 ? 52.338 16.193 38.000 1.00 85.17 45 SER B N 1
ATOM 2487 C CA . SER B 1 45 ? 52.895 17.457 38.464 1.00 82.22 45 SER B CA 1
ATOM 2488 C C . SER B 1 45 ? 51.886 18.599 38.363 1.00 82.92 45 SER B C 1
ATOM 2489 O O . SER B 1 45 ? 51.776 19.416 39.280 1.00 80.14 45 SER B O 1
ATOM 2492 N N . MET B 1 46 ? 51.160 18.647 37.244 1.00 80.08 46 MET B N 1
ATOM 2493 C CA . MET B 1 46 ? 50.104 19.638 37.019 1.00 70.19 46 MET B CA 1
ATOM 2494 C C . MET B 1 46 ? 49.014 19.547 38.087 1.00 75.16 46 MET B C 1
ATOM 2495 O O . MET B 1 46 ? 48.469 20.561 38.511 1.00 80.57 46 MET B O 1
ATOM 2500 N N . ILE B 1 47 ? 48.672 18.325 38.490 1.00 84.60 47 ILE B N 1
ATOM 2501 C CA . ILE B 1 47 ? 47.687 18.110 39.548 1.00 89.77 47 ILE B CA 1
ATOM 2502 C C . ILE B 1 47 ? 48.225 18.640 40.886 1.00 90.87 47 ILE B C 1
ATOM 2503 O O . ILE B 1 47 ? 47.535 19.344 41.629 1.00 85.72 47 ILE B O 1
ATOM 2508 N N . GLN B 1 48 ? 49.478 18.304 41.168 1.00 89.21 48 GLN B N 1
ATOM 2509 C CA . GLN B 1 48 ? 50.145 18.727 42.384 1.00 88.97 48 GLN B CA 1
ATOM 2510 C C . GLN B 1 48 ? 50.155 20.248 42.466 1.00 90.01 48 GLN B C 1
ATOM 2511 O O . GLN B 1 48 ? 50.097 20.823 43.548 1.00 96.83 48 GLN B O 1
ATOM 2517 N N . LEU B 1 49 ? 50.228 20.896 41.310 1.00 89.25 49 LEU B N 1
ATOM 2518 C CA . LEU B 1 49 ? 50.308 22.349 41.244 1.00 88.45 49 LEU B CA 1
ATOM 2519 C C . LEU B 1 49 ? 49.098 23.066 41.846 1.00 90.07 49 LEU B C 1
ATOM 2520 O O . LEU B 1 49 ? 49.256 24.137 42.429 1.00 90.41 49 LEU B O 1
ATOM 2525 N N . ARG B 1 50 ? 47.909 22.471 41.732 1.00 92.79 50 ARG B N 1
ATOM 2526 C CA . ARG B 1 50 ? 46.680 23.069 42.279 1.00 96.12 50 ARG B CA 1
ATOM 2527 C C . ARG B 1 50 ? 46.768 23.418 43.767 1.00 105.45 50 ARG B C 1
ATOM 2528 O O . ARG B 1 50 ? 46.095 24.333 44.232 1.00 110.51 50 ARG B O 1
ATOM 2536 N N . ASN B 1 51 ? 47.587 22.684 44.510 1.00 111.31 51 ASN B N 1
ATOM 2537 C CA . ASN B 1 51 ? 47.611 22.802 45.969 1.00 114.02 51 ASN B CA 1
ATOM 2538 C C . ASN B 1 51 ? 48.719 23.700 46.521 1.00 112.07 51 ASN B C 1
ATOM 2539 O O . ASN B 1 51 ? 48.940 23.758 47.738 1.00 112.80 51 ASN B O 1
ATOM 2544 N N . CYS B 1 52 ? 49.396 24.419 45.629 1.00 103.38 52 CYS B N 1
ATOM 2545 C CA . CYS B 1 52 ? 50.557 25.215 46.024 1.00 101.45 52 CYS B CA 1
ATOM 2546 C C . CYS B 1 52 ? 50.195 26.588 46.601 1.00 99.12 52 CYS B C 1
ATOM 2547 O O . CYS B 1 52 ? 49.218 27.222 46.180 1.00 95.19 52 CYS B O 1
ATOM 2550 N N . ALA B 1 53 ? 51.007 27.053 47.548 1.00 91.29 53 ALA B N 1
ATOM 2551 C CA . ALA B 1 53 ? 50.780 28.356 48.162 1.00 97.51 53 ALA B CA 1
ATOM 2552 C C . ALA B 1 53 ? 51.251 29.503 47.265 1.00 103.33 53 ALA B C 1
ATOM 2553 O O . ALA B 1 53 ? 52.387 29.486 46.781 1.00 101.37 53 ALA B O 1
ATOM 2555 N N . PRO B 1 54 ? 50.392 30.530 47.079 1.00 111.20 54 PRO B N 1
ATOM 2556 C CA . PRO B 1 54 ? 50.845 31.699 46.318 1.00 108.38 54 PRO B CA 1
ATOM 2557 C C . PRO B 1 54 ? 52.030 32.342 47.022 1.00 99.69 54 PRO B C 1
ATOM 2558 O O . PRO B 1 54 ? 52.138 32.220 48.238 1.00 102.37 54 PRO B O 1
ATOM 2562 N N . HIS B 1 55 ? 52.907 32.991 46.263 1.00 94.84 55 HIS B N 1
ATOM 2563 C CA . HIS B 1 55 ? 53.994 33.778 46.832 1.00 102.41 55 HIS B CA 1
ATOM 2564 C C . HIS B 1 55 ? 53.440 34.937 47.638 1.00 113.02 55 HIS B C 1
ATOM 2565 O O . HIS B 1 55 ? 52.331 35.406 47.359 1.00 112.65 55 HIS B O 1
ATOM 2572 N N . PRO B 1 56 ? 54.210 35.407 48.641 1.00 118.33 56 PRO B N 1
ATOM 2573 C CA . PRO B 1 56 ? 55.584 34.993 48.955 1.00 117.71 56 PRO B CA 1
ATOM 2574 C C . PRO B 1 56 ? 55.659 33.957 50.083 1.00 125.24 56 PRO B C 1
ATOM 2575 O O . PRO B 1 56 ? 56.744 33.770 50.647 1.00 125.14 56 PRO B O 1
ATOM 2579 N N . ASP B 1 57 ? 54.538 33.311 50.413 1.00 121.99 57 ASP B N 1
ATOM 2580 C CA . ASP B 1 57 ? 54.562 32.228 51.389 1.00 118.33 57 ASP B CA 1
ATOM 2581 C C . ASP B 1 57 ? 55.612 31.218 50.977 1.00 123.95 57 ASP B C 1
ATOM 2582 O O . ASP B 1 57 ? 55.709 30.850 49.805 1.00 124.09 57 ASP B O 1
ATOM 2587 N N . GLU B 1 58 ? 56.400 30.763 51.939 1.00 129.46 58 GLU B N 1
ATOM 2588 C CA . GLU B 1 58 ? 57.338 29.697 51.662 1.00 133.58 58 GLU B CA 1
ATOM 2589 C C . GLU B 1 58 ? 56.550 28.421 51.385 1.00 130.77 58 GLU B C 1
ATOM 2590 O O . GLU B 1 58 ? 55.565 28.115 52.060 1.00 132.44 58 GLU B O 1
ATOM 2596 N N . ASP B 1 59 ? 56.990 27.702 50.361 1.00 122.16 59 ASP B N 1
ATOM 2597 C CA . ASP B 1 59 ? 56.403 26.437 49.954 1.00 113.77 59 ASP B CA 1
ATOM 2598 C C . ASP B 1 59 ? 57.489 25.714 49.174 1.00 113.32 59 ASP B C 1
ATOM 2599 O O . ASP B 1 59 ? 57.707 25.997 48.002 1.00 119.92 59 ASP B O 1
ATOM 2604 N N . ILE B 1 60 ? 58.183 24.793 49.830 1.00 112.94 60 ILE B N 1
ATOM 2605 C CA . ILE B 1 60 ? 59.325 24.125 49.214 1.00 116.95 60 ILE B CA 1
ATOM 2606 C C . ILE B 1 60 ? 58.856 23.163 48.113 1.00 117.76 60 ILE B C 1
ATOM 2607 O O . ILE B 1 60 ? 59.554 22.952 47.117 1.00 114.70 60 ILE B O 1
ATOM 2612 N N . ILE B 1 61 ? 57.674 22.579 48.317 1.00 120.62 61 ILE B N 1
ATOM 2613 C CA . ILE B 1 61 ? 57.032 21.692 47.346 1.00 115.78 61 ILE B CA 1
ATOM 2614 C C . ILE B 1 61 ? 56.822 22.410 46.016 1.00 110.69 61 ILE B C 1
ATOM 2615 O O . ILE B 1 61 ? 57.240 21.930 44.960 1.00 109.96 61 ILE B O 1
ATOM 2620 N N . ARG B 1 62 ? 56.169 23.566 46.089 1.00 104.51 62 ARG B N 1
ATOM 2621 C CA . ARG B 1 62 ? 55.970 24.438 44.935 1.00 94.78 62 ARG B CA 1
ATOM 2622 C C . ARG B 1 62 ? 57.260 24.752 44.183 1.00 89.99 62 ARG B C 1
ATOM 2623 O O . ARG B 1 62 ? 57.306 24.641 42.965 1.00 86.32 62 ARG B O 1
ATOM 2631 N N . ASP B 1 63 ? 58.303 25.156 44.904 1.00 93.45 63 ASP B N 1
ATOM 2632 C CA . ASP B 1 63 ? 59.542 25.592 44.257 1.00 96.45 63 ASP B CA 1
ATOM 2633 C C . ASP B 1 63 ? 60.172 24.487 43.418 1.00 96.39 63 ASP B C 1
ATOM 2634 O O . ASP B 1 63 ? 60.613 24.721 42.286 1.00 86.16 63 ASP B O 1
ATOM 2639 N N . ASP B 1 64 ? 60.200 23.282 43.979 1.00 104.32 64 ASP B N 1
ATOM 2640 C CA . ASP B 1 64 ? 60.760 22.140 43.280 1.00 104.12 64 ASP B CA 1
ATOM 2641 C C . ASP B 1 64 ? 59.849 21.818 42.110 1.00 94.96 64 ASP B C 1
ATOM 2642 O O . ASP B 1 64 ? 60.322 21.619 40.990 1.00 88.23 64 ASP B O 1
ATOM 2647 N N . LEU B 1 65 ? 58.542 21.808 42.379 1.00 89.70 65 LEU B N 1
ATOM 2648 C CA . LEU B 1 65 ? 57.524 21.584 41.353 1.00 89.86 65 LEU B CA 1
ATOM 2649 C C . LEU B 1 65 ? 57.713 22.453 40.105 1.00 94.72 65 LEU B C 1
ATOM 2650 O O . LEU B 1 65 ? 57.725 21.934 38.982 1.00 97.87 65 LEU B O 1
ATOM 2655 N N . LEU B 1 66 ? 57.847 23.768 40.297 1.00 88.26 66 LEU B N 1
ATOM 2656 C CA . LEU B 1 66 ? 58.027 24.682 39.169 1.00 79.59 66 LEU B CA 1
ATOM 2657 C C . LEU B 1 66 ? 59.352 24.466 38.463 1.00 77.90 66 LEU B C 1
ATOM 2658 O O . LEU B 1 66 ? 59.401 24.472 37.236 1.00 84.95 66 LEU B O 1
ATOM 2663 N N . ILE B 1 67 ? 60.420 24.256 39.226 1.00 80.76 67 ILE B N 1
ATOM 2664 C CA . ILE B 1 67 ? 61.726 23.964 38.628 1.00 88.01 67 ILE B CA 1
ATOM 2665 C C . ILE B 1 67 ? 61.651 22.736 37.706 1.00 89.30 67 ILE B C 1
ATOM 2666 O O . ILE B 1 67 ? 62.323 22.684 36.675 1.00 84.13 67 ILE B O 1
ATOM 2671 N N . SER B 1 68 ? 60.829 21.758 38.093 1.00 93.84 68 SER B N 1
ATOM 2672 C CA . SER B 1 68 ? 60.672 20.503 37.355 1.00 91.83 68 SER B CA 1
ATOM 2673 C C . SER B 1 68 ? 59.743 20.637 36.151 1.00 91.78 68 SER B C 1
ATOM 2674 O O . SER B 1 68 ? 59.843 19.872 35.191 1.00 93.87 68 SER B O 1
ATOM 2677 N N . LEU B 1 69 ? 58.837 21.609 36.200 1.00 92.35 69 LEU B N 1
ATOM 2678 C CA . LEU B 1 69 ? 57.916 21.823 35.090 1.00 88.86 69 LEU B CA 1
ATOM 2679 C C . LEU B 1 69 ? 58.596 22.656 34.021 1.00 90.47 69 LEU B C 1
ATOM 2680 O O . LEU B 1 69 ? 58.045 22.859 32.938 1.00 96.92 69 LEU B O 1
ATOM 2685 N N . GLU B 1 70 ? 59.796 23.135 34.341 1.00 87.33 70 GLU B N 1
ATOM 2686 C CA . GLU B 1 70 ? 60.559 24.017 33.462 1.00 94.21 70 GLU B CA 1
ATOM 2687 C C . GLU B 1 70 ? 60.683 23.493 32.025 1.00 84.99 70 GLU B C 1
ATOM 2688 O O . GLU B 1 70 ? 61.243 22.425 31.789 1.00 89.43 70 GLU B O 1
ATOM 2694 N N . ASP B 1 71 ? 60.157 24.251 31.077 1.00 79.33 71 ASP B N 1
ATOM 2695 C CA . ASP B 1 71 ? 60.293 23.947 29.654 1.00 82.14 71 ASP B CA 1
ATOM 2696 C C . ASP B 1 71 ? 59.558 22.674 29.246 1.00 83.43 71 ASP B C 1
ATOM 2697 O O . ASP B 1 71 ? 59.676 22.243 28.103 1.00 87.86 71 ASP B O 1
ATOM 2702 N N . ARG B 1 72 ? 58.773 22.099 30.154 1.00 71.88 72 ARG B N 1
ATOM 2703 C CA . ARG B 1 72 ? 58.183 20.788 29.920 1.00 65.93 72 ARG B CA 1
ATOM 2704 C C . ARG B 1 72 ? 56.655 20.830 29.962 1.00 72.11 72 ARG B C 1
ATOM 2705 O O . ARG B 1 72 ? 55.993 19.920 29.470 1.00 81.57 72 ARG B O 1
ATOM 2713 N N . HIS B 1 73 ? 56.096 21.883 30.555 1.00 66.65 73 HIS B N 1
ATOM 2714 C CA . HIS B 1 73 ? 54.646 21.988 30.698 1.00 61.81 73 HIS B CA 1
ATOM 2715 C C . HIS B 1 73 ? 54.006 22.321 29.347 1.00 67.59 73 HIS B C 1
ATOM 2716 O O . HIS B 1 73 ? 54.677 22.808 28.431 1.00 69.56 73 HIS B O 1
ATOM 2723 N N . PHE B 1 74 ? 52.708 22.065 29.232 1.00 66.90 74 PHE B N 1
ATOM 2724 C CA . PHE B 1 74 ? 52.059 22.011 27.929 1.00 62.55 74 PHE B CA 1
ATOM 2725 C C . PHE B 1 74 ? 52.129 23.336 27.166 1.00 58.66 74 PHE B C 1
ATOM 2726 O O . PHE B 1 74 ? 52.260 23.337 25.938 1.00 58.63 74 PHE B O 1
ATOM 2734 N N . GLY B 1 75 ? 52.046 24.453 27.886 1.00 62.65 75 GLY B N 1
ATOM 2735 C CA . GLY B 1 75 ? 52.181 25.767 27.271 1.00 49.39 75 GLY B CA 1
ATOM 2736 C C . GLY B 1 75 ? 53.560 25.975 26.674 1.00 48.28 75 GLY B C 1
ATOM 2737 O O . GLY B 1 75 ? 53.701 26.549 25.587 1.00 51.94 75 GLY B O 1
ATOM 2738 N N . ALA B 1 76 ? 54.574 25.481 27.380 1.00 50.87 76 ALA B N 1
ATOM 2739 C CA . ALA B 1 76 ? 55.954 25.545 26.925 1.00 55.13 76 ALA B CA 1
ATOM 2740 C C . ALA B 1 76 ? 56.173 24.681 25.670 1.00 63.03 76 ALA B C 1
ATOM 2741 O O . ALA B 1 76 ? 56.929 25.058 24.766 1.00 61.07 76 ALA B O 1
ATOM 2743 N N . VAL B 1 77 ? 55.519 23.519 25.630 1.00 58.13 77 VAL B N 1
ATOM 2744 C CA . VAL B 1 77 ? 55.583 22.636 24.463 1.00 55.49 77 VAL B CA 1
ATOM 2745 C C . VAL B 1 77 ? 54.880 23.256 23.261 1.00 55.94 77 VAL B C 1
ATOM 2746 O O . VAL B 1 77 ? 55.386 23.246 22.141 1.00 60.22 77 VAL B O 1
ATOM 2750 N N . LEU B 1 78 ? 53.692 23.782 23.510 1.00 56.35 78 LEU B N 1
ATOM 2751 C CA . LEU B 1 78 ? 52.921 24.464 22.493 1.00 55.68 78 LEU B CA 1
ATOM 2752 C C . LEU B 1 78 ? 53.757 25.574 21.845 1.00 58.23 78 LEU B C 1
ATOM 2753 O O . LEU B 1 78 ? 53.800 25.734 20.621 1.00 52.05 78 LEU B O 1
ATOM 2758 N N . CYS B 1 79 ? 54.439 26.327 22.696 1.00 59.00 79 CYS B N 1
ATOM 2759 C CA . CYS B 1 79 ? 55.281 27.417 22.260 1.00 54.31 79 CYS B CA 1
ATOM 2760 C C . CYS B 1 79 ? 56.431 26.908 21.384 1.00 52.79 79 CYS B C 1
ATOM 2761 O O . CYS B 1 79 ? 56.726 27.498 20.338 1.00 44.83 79 CYS B O 1
ATOM 2764 N N . LYS B 1 80 ? 57.061 25.802 21.784 1.00 49.76 80 LYS B N 1
ATOM 2765 C CA . LYS B 1 80 ? 58.114 25.217 20.949 1.00 51.17 80 LYS B CA 1
ATOM 2766 C C . LYS B 1 80 ? 57.561 24.740 19.611 1.00 53.22 80 LYS B C 1
ATOM 2767 O O . LYS B 1 80 ? 58.207 24.895 18.567 1.00 57.81 80 LYS B O 1
ATOM 2773 N N . ALA B 1 81 ? 56.364 24.165 19.643 1.00 48.56 81 ALA B N 1
ATOM 2774 C CA . ALA B 1 81 ? 55.736 23.667 18.427 1.00 52.81 81 ALA B CA 1
ATOM 2775 C C . ALA B 1 81 ? 55.587 24.799 17.421 1.00 59.11 81 ALA B C 1
ATOM 2776 O O . ALA B 1 81 ? 56.036 24.703 16.279 1.00 59.70 81 ALA B O 1
ATOM 2778 N N . VAL B 1 82 ? 54.972 25.882 17.877 1.00 55.25 82 VAL B N 1
ATOM 2779 C CA . VAL B 1 82 ? 54.767 27.064 17.062 1.00 56.06 82 VAL B CA 1
ATOM 2780 C C . VAL B 1 82 ? 56.097 27.661 16.571 1.00 57.56 82 VAL B C 1
ATOM 2781 O O . VAL B 1 82 ? 56.197 28.082 15.412 1.00 57.35 82 VAL B O 1
ATOM 2785 N N . TYR B 1 83 ? 57.117 27.683 17.431 1.00 54.77 83 TYR B N 1
ATOM 2786 C CA . TYR B 1 83 ? 58.442 28.133 16.994 1.00 54.54 83 TYR B CA 1
ATOM 2787 C C . TYR B 1 83 ? 59.005 27.285 15.824 1.00 55.06 83 TYR B C 1
ATOM 2788 O O . TYR B 1 83 ? 59.381 27.826 14.769 1.00 47.48 83 TYR B O 1
ATOM 2797 N N . MET B 1 84 ? 59.062 25.966 16.011 1.00 46.92 84 MET B N 1
ATOM 2798 C CA . MET B 1 84 ? 59.500 25.077 14.933 1.00 48.92 84 MET B CA 1
ATOM 2799 C C . MET B 1 84 ? 58.725 25.300 13.630 1.00 53.60 84 MET B C 1
ATOM 2800 O O . MET B 1 84 ? 59.313 25.414 12.551 1.00 57.00 84 MET B O 1
ATOM 2805 N N . ALA B 1 85 ? 57.406 25.388 13.741 1.00 52.00 85 ALA B N 1
ATOM 2806 C CA . ALA B 1 85 ? 56.584 25.670 12.590 1.00 52.49 85 ALA B CA 1
ATOM 2807 C C . ALA B 1 85 ? 56.965 27.014 11.956 1.00 56.96 85 ALA B C 1
ATOM 2808 O O . ALA B 1 85 ? 56.975 27.132 10.734 1.00 56.06 85 ALA B O 1
ATOM 2810 N N . THR B 1 86 ? 57.289 28.020 12.767 1.00 54.18 86 THR B N 1
ATOM 2811 C CA . THR B 1 86 ? 57.646 29.321 12.193 1.00 55.13 86 THR B CA 1
ATOM 2812 C C . THR B 1 86 ? 58.951 29.225 11.398 1.00 56.92 86 THR B C 1
ATOM 2813 O O . THR B 1 86 ? 59.086 29.797 10.314 1.00 59.73 86 THR B O 1
ATOM 2817 N N . THR B 1 87 ? 59.900 28.488 11.954 1.00 53.62 87 THR B N 1
ATOM 2818 C CA . THR B 1 87 ? 61.147 28.164 11.284 1.00 52.90 87 THR B CA 1
ATOM 2819 C C . THR B 1 87 ? 60.893 27.475 9.935 1.00 59.44 87 THR B C 1
ATOM 2820 O O . THR B 1 87 ? 61.432 27.883 8.897 1.00 55.23 87 THR B O 1
ATOM 2824 N N . THR B 1 88 ? 60.053 26.442 9.957 1.00 56.44 88 THR B N 1
ATOM 2825 C CA . THR B 1 88 ? 59.674 25.736 8.743 1.00 51.92 88 THR B CA 1
ATOM 2826 C C . THR B 1 88 ? 59.071 26.708 7.714 1.00 57.69 88 THR B C 1
ATOM 2827 O O . THR B 1 88 ? 59.379 26.652 6.524 1.00 56.11 88 THR B O 1
ATOM 2831 N N . LEU B 1 89 ? 58.223 27.609 8.185 1.00 59.21 89 LEU B N 1
ATOM 2832 C CA . LEU B 1 89 ? 57.618 28.600 7.321 1.00 49.11 89 LEU B CA 1
ATOM 2833 C C . LEU B 1 89 ? 58.685 29.412 6.602 1.00 61.69 89 LEU B C 1
ATOM 2834 O O . LEU B 1 89 ? 58.640 29.553 5.376 1.00 67.69 89 LEU B O 1
ATOM 2839 N N . MET B 1 90 ? 59.642 29.948 7.361 1.00 56.37 90 MET B N 1
ATOM 2840 C CA . MET B 1 90 ? 60.669 30.809 6.766 1.00 60.50 90 MET B CA 1
ATOM 2841 C C . MET B 1 90 ? 61.609 30.062 5.799 1.00 62.43 90 MET B C 1
ATOM 2842 O O . MET B 1 90 ? 62.009 30.606 4.759 1.00 56.28 90 MET B O 1
ATOM 2847 N N . SER B 1 91 ? 61.944 28.822 6.139 1.00 54.37 91 SER B N 1
ATOM 2848 C CA . SER B 1 91 ? 62.730 27.974 5.251 1.00 62.49 91 SER B CA 1
ATOM 2849 C C . SER B 1 91 ? 62.046 27.844 3.883 1.00 60.81 91 SER B C 1
ATOM 2850 O O . SER B 1 91 ? 62.704 27.924 2.852 1.00 54.68 91 SER B O 1
ATOM 2853 N N . HIS B 1 92 ? 60.730 27.656 3.873 1.00 57.01 92 HIS B N 1
ATOM 2854 C CA . HIS B 1 92 ? 59.997 27.658 2.612 1.00 56.45 92 HIS B CA 1
ATOM 2855 C C . HIS B 1 92 ? 60.106 29.018 1.902 1.00 62.19 92 HIS B C 1
ATOM 2856 O O . HIS B 1 92 ? 60.414 29.066 0.714 1.00 68.37 92 HIS B O 1
ATOM 2863 N N . LYS B 1 93 ? 59.846 30.115 2.613 1.00 54.89 93 LYS B N 1
ATOM 2864 C CA . LYS B 1 93 ? 59.887 31.435 1.986 1.00 59.90 93 LYS B CA 1
ATOM 2865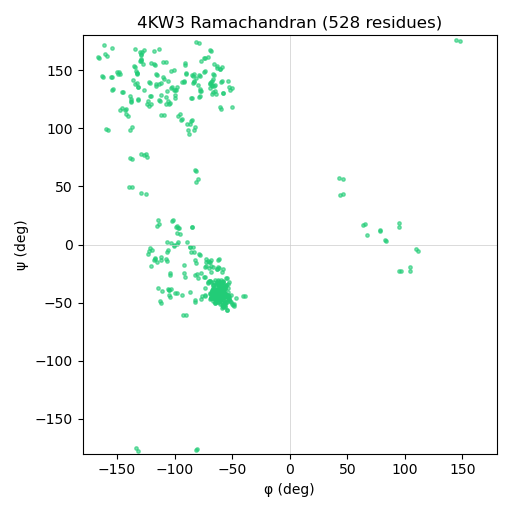 C C . LYS B 1 93 ? 61.275 31.763 1.407 1.00 62.70 93 LYS B C 1
ATOM 2866 O O . LYS B 1 93 ? 61.392 32.470 0.403 1.00 67.06 93 LYS B O 1
ATOM 2872 N N . GLN B 1 94 ? 62.319 31.259 2.060 1.00 48.23 94 GLN B N 1
ATOM 2873 C CA . GLN B 1 94 ? 63.688 31.556 1.663 1.00 47.28 94 GLN B CA 1
ATOM 2874 C C . GLN B 1 94 ? 64.356 30.452 0.852 1.00 65.36 94 GLN B C 1
ATOM 2875 O O . GLN B 1 94 ? 65.518 30.601 0.453 1.00 70.08 94 GLN B O 1
ATOM 2881 N N . ARG B 1 95 ? 63.629 29.361 0.610 1.00 63.47 95 ARG B N 1
ATOM 2882 C CA . ARG B 1 95 ? 64.184 28.192 -0.065 1.00 71.11 95 ARG B CA 1
ATOM 2883 C C . ARG B 1 95 ? 65.539 27.851 0.540 1.00 69.69 95 ARG B C 1
ATOM 2884 O O . ARG B 1 95 ? 66.540 27.800 -0.159 1.00 75.73 95 ARG B O 1
ATOM 2892 N N . ASN B 1 96 ? 65.561 27.638 1.850 1.00 68.48 96 ASN B N 1
ATOM 2893 C CA . ASN B 1 96 ? 66.800 27.440 2.579 1.00 67.24 96 ASN B CA 1
ATOM 2894 C C . ASN B 1 96 ? 66.553 26.613 3.831 1.00 69.60 96 ASN B C 1
ATOM 2895 O O . ASN B 1 96 ? 65.622 26.886 4.584 1.00 73.80 96 ASN B O 1
ATOM 2900 N N . MET B 1 97 ? 67.399 25.619 4.076 1.00 66.90 97 MET B N 1
ATOM 2901 C CA . MET B 1 97 ? 67.230 24.768 5.253 1.00 74.94 97 MET B CA 1
ATOM 2902 C C . MET B 1 97 ? 67.600 25.493 6.554 1.00 76.77 97 MET B C 1
ATOM 2903 O O . MET B 1 97 ? 67.230 25.056 7.652 1.00 79.04 97 MET B O 1
ATOM 2908 N N . PHE B 1 98 ? 68.350 26.583 6.433 1.00 68.32 98 PHE B N 1
ATOM 2909 C CA . PHE B 1 98 ? 68.758 27.345 7.605 1.00 71.99 98 PHE B CA 1
ATOM 2910 C C . PHE B 1 98 ? 68.435 28.813 7.397 1.00 73.95 98 PHE B C 1
ATOM 2911 O O . PHE B 1 98 ? 69.315 29.611 7.077 1.00 82.23 98 PHE B O 1
ATOM 2919 N N . PRO B 1 99 ? 67.156 29.172 7.568 1.00 70.43 99 PRO B N 1
ATOM 2920 C CA . PRO B 1 99 ? 66.699 30.519 7.195 1.00 63.79 99 PRO B CA 1
ATOM 2921 C C . PRO B 1 99 ? 67.319 31.618 8.051 1.00 65.27 99 PRO B C 1
ATOM 2922 O O . PRO B 1 99 ? 67.589 31.400 9.226 1.00 65.97 99 PRO B O 1
ATOM 2926 N N . ARG B 1 100 ? 67.570 32.777 7.448 1.00 67.70 100 ARG B N 1
ATOM 2927 C CA . ARG B 1 100 ? 68.030 33.935 8.193 1.00 64.20 100 ARG B CA 1
ATOM 2928 C C . ARG B 1 100 ? 66.818 34.770 8.549 1.00 63.25 100 ARG B C 1
ATOM 2929 O O . ARG B 1 100 ? 66.229 35.419 7.689 1.00 64.48 100 ARG B O 1
ATOM 2937 N N . CYS B 1 101 ? 66.441 34.734 9.824 1.00 60.68 101 CYS B N 1
ATOM 2938 C CA . CYS B 1 101 ? 65.257 35.440 10.305 1.00 55.71 101 CYS B CA 1
ATOM 2939 C C . CYS B 1 101 ? 65.332 35.633 11.822 1.00 52.56 101 CYS B C 1
ATOM 2940 O O . CYS B 1 101 ? 66.115 34.975 12.508 1.00 54.79 101 CYS B O 1
ATOM 2943 N N . ASP B 1 102 ? 64.512 36.532 12.345 1.00 51.16 102 ASP B N 1
ATOM 2944 C CA . ASP B 1 102 ? 64.308 36.621 13.791 1.00 49.70 102 ASP B CA 1
ATOM 2945 C C . ASP B 1 102 ? 62.874 36.222 14.137 1.00 49.28 102 ASP B C 1
ATOM 2946 O O . ASP B 1 102 ? 61.928 36.604 13.443 1.00 54.05 102 ASP B O 1
ATOM 2951 N N . ILE B 1 103 ? 62.725 35.453 15.213 1.00 50.98 103 ILE B N 1
ATOM 2952 C CA . ILE B 1 103 ? 61.431 34.916 15.642 1.00 43.80 103 ILE B CA 1
ATOM 2953 C C . ILE B 1 103 ? 61.284 35.003 17.152 1.00 53.32 103 ILE B C 1
ATOM 2954 O O . ILE B 1 103 ? 62.169 34.552 17.902 1.00 56.82 103 ILE B O 1
ATOM 2959 N N . ILE B 1 104 ? 60.180 35.594 17.601 1.00 47.18 104 ILE B N 1
ATOM 2960 C CA . ILE B 1 104 ? 59.769 35.489 18.998 1.00 43.19 104 ILE B CA 1
ATOM 2961 C C . ILE B 1 104 ? 58.416 34.752 19.076 1.00 45.63 104 ILE B C 1
ATOM 2962 O O . ILE B 1 104 ? 57.532 34.973 18.257 1.00 46.48 104 ILE B O 1
ATOM 2967 N N . VAL B 1 105 ? 58.264 33.849 20.034 1.00 43.22 105 VAL B N 1
ATOM 2968 C CA . VAL B 1 105 ? 56.990 33.164 20.209 1.00 47.38 105 VAL B CA 1
ATOM 2969 C C . VAL B 1 105 ? 56.576 33.196 21.663 1.00 47.04 105 VAL B C 1
ATOM 2970 O O . VAL B 1 105 ? 57.387 32.957 22.553 1.00 44.94 105 VAL B O 1
ATOM 2974 N N . GLN B 1 106 ? 55.310 33.488 21.912 1.00 47.83 106 GLN B N 1
ATOM 2975 C CA . GLN B 1 106 ? 54.826 33.450 23.272 1.00 47.45 106 GLN B CA 1
ATOM 2976 C C . GLN B 1 106 ? 53.448 32.813 23.399 1.00 52.36 106 GLN B C 1
ATOM 2977 O O . GLN B 1 106 ? 52.474 33.261 22.783 1.00 45.43 106 GLN B O 1
ATOM 2983 N N . SER B 1 107 ? 53.372 31.773 24.226 1.00 56.16 107 SER B N 1
ATOM 2984 C CA . SER B 1 107 ? 52.102 31.122 24.514 1.00 51.70 107 SER B CA 1
ATOM 2985 C C . SER B 1 107 ? 51.440 31.780 25.707 1.00 53.33 107 SER B C 1
ATOM 2986 O O . SER B 1 107 ? 52.114 32.268 26.609 1.00 63.72 107 SER B O 1
ATOM 2989 N N . GLU B 1 108 ? 50.112 31.810 25.690 1.00 54.56 108 GLU B N 1
ATOM 2990 C CA . GLU B 1 108 ? 49.332 32.444 26.748 1.00 51.44 108 GLU B CA 1
ATOM 2991 C C . GLU B 1 108 ? 48.033 31.715 27.022 1.00 56.25 108 GLU B C 1
ATOM 2992 O O . GLU B 1 108 ? 47.275 31.396 26.107 1.00 59.38 108 GLU B O 1
ATOM 2998 N N . LEU B 1 109 ? 47.779 31.456 28.297 1.00 62.82 109 LEU B N 1
ATOM 2999 C CA . LEU B 1 109 ? 46.496 30.925 28.709 1.00 63.10 109 LEU B CA 1
ATOM 3000 C C . LEU B 1 109 ? 45.556 32.081 28.971 1.00 65.75 109 LEU B C 1
ATOM 3001 O O . LEU B 1 109 ? 45.636 32.707 30.020 1.00 72.21 109 LEU B O 1
ATOM 3006 N N . GLY B 1 110 ? 44.704 32.399 28.002 1.00 61.94 110 GLY B N 1
ATOM 3007 C CA . GLY B 1 110 ? 43.788 33.518 28.141 1.00 67.94 110 GLY B CA 1
ATOM 3008 C C . GLY B 1 110 ? 42.519 33.233 28.930 1.00 76.89 110 GLY B C 1
ATOM 3009 O O . GLY B 1 110 ? 42.259 32.096 29.344 1.00 73.63 110 GLY B O 1
ATOM 3010 N N . GLU B 1 111 ? 41.735 34.281 29.165 1.00 81.67 111 GLU B N 1
ATOM 3011 C CA . GLU B 1 111 ? 40.417 34.121 29.766 1.00 85.52 111 GLU B CA 1
ATOM 3012 C C . GLU B 1 111 ? 39.603 33.201 28.883 1.00 77.50 111 GLU B C 1
ATOM 3013 O O . GLU B 1 111 ? 38.907 32.319 29.369 1.00 85.37 111 GLU B O 1
ATOM 3019 N N . LYS B 1 112 ? 39.704 33.417 27.577 1.00 70.07 112 LYS B N 1
ATOM 3020 C CA . LYS B 1 112 ? 38.931 32.649 26.618 1.00 73.61 112 LYS B CA 1
ATOM 3021 C C . LYS B 1 112 ? 39.822 31.750 25.758 1.00 70.85 112 LYS B C 1
ATOM 3022 O O . LYS B 1 112 ? 39.557 30.559 25.619 1.00 79.62 112 LYS B O 1
ATOM 3028 N N . ASN B 1 113 ? 40.889 32.301 25.199 1.00 69.83 113 ASN B N 1
ATOM 3029 C CA . ASN B 1 113 ? 41.656 31.533 24.228 1.00 69.48 113 ASN B CA 1
ATOM 3030 C C . ASN B 1 113 ? 43.029 31.080 24.714 1.00 68.15 113 ASN B C 1
ATOM 3031 O O . ASN B 1 113 ? 43.710 31.796 25.461 1.00 60.52 113 ASN B O 1
ATOM 3036 N N . LEU B 1 114 ? 43.399 29.863 24.309 1.00 57.19 114 LEU B N 1
ATOM 3037 C CA . LEU B 1 114 ? 44.769 29.393 24.438 1.00 54.04 114 LEU B CA 1
ATOM 3038 C C . LEU B 1 114 ? 45.499 29.796 23.169 1.00 54.69 114 LEU B C 1
ATOM 3039 O O . LEU B 1 114 ? 45.286 29.200 22.109 1.00 53.90 114 LEU B O 1
ATOM 3044 N N . HIS B 1 115 ? 46.327 30.829 23.243 1.00 58.03 115 HIS B N 1
ATOM 3045 C CA . HIS B 1 115 ? 46.956 31.295 22.016 1.00 56.08 115 HIS B CA 1
ATOM 3046 C C . HIS B 1 115 ? 48.462 31.483 22.058 1.00 50.31 115 HIS B C 1
ATOM 3047 O O . HIS B 1 115 ? 49.095 31.448 23.114 1.00 52.18 115 HIS B O 1
ATOM 3054 N N . CYS B 1 116 ? 49.027 31.609 20.866 1.00 47.11 116 CYS B N 1
ATOM 3055 C CA . CYS B 1 116 ? 50.418 31.986 20.693 1.00 48.88 116 CYS B CA 1
ATOM 3056 C C . CYS B 1 116 ? 50.520 33.233 19.857 1.00 47.93 116 CYS B C 1
ATOM 3057 O O . CYS B 1 116 ? 49.782 33.403 18.894 1.00 52.47 116 CYS B O 1
ATOM 3060 N N . HIS B 1 117 ? 51.432 34.107 20.257 1.00 54.96 117 HIS B N 1
ATOM 3061 C CA . HIS B 1 117 ? 51.818 35.245 19.455 1.00 52.44 117 HIS B CA 1
ATOM 3062 C C . HIS B 1 117 ? 53.138 34.929 18.805 1.00 51.91 117 HIS B C 1
ATOM 3063 O O . HIS B 1 117 ? 54.043 34.399 19.456 1.00 54.43 117 HIS B O 1
ATOM 3070 N N . ILE B 1 118 ? 53.238 35.242 17.519 1.00 41.10 118 ILE B N 1
ATOM 3071 C CA . ILE B 1 118 ? 54.477 35.067 16.785 1.00 46.68 118 ILE B CA 1
ATOM 3072 C C . ILE B 1 118 ? 54.897 36.395 16.183 1.00 50.03 118 ILE B C 1
ATOM 3073 O O . ILE B 1 118 ? 54.110 37.051 15.497 1.00 47.09 118 ILE B O 1
ATOM 3078 N N . ILE B 1 119 ? 56.107 36.836 16.505 1.00 46.30 119 ILE B N 1
ATOM 3079 C CA . ILE B 1 119 ? 56.700 37.933 15.767 1.00 43.32 119 ILE B CA 1
ATOM 3080 C C . ILE B 1 119 ? 57.797 37.328 14.899 1.00 47.67 119 ILE B C 1
ATOM 3081 O O . ILE B 1 119 ? 58.725 36.679 15.395 1.00 45.10 119 ILE B O 1
ATOM 3086 N N . VAL B 1 120 ? 57.679 37.515 13.593 1.00 46.58 120 VAL B N 1
ATOM 3087 C CA . VAL B 1 120 ? 58.670 36.946 12.705 1.00 47.82 120 VAL B CA 1
ATOM 3088 C C . VAL B 1 120 ? 59.071 37.977 11.634 1.00 45.37 120 VAL B C 1
ATOM 3089 O O . VAL B 1 120 ? 58.241 38.773 11.180 1.00 35.82 120 VAL B O 1
ATOM 3093 N N . GLY B 1 121 ? 60.360 38.008 11.297 1.00 39.65 121 GLY B N 1
ATOM 3094 C CA . GLY B 1 121 ? 60.877 38.986 10.356 1.00 41.18 121 GLY B CA 1
ATOM 3095 C C . GLY B 1 121 ? 62.064 38.466 9.565 1.00 56.31 121 GLY B C 1
ATOM 3096 O O . GLY B 1 121 ? 62.842 37.631 10.080 1.00 53.66 121 GLY B O 1
ATOM 3097 N N . GLY B 1 122 ? 62.198 38.931 8.314 1.00 47.02 122 GLY B N 1
ATOM 3098 C CA . GLY B 1 122 ? 63.291 38.478 7.471 1.00 44.06 122 GLY B CA 1
ATOM 3099 C C . GLY B 1 122 ? 62.965 38.334 5.990 1.00 57.27 122 GLY B C 1
ATOM 3100 O O . GLY B 1 122 ? 61.816 38.522 5.557 1.00 52.30 122 GLY B O 1
ATOM 3101 N N . GLU B 1 123 ? 63.990 37.991 5.212 1.00 58.09 123 GLU B N 1
ATOM 3102 C CA . GLU B 1 123 ? 63.852 37.818 3.769 1.00 65.20 123 GLU B CA 1
ATOM 3103 C C . GLU B 1 123 ? 62.824 36.740 3.449 1.00 63.15 123 GLU B C 1
ATOM 3104 O O . GLU B 1 123 ? 62.747 35.731 4.147 1.00 60.85 123 GLU B O 1
ATOM 3110 N N . GLY B 1 124 ? 62.024 36.964 2.408 1.00 49.58 124 GLY B N 1
ATOM 3111 C CA . GLY B 1 124 ? 60.983 36.021 2.071 1.00 44.83 124 GLY B CA 1
ATOM 3112 C C . GLY B 1 124 ? 59.593 36.491 2.477 1.00 57.24 124 GLY B C 1
ATOM 3113 O O . GLY B 1 124 ? 58.596 35.992 1.952 1.00 65.42 124 GLY B O 1
ATOM 3114 N N . LEU B 1 125 ? 59.513 37.448 3.404 1.00 56.97 125 LEU B N 1
ATOM 3115 C CA . LEU B 1 125 ? 58.221 38.025 3.806 1.00 56.98 125 LEU B CA 1
ATOM 3116 C C . LEU B 1 125 ? 57.956 39.372 3.143 1.00 58.93 125 LEU B C 1
ATOM 3117 O O . LEU B 1 125 ? 58.881 40.125 2.880 1.00 70.53 125 LEU B O 1
ATOM 3122 N N . SER B 1 126 ? 56.687 39.692 2.919 1.00 61.67 126 SER B N 1
ATOM 3123 C CA . SER B 1 126 ? 56.292 40.981 2.344 1.00 60.47 126 SER B CA 1
ATOM 3124 C C . SER B 1 126 ? 54.886 41.249 2.818 1.00 54.19 126 SER B C 1
ATOM 3125 O O . SER B 1 126 ? 54.261 40.327 3.320 1.00 50.82 126 SER B O 1
ATOM 3128 N N . LYS B 1 127 ? 54.357 42.462 2.632 1.00 52.89 127 LYS B N 1
ATOM 3129 C CA . LYS B 1 127 ? 52.959 42.696 3.005 1.00 58.55 127 LYS B CA 1
ATOM 3130 C C . LYS B 1 127 ? 52.010 41.726 2.296 1.00 68.32 127 LYS B C 1
ATOM 3131 O O . LYS B 1 127 ? 51.048 41.236 2.903 1.00 77.67 127 LYS B O 1
ATOM 3137 N N . ARG B 1 128 ? 52.303 41.417 1.031 1.00 70.81 128 ARG B N 1
ATOM 3138 C CA . ARG B 1 128 ? 51.407 40.581 0.231 1.00 70.22 128 ARG B CA 1
ATOM 3139 C C . ARG B 1 128 ? 51.354 39.131 0.678 1.00 77.76 128 ARG B C 1
ATOM 3140 O O . ARG B 1 128 ? 50.269 38.544 0.788 1.00 82.27 128 ARG B O 1
ATOM 3148 N N . ASN B 1 129 ? 52.506 38.551 0.988 1.00 71.81 129 ASN B N 1
ATOM 3149 C CA . ASN B 1 129 ? 52.482 37.126 1.274 1.00 68.86 129 ASN B CA 1
ATOM 3150 C C . ASN B 1 129 ? 52.294 36.853 2.764 1.00 60.62 129 ASN B C 1
ATOM 3151 O O . ASN B 1 129 ? 51.900 35.761 3.151 1.00 59.16 129 ASN B O 1
ATOM 3156 N N . ALA B 1 130 ? 52.543 37.864 3.587 1.00 55.61 130 ALA B N 1
ATOM 3157 C CA . ALA B 1 130 ? 52.335 37.722 5.022 1.00 55.32 130 ALA B CA 1
ATOM 3158 C C . ALA B 1 130 ? 50.863 37.465 5.301 1.00 55.06 130 ALA B C 1
ATOM 3159 O O . ALA B 1 130 ? 50.524 36.538 6.033 1.00 54.12 130 ALA B O 1
ATOM 3161 N N . LYS B 1 131 ? 49.989 38.266 4.693 1.00 53.76 131 LYS B N 1
ATOM 3162 C CA . LYS B 1 131 ? 48.552 38.076 4.899 1.00 57.45 131 LYS B CA 1
ATOM 3163 C C . LYS B 1 131 ? 48.118 36.742 4.332 1.00 60.43 131 LYS B C 1
ATOM 3164 O O . LYS B 1 131 ? 47.398 35.973 4.974 1.00 66.21 131 LYS B O 1
ATOM 3170 N N . SER B 1 132 ? 48.587 36.469 3.125 1.00 57.95 132 SER B N 1
ATOM 3171 C CA . SER B 1 132 ? 48.158 35.297 2.395 1.00 54.54 132 SER B CA 1
ATOM 3172 C C . SER B 1 132 ? 48.718 33.996 2.954 1.00 54.19 132 SER B C 1
ATOM 3173 O O . SER B 1 132 ? 48.216 32.931 2.613 1.00 60.39 132 SER B O 1
ATOM 3176 N N . SER B 1 133 ? 49.747 34.066 3.803 1.00 48.29 133 SER B N 1
ATOM 3177 C CA . SER B 1 133 ? 50.352 32.839 4.341 1.00 55.85 133 SER B CA 1
ATOM 3178 C C . SER B 1 133 ? 49.691 32.288 5.601 1.00 57.68 133 SER B C 1
ATOM 3179 O O . SER B 1 133 ? 50.104 31.229 6.098 1.00 57.89 133 SER B O 1
ATOM 3182 N N . CYS B 1 134 ? 48.669 32.989 6.102 1.00 50.55 134 CYS B N 1
ATOM 3183 C CA . CYS B 1 134 ? 47.985 32.577 7.327 1.00 57.72 134 CYS B CA 1
ATOM 3184 C C . CYS B 1 134 ? 47.594 31.093 7.363 1.00 59.45 134 CYS B C 1
ATOM 3185 O O . CYS B 1 134 ? 47.969 30.386 8.294 1.00 59.03 134 CYS B O 1
ATOM 3188 N N . ALA B 1 135 ? 46.886 30.618 6.343 1.00 57.30 135 ALA B N 1
ATOM 3189 C CA . ALA B 1 135 ? 46.432 29.229 6.319 1.00 57.01 135 ALA B CA 1
ATOM 3190 C C . ALA B 1 135 ? 47.596 28.250 6.268 1.00 58.88 135 ALA B C 1
ATOM 3191 O O . ALA B 1 135 ? 47.590 27.220 6.952 1.00 63.18 135 ALA B O 1
ATOM 3193 N N . GLN B 1 136 ? 48.581 28.567 5.437 1.00 56.06 136 GLN B N 1
ATOM 3194 C CA . GLN B 1 136 ? 49.773 27.743 5.327 1.00 50.60 136 GLN B CA 1
ATOM 3195 C C . GLN B 1 136 ? 50.465 27.682 6.683 1.00 51.29 136 GLN B C 1
ATOM 3196 O O . GLN B 1 136 ? 50.867 26.613 7.134 1.00 45.39 136 GLN B O 1
ATOM 3202 N N . PHE B 1 137 ? 50.605 28.844 7.322 1.00 52.26 137 PHE B N 1
ATOM 3203 C CA . PHE B 1 137 ? 51.272 28.939 8.615 1.00 53.99 137 PHE B CA 1
ATOM 3204 C C . PHE B 1 137 ? 50.512 28.091 9.636 1.00 54.67 137 PHE B C 1
ATOM 3205 O O . PHE B 1 137 ? 51.104 27.274 10.351 1.00 47.83 137 PHE B O 1
ATOM 3213 N N . TYR B 1 138 ? 49.192 28.279 9.658 1.00 55.61 138 TYR B N 1
ATOM 3214 C CA . TYR B 1 138 ? 48.275 27.538 10.517 1.00 50.89 138 TYR B CA 1
ATOM 3215 C C . TYR B 1 138 ? 48.485 26.040 10.350 1.00 50.60 138 TYR B C 1
ATOM 3216 O O . TYR B 1 138 ? 48.557 25.301 11.334 1.00 54.68 138 TYR B O 1
ATOM 3225 N N . GLY B 1 139 ? 48.617 25.607 9.100 1.00 44.08 139 GLY B N 1
ATOM 3226 C CA . GLY B 1 139 ? 48.745 24.204 8.794 1.00 42.50 139 GLY B CA 1
ATOM 3227 C C . GLY B 1 139 ? 50.056 23.664 9.301 1.00 59.39 139 GLY B C 1
ATOM 3228 O O . GLY B 1 139 ? 50.121 22.539 9.805 1.00 53.26 139 GLY B O 1
ATOM 3229 N N . LEU B 1 140 ? 51.113 24.456 9.155 1.00 41.23 140 LEU B N 1
ATOM 3230 C CA . LEU B 1 140 ? 52.409 24.057 9.685 1.00 53.67 140 LEU B CA 1
ATOM 3231 C C . LEU B 1 140 ? 52.355 23.899 11.220 1.00 59.44 140 LEU B C 1
ATOM 3232 O O . LEU B 1 140 ? 52.883 22.934 11.780 1.00 63.66 140 LEU B O 1
ATOM 3237 N N . ILE B 1 141 ? 51.681 24.830 11.886 1.00 46.48 141 ILE B N 1
ATOM 3238 C CA . ILE B 1 141 ? 51.598 24.800 13.333 1.00 50.39 141 ILE B CA 1
ATOM 3239 C C . ILE B 1 141 ? 50.840 23.555 13.766 1.00 54.18 141 ILE B C 1
ATOM 3240 O O . ILE B 1 141 ? 51.308 22.794 14.628 1.00 54.72 141 ILE B O 1
ATOM 3245 N N . LEU B 1 142 ? 49.693 23.329 13.131 1.00 48.40 142 LEU B N 1
ATOM 3246 C CA . LEU B 1 142 ? 48.859 22.174 13.454 1.00 49.66 142 LEU B CA 1
ATOM 3247 C C . LEU B 1 142 ? 49.617 20.874 13.228 1.00 55.33 142 LEU B C 1
ATOM 3248 O O . LEU B 1 142 ? 49.508 19.945 14.033 1.00 59.20 142 LEU B O 1
ATOM 3253 N N . ALA B 1 143 ? 50.406 20.812 12.155 1.00 48.60 143 ALA B N 1
ATOM 3254 C CA . ALA B 1 143 ? 51.191 19.603 11.903 1.00 57.87 143 ALA B CA 1
ATOM 3255 C C . ALA B 1 143 ? 52.152 19.284 13.063 1.00 56.06 143 ALA B C 1
ATOM 3256 O O . ALA B 1 143 ? 52.237 18.142 13.522 1.00 64.23 143 ALA B O 1
ATOM 3258 N N . GLU B 1 144 ? 52.836 20.304 13.562 1.00 51.85 144 GLU B N 1
ATOM 3259 C CA . GLU B 1 144 ? 53.760 20.132 14.681 1.00 58.52 144 GLU B CA 1
ATOM 3260 C C . GLU B 1 144 ? 53.043 19.673 15.952 1.00 62.11 144 GLU B C 1
ATOM 3261 O O . GLU B 1 144 ? 53.521 18.777 16.658 1.00 61.07 144 GLU B O 1
ATOM 3267 N N . ILE B 1 145 ? 51.904 20.304 16.235 1.00 57.10 145 ILE B N 1
ATOM 3268 C CA . ILE B 1 145 ? 51.085 19.954 17.388 1.00 60.12 145 ILE B CA 1
ATOM 3269 C C . ILE B 1 145 ? 50.590 18.501 17.269 1.00 57.30 145 ILE B C 1
ATOM 3270 O O . ILE B 1 145 ? 50.683 17.731 18.224 1.00 58.96 145 ILE B O 1
ATOM 3275 N N . ILE B 1 146 ? 50.038 18.152 16.109 1.00 53.58 146 ILE B N 1
ATOM 3276 C CA . ILE B 1 146 ? 49.559 16.803 15.843 1.00 56.05 146 ILE B CA 1
ATOM 3277 C C . ILE B 1 146 ? 50.694 15.803 16.057 1.00 64.64 146 ILE B C 1
ATOM 3278 O O . ILE B 1 146 ? 50.514 14.746 16.681 1.00 65.00 146 ILE B O 1
ATOM 3283 N N . GLN B 1 147 ? 51.875 16.171 15.573 1.00 49.38 147 GLN B N 1
ATOM 3284 C CA . GLN B 1 147 ? 53.057 15.337 15.721 1.00 54.52 147 GLN B CA 1
ATOM 3285 C C . GLN B 1 147 ? 53.372 15.065 17.190 1.00 56.30 147 GLN B C 1
ATOM 3286 O O . GLN B 1 147 ? 53.636 13.934 17.582 1.00 59.53 147 GLN B O 1
ATOM 3292 N N . ARG B 1 148 ? 53.271 16.101 18.010 1.00 59.30 148 ARG B N 1
ATOM 3293 C CA . ARG B 1 148 ? 53.576 15.987 19.427 1.00 61.10 148 ARG B CA 1
ATOM 3294 C C . ARG B 1 148 ? 52.567 15.076 20.153 1.00 60.80 148 ARG B C 1
ATOM 3295 O O . ARG B 1 148 ? 52.941 14.276 21.012 1.00 55.68 148 ARG B O 1
ATOM 3303 N N . CYS B 1 149 ? 51.294 15.204 19.782 1.00 59.72 149 CYS B N 1
ATOM 3304 C CA . CYS B 1 149 ? 50.210 14.363 20.292 1.00 57.73 149 CYS B CA 1
ATOM 3305 C C . CYS B 1 149 ? 50.497 12.884 20.070 1.00 58.80 149 CYS B C 1
ATOM 3306 O O . CYS B 1 149 ? 50.104 12.052 20.882 1.00 61.35 149 CYS B O 1
ATOM 3309 N N . LYS B 1 150 ? 51.148 12.555 18.950 1.00 54.92 150 LYS B N 1
ATOM 3310 C CA . LYS B 1 150 ? 51.397 11.152 18.623 1.00 65.61 150 LYS B CA 1
ATOM 3311 C C . LYS B 1 150 ? 52.393 10.507 19.574 1.00 67.26 150 LYS B C 1
ATOM 3312 O O . LYS B 1 150 ? 52.341 9.296 19.784 1.00 74.82 150 LYS B O 1
ATOM 3318 N N . SER B 1 151 ? 53.244 11.309 20.207 1.00 59.00 151 SER B N 1
ATOM 3319 C CA . SER B 1 151 ? 54.245 10.744 21.106 1.00 63.91 151 SER B CA 1
ATOM 3320 C C . SER B 1 151 ? 53.625 9.979 22.281 1.00 68.68 151 SER B C 1
ATOM 3321 O O . SER B 1 151 ? 54.195 8.994 22.763 1.00 79.25 151 SER B O 1
ATOM 3324 N N . LEU B 1 152 ? 52.455 10.426 22.725 1.00 61.39 152 LEU B N 1
ATOM 3325 C CA . LEU B 1 152 ? 51.690 9.704 23.742 1.00 61.46 152 LEU B CA 1
ATOM 3326 C C . LEU B 1 152 ? 51.424 8.267 23.306 1.00 67.24 152 LEU B C 1
ATOM 3327 O O . LEU B 1 152 ? 51.433 7.365 24.132 1.00 73.12 152 LEU B O 1
ATOM 3332 N N . LEU B 1 153 ? 51.226 8.053 22.003 1.00 70.09 153 LEU B N 1
ATOM 3333 C CA . LEU B 1 153 ? 50.873 6.725 21.482 1.00 71.45 153 LEU B CA 1
ATOM 3334 C C . LEU B 1 153 ? 51.940 5.679 21.747 1.00 76.96 153 LEU B C 1
ATOM 3335 O O . LEU B 1 153 ? 51.654 4.480 21.765 1.00 78.36 153 LEU B O 1
ATOM 3340 N N . ALA B 1 154 ? 53.160 6.135 21.997 1.00 79.80 154 ALA B N 1
ATOM 3341 C CA . ALA B 1 154 ? 54.242 5.224 22.323 1.00 75.67 154 ALA B CA 1
ATOM 3342 C C . ALA B 1 154 ? 54.009 4.542 23.670 1.00 77.11 154 ALA B C 1
ATOM 3343 O O . ALA B 1 154 ? 54.569 3.483 23.942 1.00 83.06 154 ALA B O 1
ATOM 3345 N N . THR B 1 155 ? 53.140 5.130 24.486 1.00 78.47 155 THR B N 1
ATOM 3346 C CA . THR B 1 155 ? 52.889 4.646 25.840 1.00 70.07 155 THR B CA 1
ATOM 3347 C C . THR B 1 155 ? 51.549 3.923 25.912 1.00 74.63 155 THR B C 1
ATOM 3348 O O . THR B 1 155 ? 51.412 2.896 26.579 1.00 79.97 155 THR B O 1
ATOM 3352 N N . ARG B 1 156 ? 50.563 4.459 25.202 1.00 74.34 156 ARG B N 1
ATOM 3353 C CA . ARG B 1 156 ? 49.215 3.904 25.204 1.00 77.24 156 ARG B CA 1
ATOM 3354 C C . ARG B 1 156 ? 48.404 4.503 24.067 1.00 74.81 156 ARG B C 1
ATOM 3355 O O . ARG B 1 156 ? 48.774 5.552 23.532 1.00 66.93 156 ARG B O 1
ATOM 3363 N N . PRO B 1 157 ? 47.301 3.846 23.681 1.00 69.58 157 PRO B N 1
ATOM 3364 C CA . PRO B 1 157 ? 46.423 4.484 22.698 1.00 68.15 157 PRO B CA 1
ATOM 3365 C C . PRO B 1 157 ? 45.704 5.714 23.284 1.00 67.13 157 PRO B C 1
ATOM 3366 O O . PRO B 1 157 ? 45.724 5.916 24.498 1.00 69.96 157 PRO B O 1
ATOM 3370 N N . PHE B 1 158 ? 45.088 6.525 22.429 1.00 65.67 158 PHE B N 1
ATOM 3371 C CA . PHE B 1 158 ? 44.293 7.657 22.885 1.00 64.87 158 PHE B CA 1
ATOM 3372 C C . PHE B 1 158 ? 43.064 7.148 23.630 1.00 72.47 158 PHE B C 1
ATOM 3373 O O . PHE B 1 158 ? 42.488 6.120 23.270 1.00 67.71 158 PHE B O 1
ATOM 3381 N N . GLU B 1 159 ? 42.680 7.845 24.691 1.00 73.57 159 GLU B N 1
ATOM 3382 C CA . GLU B 1 159 ? 41.346 7.687 25.250 1.00 75.36 159 GLU B CA 1
ATOM 3383 C C . GLU B 1 159 ? 40.430 8.467 24.320 1.00 75.11 159 GLU B C 1
ATOM 3384 O O . GLU B 1 159 ? 40.906 9.338 23.595 1.00 70.02 159 GLU B O 1
ATOM 3390 N N . PRO B 1 160 ? 39.126 8.150 24.315 1.00 72.45 160 PRO B N 1
ATOM 3391 C CA . PRO B 1 160 ? 38.200 8.827 23.402 1.00 67.05 160 PRO B CA 1
ATOM 3392 C C . PRO B 1 160 ? 38.210 10.348 23.584 1.00 75.64 160 PRO B C 1
ATOM 3393 O O . PRO B 1 160 ? 38.266 11.075 22.584 1.00 70.66 160 PRO B O 1
ATOM 3397 N N . GLU B 1 161 ? 38.180 10.813 24.833 1.00 66.14 161 GLU B N 1
ATOM 3398 C CA . GLU B 1 161 ? 38.213 12.238 25.133 1.00 65.00 161 GLU B CA 1
ATOM 3399 C C . GLU B 1 161 ? 39.459 12.907 24.555 1.00 66.91 161 GLU B C 1
ATOM 3400 O O . GLU B 1 161 ? 39.395 14.027 24.041 1.00 69.01 161 GLU B O 1
ATOM 3406 N N . GLU B 1 162 ? 40.595 12.225 24.651 1.00 68.52 162 GLU B N 1
ATOM 3407 C CA . GLU B 1 162 ? 41.836 12.734 24.072 1.00 69.58 162 GLU B CA 1
ATOM 3408 C C . GLU B 1 162 ? 41.742 12.766 22.551 1.00 73.44 162 GLU B C 1
ATOM 3409 O O . GLU B 1 162 ? 42.183 13.728 21.912 1.00 73.46 162 GLU B O 1
ATOM 3415 N N . ALA B 1 163 ? 41.122 11.736 21.979 1.00 61.28 163 ALA B N 1
ATOM 3416 C CA . ALA B 1 163 ? 41.036 11.615 20.531 1.00 64.43 163 ALA B CA 1
ATOM 3417 C C . ALA B 1 163 ? 40.182 12.737 19.936 1.00 63.84 163 ALA B C 1
ATOM 3418 O O . ALA B 1 163 ? 40.443 13.214 18.823 1.00 65.46 163 ALA B O 1
ATOM 3420 N N . ASP B 1 164 ? 39.186 13.175 20.701 1.00 64.35 164 ASP B N 1
ATOM 3421 C CA . ASP B 1 164 ? 38.278 14.217 20.252 1.00 65.81 164 ASP B CA 1
ATOM 3422 C C . ASP B 1 164 ? 39.072 15.492 19.924 1.00 68.71 164 ASP B C 1
ATOM 3423 O O . ASP B 1 164 ? 38.852 16.129 18.892 1.00 66.73 164 ASP B O 1
ATOM 3428 N N . ILE B 1 165 ? 39.998 15.849 20.809 1.00 66.79 165 ILE B N 1
ATOM 3429 C CA . ILE B 1 165 ? 40.902 16.966 20.583 1.00 61.74 165 ILE B CA 1
ATOM 3430 C C . ILE B 1 165 ? 41.796 16.733 19.362 1.00 66.87 165 ILE B C 1
ATOM 3431 O O . ILE B 1 165 ? 41.968 17.619 18.516 1.00 63.26 165 ILE B O 1
ATOM 3436 N N . PHE B 1 166 ? 42.362 15.532 19.285 1.00 70.82 166 PHE B N 1
ATOM 3437 C CA . PHE B 1 166 ? 43.290 15.164 18.218 1.00 66.51 166 PHE B CA 1
ATOM 3438 C C . PHE B 1 166 ? 42.664 15.335 16.840 1.00 64.52 166 PHE B C 1
ATOM 3439 O O . PHE B 1 166 ? 43.303 15.812 15.905 1.00 66.45 166 PHE B O 1
ATOM 3447 N N . HIS B 1 167 ? 41.404 14.959 16.713 1.00 59.22 167 HIS B N 1
ATOM 3448 C CA . HIS B 1 167 ? 40.764 15.063 15.418 1.00 60.99 167 HIS B CA 1
ATOM 3449 C C . HIS B 1 167 ? 40.236 16.445 15.114 1.00 65.50 167 HIS B C 1
ATOM 3450 O O . HIS B 1 167 ? 40.128 16.816 13.947 1.00 69.97 167 HIS B O 1
ATOM 3457 N N . THR B 1 168 ? 39.912 17.206 16.154 1.00 61.12 168 THR B N 1
ATOM 3458 C CA . THR B 1 168 ? 39.601 18.608 15.952 1.00 58.55 168 THR B CA 1
ATOM 3459 C C . THR B 1 168 ? 40.800 19.267 15.290 1.00 58.06 168 THR B C 1
ATOM 3460 O O . THR B 1 168 ? 40.641 20.033 14.342 1.00 59.05 168 THR B O 1
ATOM 3464 N N . LEU B 1 169 ? 41.994 18.938 15.777 1.00 51.38 169 LEU B N 1
ATOM 3465 C CA . LEU B 1 169 ? 43.230 19.416 15.170 1.00 58.16 169 LEU B CA 1
ATOM 3466 C C . LEU B 1 169 ? 43.408 18.950 13.723 1.00 59.15 169 LEU B C 1
ATOM 3467 O O . LEU B 1 169 ? 43.729 19.758 12.857 1.00 63.80 169 LEU B O 1
ATOM 3472 N N . LYS B 1 170 ? 43.186 17.664 13.457 1.00 61.25 170 LYS B N 1
ATOM 3473 C CA . LYS B 1 170 ? 43.374 17.114 12.106 1.00 67.15 170 LYS B CA 1
ATOM 3474 C C . LYS B 1 170 ? 42.368 17.698 11.121 1.00 69.62 170 LYS B C 1
ATOM 3475 O O . LYS B 1 170 ? 42.682 17.908 9.947 1.00 72.78 170 LYS B O 1
ATOM 3481 N N . LYS B 1 171 ? 41.161 17.964 11.608 1.00 66.25 171 LYS B N 1
ATOM 3482 C CA . LYS B 1 171 ? 40.130 18.585 10.788 1.00 66.67 171 LYS B CA 1
ATOM 3483 C C . LYS B 1 171 ? 40.519 20.027 10.459 1.00 71.01 171 LYS B C 1
ATOM 3484 O O . LYS B 1 171 ? 40.420 20.452 9.308 1.00 70.91 171 LYS B O 1
ATOM 3490 N N . ALA B 1 172 ? 40.965 20.768 11.473 1.00 61.72 172 ALA B N 1
ATOM 3491 C CA . ALA B 1 172 ? 41.456 22.132 11.287 1.00 54.92 172 ALA B CA 1
ATOM 3492 C C . ALA B 1 172 ? 42.608 22.157 10.297 1.00 59.78 172 ALA B C 1
ATOM 3493 O O . ALA B 1 172 ? 42.718 23.076 9.493 1.00 59.67 172 ALA B O 1
ATOM 3495 N N . GLU B 1 173 ? 43.474 21.150 10.373 1.00 62.79 173 GLU B N 1
ATOM 3496 C CA . GLU B 1 173 ? 44.607 21.063 9.470 1.00 63.33 173 GLU B CA 1
ATOM 3497 C C . GLU B 1 173 ? 44.134 20.837 8.032 1.00 68.13 173 GLU B C 1
ATOM 3498 O O . GLU B 1 173 ? 44.651 21.444 7.089 1.00 61.32 173 GLU B O 1
ATOM 3504 N N . ARG B 1 174 ? 43.119 19.998 7.870 1.00 68.31 174 ARG B N 1
ATOM 3505 C CA . ARG B 1 174 ? 42.608 19.720 6.537 1.00 70.45 174 ARG B CA 1
ATOM 3506 C C . ARG B 1 174 ? 42.020 21.000 5.969 1.00 70.89 174 ARG B C 1
ATOM 3507 O O . ARG B 1 174 ? 42.295 21.367 4.828 1.00 80.11 174 ARG B O 1
ATOM 3515 N N . GLU B 1 175 ? 41.240 21.696 6.789 1.00 63.59 175 GLU B N 1
ATOM 3516 C CA . GLU B 1 175 ? 40.632 22.951 6.380 1.00 59.15 175 GLU B CA 1
ATOM 3517 C C . GLU B 1 175 ? 41.701 23.998 6.070 1.00 66.33 175 GLU B C 1
ATOM 3518 O O . GLU B 1 175 ? 41.498 24.843 5.200 1.00 75.07 175 GLU B O 1
ATOM 3524 N N . ALA B 1 176 ? 42.830 23.944 6.781 1.00 60.42 176 ALA B N 1
ATOM 3525 C CA . ALA B 1 176 ? 43.940 24.871 6.540 1.00 58.78 176 ALA B CA 1
ATOM 3526 C C . ALA B 1 176 ? 44.532 24.694 5.145 1.00 64.61 176 ALA B C 1
ATOM 3527 O O . ALA B 1 176 ? 44.842 25.670 4.472 1.00 64.57 176 ALA B O 1
ATOM 3529 N N . TRP B 1 177 ? 44.692 23.440 4.728 1.00 68.44 177 TRP B N 1
ATOM 3530 C CA . TRP B 1 177 ? 45.197 23.124 3.398 1.00 67.99 177 TRP B CA 1
ATOM 3531 C C . TRP B 1 177 ? 44.249 23.635 2.316 1.00 64.73 177 TRP B C 1
ATOM 3532 O O . TRP B 1 177 ? 44.650 23.814 1.179 1.00 59.58 177 TRP B O 1
ATOM 3543 N N . GLY B 1 178 ? 42.992 23.869 2.670 1.00 62.45 178 GLY B N 1
ATOM 3544 C CA . GLY B 1 178 ? 42.062 24.473 1.739 1.00 63.02 178 GLY B CA 1
ATOM 3545 C C . GLY B 1 178 ? 41.914 25.972 1.941 1.00 72.53 178 GLY B C 1
ATOM 3546 O O . GLY B 1 178 ? 40.980 26.578 1.416 1.00 76.44 178 GLY B O 1
ATOM 3547 N N . GLY B 1 179 ? 42.836 26.570 2.697 1.00 68.33 179 GLY B N 1
ATOM 3548 C CA . GLY B 1 179 ? 42.860 28.012 2.912 1.00 59.84 179 GLY B CA 1
ATOM 3549 C C . GLY B 1 179 ? 41.883 28.621 3.913 1.00 68.57 179 GLY B C 1
ATOM 3550 O O . GLY B 1 179 ? 41.711 29.847 3.956 1.00 74.11 179 GLY B O 1
ATOM 3551 N N . VAL B 1 180 ? 41.239 27.778 4.717 1.00 63.70 180 VAL B N 1
ATOM 3552 C CA . VAL B 1 180 ? 40.372 28.252 5.789 1.00 58.22 180 VAL B CA 1
ATOM 3553 C C . VAL B 1 180 ? 41.069 28.125 7.141 1.00 62.96 180 VAL B C 1
ATOM 3554 O O . VAL B 1 180 ? 41.677 27.099 7.437 1.00 70.86 180 VAL B O 1
ATOM 3558 N N . THR B 1 181 ? 40.985 29.164 7.963 1.00 60.39 181 THR B N 1
ATOM 3559 C CA . THR B 1 181 ? 41.622 29.117 9.267 1.00 51.09 181 THR B CA 1
ATOM 3560 C C . THR B 1 181 ? 40.610 29.224 10.383 1.00 55.00 181 THR B C 1
ATOM 3561 O O . THR B 1 181 ? 40.954 29.025 11.547 1.00 63.60 181 THR B O 1
ATOM 3565 N N . GLY B 1 182 ? 39.378 29.588 10.038 1.00 50.69 182 GLY B N 1
ATOM 3566 C CA . GLY B 1 182 ? 38.336 29.783 11.033 1.00 50.55 182 GLY B CA 1
ATOM 3567 C C . GLY B 1 182 ? 38.637 30.927 11.991 1.00 58.15 182 GLY B C 1
ATOM 3568 O O . GLY B 1 182 ? 38.044 31.032 13.056 1.00 59.97 182 GLY B O 1
ATOM 3569 N N . GLY B 1 183 ? 39.571 31.793 11.620 1.00 62.60 183 GLY B N 1
ATOM 3570 C CA . GLY B 1 183 ? 39.958 32.873 12.502 1.00 63.62 183 GLY B CA 1
ATOM 3571 C C . GLY B 1 183 ? 40.973 32.456 13.544 1.00 62.14 183 GLY B C 1
ATOM 3572 O O . GLY B 1 183 ? 41.363 33.261 14.387 1.00 70.76 183 GLY B O 1
ATOM 3573 N N . ASN B 1 184 ? 41.423 31.206 13.473 1.00 60.30 184 ASN B N 1
ATOM 3574 C CA . ASN B 1 184 ? 42.363 30.667 14.455 1.00 54.02 184 ASN B CA 1
ATOM 3575 C C . ASN B 1 184 ? 43.829 30.952 14.094 1.00 55.49 184 ASN B C 1
ATOM 3576 O O . ASN B 1 184 ? 44.754 30.608 14.837 1.00 55.28 184 ASN B O 1
ATOM 3581 N N . MET B 1 185 ? 44.031 31.593 12.948 1.00 54.25 185 MET B N 1
ATOM 3582 C CA . MET B 1 185 ? 45.341 32.081 12.555 1.00 54.05 185 MET B CA 1
ATOM 3583 C C . MET B 1 185 ? 45.152 33.424 11.854 1.00 59.01 185 MET B C 1
ATOM 3584 O O . MET B 1 185 ? 44.560 33.506 10.772 1.00 70.48 185 MET B O 1
ATOM 3589 N N . GLN B 1 186 ? 45.616 34.484 12.493 1.00 47.13 186 GLN B N 1
ATOM 3590 C CA . GLN B 1 186 ? 45.429 35.826 11.955 1.00 53.54 186 GLN B CA 1
ATOM 3591 C C . GLN B 1 186 ? 46.710 36.628 11.998 1.00 55.74 186 GLN B C 1
ATOM 3592 O O . GLN B 1 186 ? 47.543 36.428 12.874 1.00 57.66 186 GLN B O 1
ATOM 3598 N N . ILE B 1 187 ? 46.865 37.538 11.047 1.00 52.56 187 ILE B N 1
ATOM 3599 C CA . ILE B 1 187 ? 47.969 38.478 11.097 1.00 49.85 187 ILE B CA 1
ATOM 3600 C C . ILE B 1 187 ? 47.476 39.724 11.838 1.00 50.89 187 ILE B C 1
ATOM 3601 O O . ILE B 1 187 ? 46.313 40.107 11.694 1.00 54.68 187 ILE B O 1
ATOM 3606 N N . LEU B 1 188 ? 48.312 40.329 12.676 1.00 43.90 188 LEU B N 1
ATOM 3607 C CA . LEU B 1 188 ? 47.894 41.587 13.292 1.00 49.51 188 LEU B CA 1
ATOM 3608 C C . LEU B 1 188 ? 48.030 42.758 12.339 1.00 50.50 188 LEU B C 1
ATOM 3609 O O . LEU B 1 188 ? 49.065 42.954 11.696 1.00 54.21 188 LEU B O 1
ATOM 3614 N N . GLN B 1 189 ? 46.937 43.487 12.210 1.00 50.02 189 GLN B N 1
ATOM 3615 C CA . GLN B 1 189 ? 46.895 44.683 11.397 1.00 55.87 189 GLN B CA 1
ATOM 3616 C C . GLN B 1 189 ? 46.317 45.839 12.206 1.00 58.22 189 GLN B C 1
ATOM 3617 O O . GLN B 1 189 ? 45.597 45.626 13.175 1.00 56.69 189 GLN B O 1
ATOM 3623 N N . TYR B 1 190 ? 46.582 47.069 11.803 1.00 62.75 190 TYR B N 1
ATOM 3624 C CA . TYR B 1 190 ? 45.860 48.154 12.442 1.00 69.83 190 TYR B CA 1
ATOM 3625 C C . TYR B 1 190 ? 45.236 49.069 11.407 1.00 70.33 190 TYR B C 1
ATOM 3626 O O . TYR B 1 190 ? 45.689 49.101 10.266 1.00 65.46 190 TYR B O 1
ATOM 3635 N N . ARG B 1 191 ? 44.201 49.811 11.809 1.00 76.11 191 ARG B N 1
ATOM 3636 C CA . ARG B 1 191 ? 43.638 50.828 10.935 1.00 81.72 191 ARG B CA 1
ATOM 3637 C C . ARG B 1 191 ? 44.015 52.228 11.419 1.00 78.43 191 ARG B C 1
ATOM 3638 O O . ARG B 1 191 ? 43.866 52.550 12.601 1.00 74.67 191 ARG B O 1
ATOM 3646 N N . ASP B 1 192 ? 44.483 53.049 10.474 1.00 75.78 192 ASP B N 1
ATOM 3647 C CA . ASP B 1 192 ? 44.767 54.467 10.699 1.00 79.71 192 ASP B CA 1
ATOM 3648 C C . ASP B 1 192 ? 43.511 55.349 10.637 1.00 80.37 192 ASP B C 1
ATOM 3649 O O . ASP B 1 192 ? 42.392 54.844 10.500 1.00 80.36 192 ASP B O 1
ATOM 3654 N N . ARG B 1 193 ? 43.703 56.660 10.757 1.00 81.46 193 ARG B N 1
ATOM 3655 C CA . ARG B 1 193 ? 42.586 57.610 10.740 1.00 90.84 193 ARG B CA 1
ATOM 3656 C C . ARG B 1 193 ? 41.674 57.440 9.509 1.00 93.59 193 ARG B C 1
ATOM 3657 O O . ARG B 1 193 ? 40.443 57.422 9.628 1.00 88.41 193 ARG B O 1
ATOM 3665 N N . ARG B 1 194 ? 42.300 57.312 8.338 1.00 96.32 194 ARG B N 1
ATOM 3666 C CA . ARG B 1 194 ? 41.602 57.193 7.058 1.00 91.56 194 ARG B CA 1
ATOM 3667 C C . ARG B 1 194 ? 40.868 55.867 6.864 1.00 98.87 194 ARG B C 1
ATOM 3668 O O . ARG B 1 194 ? 40.024 55.756 5.980 1.00 102.88 194 ARG B O 1
ATOM 3676 N N . GLY B 1 195 ? 41.185 54.874 7.694 1.00 99.52 195 GLY B N 1
ATOM 3677 C CA . GLY B 1 195 ? 40.586 53.546 7.615 1.00 91.92 195 GLY B CA 1
ATOM 3678 C C . GLY B 1 195 ? 41.387 52.517 6.821 1.00 85.74 195 GLY B C 1
ATOM 3679 O O . GLY B 1 195 ? 40.888 51.424 6.527 1.00 79.52 195 GLY B O 1
ATOM 3680 N N . ASP B 1 196 ? 42.657 52.830 6.563 1.00 84.45 196 ASP B N 1
ATOM 3681 C CA . ASP B 1 196 ? 43.566 51.933 5.849 1.00 87.24 196 ASP B CA 1
ATOM 3682 C C . ASP B 1 196 ? 44.133 50.892 6.808 1.00 84.89 196 ASP B C 1
ATOM 3683 O O . ASP B 1 196 ? 44.434 51.203 7.952 1.00 82.54 196 ASP B O 1
ATOM 3688 N N . LEU B 1 197 ? 44.311 49.666 6.334 1.00 81.60 197 LEU B N 1
ATOM 3689 C CA . LEU B 1 197 ? 44.909 48.624 7.157 1.00 69.09 197 LEU B CA 1
ATOM 3690 C C . LEU B 1 197 ? 46.432 48.594 6.938 1.00 62.10 197 LEU B C 1
ATOM 3691 O O . LEU B 1 197 ? 46.886 48.740 5.803 1.00 66.65 197 LEU B O 1
ATOM 3696 N N . HIS B 1 198 ? 47.207 48.407 8.012 1.00 47.40 198 HIS B N 1
ATOM 3697 C CA . HIS B 1 198 ? 48.661 48.251 7.920 1.00 52.36 198 HIS B CA 1
ATOM 3698 C C . HIS B 1 198 ? 49.064 46.950 8.637 1.00 56.73 198 HIS B C 1
ATOM 3699 O O . HIS B 1 198 ? 48.586 46.690 9.743 1.00 59.02 198 HIS B O 1
ATOM 3706 N N . ALA B 1 199 ? 49.910 46.123 8.005 1.00 55.39 199 ALA B N 1
ATOM 3707 C CA . ALA B 1 199 ? 50.241 44.781 8.545 1.00 48.67 199 ALA B CA 1
ATOM 3708 C C . ALA B 1 199 ? 51.676 44.553 8.964 1.00 53.88 199 ALA B C 1
ATOM 3709 O O . ALA B 1 199 ? 51.970 43.566 9.620 1.00 70.48 199 ALA B O 1
ATOM 3711 N N . GLN B 1 200 ? 52.581 45.420 8.544 1.00 54.96 200 GLN B N 1
ATOM 3712 C CA . GLN B 1 200 ? 53.973 45.271 8.929 1.00 47.53 200 GLN B CA 1
ATOM 3713 C C . GLN B 1 200 ? 54.159 45.766 10.351 1.00 42.20 200 GLN B C 1
ATOM 3714 O O . GLN B 1 200 ? 53.668 46.826 10.708 1.00 49.37 200 GLN B O 1
ATOM 3720 N N . THR B 1 201 ? 54.862 44.993 11.167 1.00 43.12 201 THR B N 1
ATOM 3721 C CA . THR B 1 201 ? 55.202 45.444 12.508 1.00 43.58 201 THR B CA 1
ATOM 3722 C C . THR B 1 201 ? 56.447 46.306 12.423 1.00 48.10 201 THR B C 1
ATOM 3723 O O . THR B 1 201 ? 57.570 45.782 12.351 1.00 45.32 201 THR B O 1
ATOM 3727 N N . VAL B 1 202 ? 56.246 47.622 12.415 1.00 53.93 202 VAL B N 1
ATOM 3728 C CA . VAL B 1 202 ? 57.353 48.570 12.252 1.00 52.75 202 VAL B CA 1
ATOM 3729 C C . VAL B 1 202 ? 58.405 48.413 13.350 1.00 59.76 202 VAL B C 1
ATOM 3730 O O . VAL B 1 202 ? 59.607 48.444 13.072 1.00 59.30 202 VAL B O 1
ATOM 3734 N N . ASP B 1 203 ? 57.952 48.240 14.591 1.00 52.78 203 ASP B N 1
ATOM 3735 C CA . ASP B 1 203 ? 58.866 48.176 15.717 1.00 47.43 203 ASP B CA 1
ATOM 3736 C C . ASP B 1 203 ? 58.685 46.875 16.509 1.00 51.12 203 ASP B C 1
ATOM 3737 O O . ASP B 1 203 ? 58.102 46.877 17.602 1.00 49.43 203 ASP B O 1
ATOM 3742 N N . PRO B 1 204 ? 59.184 45.758 15.967 1.00 44.22 204 PRO B N 1
ATOM 3743 C CA . PRO B 1 204 ? 58.969 44.480 16.653 1.00 52.53 204 PRO B CA 1
ATOM 3744 C C . PRO B 1 204 ? 59.496 44.440 18.098 1.00 53.41 204 PRO B C 1
ATOM 3745 O O . PRO B 1 204 ? 58.795 43.937 18.985 1.00 55.10 204 PRO B O 1
ATOM 3749 N N . LEU B 1 205 ? 60.690 44.968 18.344 1.00 47.90 205 LEU B N 1
ATOM 3750 C CA . LEU B 1 205 ? 61.215 44.988 19.717 1.00 43.95 205 LEU B CA 1
ATOM 3751 C C . LEU B 1 205 ? 60.311 45.770 20.689 1.00 46.74 205 LEU B C 1
ATOM 3752 O O . LEU B 1 205 ? 60.077 45.332 21.810 1.00 50.18 205 LEU B O 1
ATOM 3757 N N . ARG B 1 206 ? 59.793 46.917 20.266 1.00 45.22 206 ARG B N 1
ATOM 3758 C CA . ARG B 1 206 ? 58.903 47.667 21.145 1.00 53.10 206 ARG B CA 1
ATOM 3759 C C . ARG B 1 206 ? 57.583 46.947 21.338 1.00 49.48 206 ARG B C 1
ATOM 3760 O O . ARG B 1 206 ? 56.954 47.042 22.398 1.00 52.48 206 ARG B O 1
ATOM 3768 N N . PHE B 1 207 ? 57.159 46.214 20.316 1.00 53.91 207 PHE B N 1
ATOM 3769 C CA . PHE B 1 207 ? 55.927 45.456 20.446 1.00 50.24 207 PHE B CA 1
ATOM 3770 C C . PHE B 1 207 ? 56.146 44.348 21.484 1.00 51.05 207 PHE B C 1
ATOM 3771 O O . PHE B 1 207 ? 55.313 44.125 22.376 1.00 46.76 207 PHE B O 1
ATOM 3779 N N . PHE B 1 208 ? 57.294 43.690 21.382 1.00 45.11 208 PHE B N 1
ATOM 3780 C CA . PHE B 1 208 ? 57.704 42.708 22.368 1.00 49.76 208 PHE B CA 1
ATOM 3781 C C . PHE B 1 208 ? 57.782 43.292 23.791 1.00 52.02 208 PHE B C 1
ATOM 3782 O O . PHE B 1 208 ? 57.173 42.760 24.726 1.00 55.61 208 PHE B O 1
ATOM 3790 N N . LYS B 1 209 ? 58.519 44.390 23.937 1.00 51.07 209 LYS B N 1
ATOM 3791 C CA . LYS B 1 209 ? 58.806 44.980 25.243 1.00 52.65 209 LYS B CA 1
ATOM 3792 C C . LYS B 1 209 ? 57.549 45.499 25.916 1.00 49.55 209 LYS B C 1
ATOM 3793 O O . LYS B 1 209 ? 57.371 45.313 27.111 1.00 57.72 209 LYS B O 1
ATOM 3799 N N . ASN B 1 210 ? 56.673 46.130 25.141 1.00 48.99 210 ASN B N 1
ATOM 3800 C CA . ASN B 1 210 ? 55.488 46.798 25.689 1.00 48.54 210 ASN B CA 1
ATOM 3801 C C . ASN B 1 210 ? 54.207 45.955 25.762 1.00 51.86 210 ASN B C 1
ATOM 3802 O O . ASN B 1 210 ? 53.305 46.268 26.526 1.00 57.07 210 ASN B O 1
ATOM 3807 N N . TYR B 1 211 ? 54.109 44.927 24.921 1.00 59.21 211 TYR B N 1
ATOM 3808 C CA . TYR B 1 211 ? 52.904 44.096 24.833 1.00 58.50 211 TYR B CA 1
ATOM 3809 C C . TYR B 1 211 ? 53.098 42.643 25.271 1.00 65.18 211 TYR B C 1
ATOM 3810 O O . TYR B 1 211 ? 52.186 42.045 25.826 1.00 70.78 211 TYR B O 1
ATOM 3819 N N . LEU B 1 212 ? 54.250 42.053 24.967 1.00 59.44 212 LEU B N 1
ATOM 3820 C CA . LEU B 1 212 ? 54.472 40.664 25.349 1.00 56.06 212 LEU B CA 1
ATOM 3821 C C . LEU B 1 212 ? 55.181 40.479 26.699 1.00 62.81 212 LEU B C 1
ATOM 3822 O O . LEU B 1 212 ? 54.780 39.622 27.508 1.00 62.39 212 LEU B O 1
ATOM 3827 N N . LEU B 1 213 ? 56.221 41.284 26.946 1.00 59.87 213 LEU B N 1
ATOM 3828 C CA . LEU B 1 213 ? 57.014 41.163 28.180 1.00 56.18 213 LEU B CA 1
ATOM 3829 C C . LEU B 1 213 ? 56.317 41.446 29.517 1.00 61.87 213 LEU B C 1
ATOM 3830 O O . LEU B 1 213 ? 56.481 40.661 30.458 1.00 58.65 213 LEU B O 1
ATOM 3835 N N . PRO B 1 214 ? 55.553 42.558 29.623 1.00 70.20 214 PRO B N 1
ATOM 3836 C CA . PRO B 1 214 ? 55.101 42.918 30.978 1.00 68.78 214 PRO B CA 1
ATOM 3837 C C . PRO B 1 214 ? 53.882 42.116 31.412 1.00 60.69 214 PRO B C 1
ATOM 3838 O O . PRO B 1 214 ? 52.795 42.666 31.622 1.00 55.61 214 PRO B O 1
ATOM 3842 N N . LYS B 1 215 ? 54.066 40.807 31.519 1.00 57.85 215 LYS B N 1
ATOM 3843 C CA . LYS B 1 215 ? 53.012 39.943 32.013 1.00 62.01 215 LYS B CA 1
ATOM 3844 C C . LYS B 1 215 ? 53.549 39.042 33.110 1.00 67.13 215 LYS B C 1
ATOM 3845 O O . LYS B 1 215 ? 54.764 38.835 33.227 1.00 63.98 215 LYS B O 1
ATOM 3851 N N . ASN B 1 216 ? 52.638 38.542 33.937 1.00 63.90 216 ASN B N 1
ATOM 3852 C CA . ASN B 1 216 ? 52.991 37.528 34.911 1.00 64.98 216 ASN B CA 1
ATOM 3853 C C . ASN B 1 216 ? 52.794 36.132 34.321 1.00 64.83 216 ASN B C 1
ATOM 3854 O O . ASN B 1 216 ? 51.981 35.948 33.419 1.00 67.36 216 ASN B O 1
ATOM 3859 N N . ARG B 1 217 ? 53.531 35.148 34.832 1.00 62.82 217 ARG B N 1
ATOM 3860 C CA . ARG B 1 217 ? 53.393 33.785 34.347 1.00 61.19 217 ARG B CA 1
ATOM 3861 C C . ARG B 1 217 ? 52.238 33.040 35.000 1.00 69.71 217 ARG B C 1
ATOM 3862 O O . ARG B 1 217 ? 51.981 33.185 36.197 1.00 72.94 217 ARG B O 1
ATOM 3870 N N . CYS B 1 218 ? 51.538 32.256 34.188 1.00 69.48 218 CYS B N 1
ATOM 3871 C CA . CYS B 1 218 ? 50.547 31.298 34.659 1.00 66.82 218 CYS B CA 1
ATOM 3872 C C . CYS B 1 218 ? 50.545 30.096 33.716 1.00 67.09 218 CYS B C 1
ATOM 3873 O O . CYS B 1 218 ? 50.219 30.231 32.542 1.00 72.37 218 CYS B O 1
ATOM 3876 N N . ILE B 1 219 ? 50.912 28.922 34.221 1.00 70.32 219 ILE B N 1
ATOM 3877 C CA . ILE B 1 219 ? 51.059 27.754 33.355 1.00 71.15 219 ILE B CA 1
ATOM 3878 C C . ILE B 1 219 ? 49.865 26.799 33.310 1.00 73.77 219 ILE B C 1
ATOM 3879 O O . ILE B 1 219 ? 49.907 25.794 32.599 1.00 83.56 219 ILE B O 1
ATOM 3884 N N . SER B 1 220 ? 48.807 27.117 34.051 1.00 68.08 220 SER B N 1
ATOM 3885 C CA . SER B 1 220 ? 47.595 26.305 34.031 1.00 72.17 220 SER B CA 1
ATOM 3886 C C . SER B 1 220 ? 46.327 27.067 34.422 1.00 73.93 220 SER B C 1
ATOM 3887 O O . SER B 1 220 ? 46.361 27.915 35.301 1.00 66.83 220 SER B O 1
ATOM 3890 N N . SER B 1 221 ? 45.206 26.727 33.781 1.00 82.90 221 SER B N 1
ATOM 3891 C CA . SER B 1 221 ? 43.888 27.232 34.175 1.00 82.87 221 SER B CA 1
ATOM 3892 C C . SER B 1 221 ? 43.596 26.867 35.613 1.00 84.01 221 SER B C 1
ATOM 3893 O O . SER B 1 221 ? 42.738 27.466 36.254 1.00 93.37 221 SER B O 1
ATOM 3896 N N . TYR B 1 222 ? 44.288 25.856 36.110 1.00 81.84 222 TYR B N 1
ATOM 3897 C CA . TYR B 1 222 ? 44.040 25.385 37.459 1.00 91.96 222 TYR B CA 1
ATOM 3898 C C . TYR B 1 222 ? 45.108 25.908 38.422 1.00 91.86 222 TYR B C 1
ATOM 3899 O O . TYR B 1 222 ? 45.321 25.349 39.494 1.00 100.12 222 TYR B O 1
ATOM 3908 N N . SER B 1 223 ? 45.775 26.987 38.028 1.00 83.15 223 SER B N 1
ATOM 3909 C CA . SER B 1 223 ? 46.771 27.624 38.885 1.00 82.66 223 SER B CA 1
ATOM 3910 C C . SER B 1 223 ? 46.602 29.149 38.927 1.00 83.65 223 SER B C 1
ATOM 3911 O O . SER B 1 223 ? 45.642 29.700 38.375 1.00 79.63 223 SER B O 1
ATOM 3914 N N . LYS B 1 224 ? 47.533 29.823 39.596 1.00 90.09 224 LYS B N 1
ATOM 3915 C CA . LYS B 1 224 ? 47.437 31.266 39.802 1.00 95.81 224 LYS B CA 1
ATOM 3916 C C . LYS B 1 224 ? 48.766 31.941 39.464 1.00 89.54 224 LYS B C 1
ATOM 3917 O O . LYS B 1 224 ? 49.839 31.369 39.695 1.00 81.07 224 LYS B O 1
ATOM 3923 N N . PRO B 1 225 ? 48.701 33.174 38.932 1.00 84.99 225 PRO B N 1
ATOM 3924 C CA . PRO B 1 225 ? 49.918 33.900 38.557 1.00 76.01 225 PRO B CA 1
ATOM 3925 C C . PRO B 1 225 ? 50.853 34.092 39.741 1.00 81.76 225 PRO B C 1
ATOM 3926 O O . PRO B 1 225 ? 52.069 34.024 39.555 1.00 79.37 225 PRO B O 1
ATOM 3930 N N . ASP B 1 226 ? 50.305 34.322 40.936 1.00 93.64 226 ASP B N 1
ATOM 3931 C CA . ASP B 1 226 ? 51.148 34.534 42.119 1.00 98.71 226 ASP B CA 1
ATOM 3932 C C . ASP B 1 226 ? 51.841 33.256 42.590 1.00 95.61 226 ASP B C 1
ATOM 3933 O O . ASP B 1 226 ? 52.789 33.312 43.373 1.00 91.33 226 ASP B O 1
ATOM 3938 N N . VAL B 1 227 ? 51.390 32.112 42.080 1.00 97.72 227 VAL B N 1
ATOM 3939 C CA . VAL B 1 227 ? 52.116 30.855 42.258 1.00 99.38 227 VAL B CA 1
ATOM 3940 C C . VAL B 1 227 ? 53.244 30.713 41.229 1.00 91.73 227 VAL B C 1
ATOM 3941 O O . VAL B 1 227 ? 54.402 30.439 41.574 1.00 82.56 227 VAL B O 1
ATOM 3945 N N . CYS B 1 228 ? 52.900 30.945 39.965 1.00 92.30 228 CYS B N 1
ATOM 3946 C CA . CYS B 1 228 ? 53.800 30.641 38.857 1.00 90.41 228 CYS B CA 1
ATOM 3947 C C . CYS B 1 228 ? 54.856 31.722 38.620 1.00 88.33 228 CYS B C 1
ATOM 3948 O O . CYS B 1 228 ? 55.860 31.474 37.957 1.00 85.10 228 CYS B O 1
ATOM 3951 N N . THR B 1 229 ? 54.644 32.909 39.182 1.00 91.35 229 THR B N 1
ATOM 3952 C CA . THR B 1 229 ? 55.561 34.026 38.963 1.00 86.57 229 THR B CA 1
ATOM 3953 C C . THR B 1 229 ? 56.344 34.265 40.240 1.00 82.95 229 THR B C 1
ATOM 3954 O O . THR B 1 229 ? 55.742 34.434 41.285 1.00 91.26 229 THR B O 1
ATOM 3958 N N . SER B 1 230 ? 57.673 34.295 40.175 1.00 76.55 230 SER B N 1
ATOM 3959 C CA . SER B 1 230 ? 58.453 34.599 41.374 1.00 78.95 230 SER B CA 1
ATOM 3960 C C . SER B 1 230 ? 58.421 36.108 41.629 1.00 88.89 230 SER B C 1
ATOM 3961 O O . SER B 1 230 ? 58.403 36.876 40.677 1.00 97.63 230 SER B O 1
ATOM 3964 N N . PRO B 1 231 ? 58.402 36.532 42.912 1.00 94.29 231 PRO B N 1
ATOM 3965 C CA . PRO B 1 231 ? 58.135 37.930 43.286 1.00 95.72 231 PRO B CA 1
ATOM 3966 C C . PRO B 1 231 ? 59.000 38.996 42.616 1.00 97.74 231 PRO B C 1
ATOM 3967 O O . PRO B 1 231 ? 58.465 40.037 42.239 1.00 103.40 231 PRO B O 1
ATOM 3971 N N . ASP B 1 232 ? 60.295 38.760 42.464 1.00 97.30 232 ASP B N 1
ATOM 3972 C CA . ASP B 1 232 ? 61.142 39.721 41.760 1.00 101.90 232 ASP B CA 1
ATOM 3973 C C . ASP B 1 232 ? 60.763 39.954 40.285 1.00 99.63 232 ASP B C 1
ATOM 3974 O O . ASP B 1 232 ? 61.244 40.908 39.668 1.00 106.75 232 ASP B O 1
ATOM 3979 N N . ASN B 1 233 ? 59.914 39.093 39.724 1.00 80.74 233 ASN B N 1
ATOM 3980 C CA . ASN B 1 233 ? 59.486 39.224 38.333 1.00 69.22 233 ASN B CA 1
ATOM 3981 C C . ASN B 1 233 ? 57.999 39.535 38.196 1.00 70.60 233 ASN B C 1
ATOM 3982 O O . ASN B 1 233 ? 57.406 39.315 37.146 1.00 72.58 233 ASN B O 1
ATOM 3987 N N . TRP B 1 234 ? 57.410 40.058 39.265 1.00 69.23 234 TRP B N 1
ATOM 3988 C CA . TRP B 1 234 ? 55.983 40.372 39.296 1.00 76.12 234 TRP B CA 1
ATOM 3989 C C . TRP B 1 234 ? 55.697 41.752 38.710 1.00 80.71 234 TRP B C 1
ATOM 3990 O O . TRP B 1 234 ? 56.275 42.765 39.115 1.00 84.06 234 TRP B O 1
ATOM 4001 N N . PHE B 1 235 ? 54.798 41.780 37.741 1.00 84.20 235 PHE B N 1
ATOM 4002 C CA . PHE B 1 235 ? 54.420 43.028 37.113 1.00 80.93 235 PHE B CA 1
ATOM 4003 C C . PHE B 1 235 ? 53.185 43.523 37.797 1.00 84.43 235 PHE B C 1
ATOM 4004 O O . PHE B 1 235 ? 52.116 42.923 37.713 1.00 85.85 235 PHE B O 1
ATOM 4012 N N . ILE B 1 236 ? 53.362 44.624 38.506 1.00 93.79 236 ILE B N 1
ATOM 4013 C CA . ILE B 1 236 ? 52.346 45.121 39.411 1.00 101.83 236 ILE B CA 1
ATOM 4014 C C . ILE B 1 236 ? 51.033 45.442 38.699 1.00 94.80 236 ILE B C 1
ATOM 4015 O O . ILE B 1 236 ? 49.956 45.297 39.267 1.00 105.34 236 ILE B O 1
ATOM 4020 N N . LEU B 1 237 ? 51.114 45.838 37.440 1.00 89.18 237 LEU B N 1
ATOM 4021 C CA . LEU B 1 237 ? 49.911 46.293 36.760 1.00 100.26 237 LEU B CA 1
ATOM 4022 C C . LEU B 1 237 ? 49.355 45.327 35.722 1.00 108.33 237 LEU B C 1
ATOM 4023 O O . LEU B 1 237 ? 48.329 45.611 35.098 1.00 117.25 237 LEU B O 1
ATOM 4028 N N . ALA B 1 238 ? 50.002 44.170 35.585 1.00 99.21 238 ALA B N 1
ATOM 4029 C CA . ALA B 1 238 ? 49.691 43.213 34.523 1.00 77.20 238 ALA B CA 1
ATOM 4030 C C . ALA B 1 238 ? 48.290 42.644 34.643 1.00 68.97 238 ALA B C 1
ATOM 4031 O O . ALA B 1 238 ? 47.920 42.141 35.680 1.00 77.17 238 ALA B O 1
ATOM 4033 N N . GLU B 1 239 ? 47.529 42.690 33.554 1.00 77.11 239 GLU B N 1
ATOM 4034 C CA . GLU B 1 239 ? 46.167 42.158 33.527 1.00 82.08 239 GLU B CA 1
ATOM 4035 C C . GLU B 1 239 ? 46.122 40.852 32.737 1.00 84.63 239 GLU B C 1
ATOM 4036 O O . GLU B 1 239 ? 45.145 40.106 32.783 1.00 82.71 239 GLU B O 1
ATOM 4042 N N . LYS B 1 240 ? 47.191 40.597 31.995 1.00 82.73 240 LYS B N 1
ATOM 4043 C CA . LYS B 1 240 ? 47.313 39.390 31.202 1.00 68.81 240 LYS B CA 1
ATOM 4044 C C . LYS B 1 240 ? 48.488 38.546 31.662 1.00 71.03 240 LYS B C 1
ATOM 4045 O O . LYS B 1 240 ? 49.337 38.996 32.457 1.00 67.22 240 LYS B O 1
ATOM 4051 N N . THR B 1 241 ? 48.512 37.304 31.185 1.00 62.41 241 THR B N 1
ATOM 4052 C CA . THR B 1 241 ? 49.534 36.363 31.596 1.00 54.84 241 THR B CA 1
ATOM 4053 C C . THR B 1 241 ? 50.193 35.730 30.388 1.00 62.06 241 THR B C 1
ATOM 4054 O O . THR B 1 241 ? 49.688 35.821 29.263 1.00 58.68 241 THR B O 1
ATOM 4058 N N . TYR B 1 242 ? 51.327 35.085 30.627 1.00 61.07 242 TYR B N 1
ATOM 4059 C CA . TYR B 1 242 ? 51.960 34.275 29.608 1.00 52.49 242 TYR B CA 1
ATOM 4060 C C . TYR B 1 242 ? 52.260 32.919 30.203 1.00 57.08 242 TYR B C 1
ATOM 4061 O O . TYR B 1 242 ? 52.238 32.755 31.416 1.00 63.32 242 TYR B O 1
ATOM 4070 N N . SER B 1 243 ? 52.522 31.946 29.343 1.00 57.42 243 SER B N 1
ATOM 4071 C CA . SER B 1 243 ? 52.942 30.624 29.788 1.00 63.51 243 SER B CA 1
ATOM 4072 C C . SER B 1 243 ? 54.443 30.406 29.547 1.00 61.65 243 SER B C 1
ATOM 4073 O O . SER B 1 243 ? 55.157 29.864 30.410 1.00 58.33 243 SER B O 1
ATOM 4076 N N . HIS B 1 244 ? 54.913 30.814 28.366 1.00 50.29 244 HIS B N 1
ATOM 4077 C CA . HIS B 1 244 ? 56.289 30.527 27.952 1.00 49.87 244 HIS B CA 1
ATOM 4078 C C . HIS B 1 244 ? 56.712 31.421 26.807 1.00 53.77 244 HIS B C 1
ATOM 4079 O O . HIS B 1 244 ? 55.900 31.735 25.940 1.00 55.77 244 HIS B O 1
ATOM 4086 N N . THR B 1 245 ? 57.986 31.813 26.796 1.00 56.64 245 THR B N 1
ATOM 4087 C CA . THR B 1 245 ? 58.490 32.770 25.811 1.00 50.84 245 THR B CA 1
ATOM 4088 C C . THR B 1 245 ? 59.773 32.289 25.163 1.00 51.99 245 THR B C 1
ATOM 4089 O O . THR B 1 245 ? 60.751 31.997 25.851 1.00 57.27 245 THR B O 1
ATOM 4093 N N . LEU B 1 246 ? 59.768 32.222 23.838 1.00 53.62 246 LEU B N 1
ATOM 4094 C CA . LEU B 1 246 ? 60.953 31.822 23.089 1.00 55.86 246 LEU B CA 1
ATOM 4095 C C . LEU B 1 246 ? 61.497 32.987 22.283 1.00 57.63 246 LEU B C 1
ATOM 4096 O O . LEU B 1 246 ? 60.785 33.572 21.465 1.00 56.64 246 LEU B O 1
ATOM 4101 N N . ILE B 1 247 ? 62.762 33.320 22.511 1.00 54.10 247 ILE B N 1
ATOM 4102 C CA . ILE B 1 247 ? 63.414 34.344 21.716 1.00 54.41 247 ILE B CA 1
ATOM 4103 C C . ILE B 1 247 ? 64.431 33.665 20.830 1.00 56.31 247 ILE B C 1
ATOM 4104 O O . ILE B 1 247 ? 65.426 33.127 21.319 1.00 60.93 247 ILE B O 1
ATOM 4109 N N . ASN B 1 248 ? 64.156 33.662 19.527 1.00 50.40 248 ASN B N 1
ATOM 4110 C CA . ASN B 1 248 ? 65.012 32.973 18.558 1.00 55.58 248 ASN B CA 1
ATOM 4111 C C . ASN B 1 248 ? 65.456 31.579 19.012 1.00 62.82 248 ASN B C 1
ATOM 4112 O O . ASN B 1 248 ? 66.615 31.209 18.850 1.00 71.30 248 ASN B O 1
ATOM 4117 N N . GLY B 1 249 ? 64.530 30.817 19.587 1.00 57.82 249 GLY B N 1
ATOM 4118 C CA . GLY B 1 249 ? 64.820 29.454 19.985 1.00 60.56 249 GLY B CA 1
ATOM 4119 C C . GLY B 1 249 ? 65.194 29.238 21.442 1.00 62.92 249 GLY B C 1
ATOM 4120 O O . GLY B 1 249 ? 65.062 28.132 21.954 1.00 62.78 249 GLY B O 1
ATOM 4121 N N . LEU B 1 250 ? 65.682 30.273 22.112 1.00 66.24 250 LEU B N 1
ATOM 4122 C CA . LEU B 1 250 ? 66.039 30.143 23.522 1.00 67.49 250 LEU B CA 1
ATOM 4123 C C . LEU B 1 250 ? 64.944 30.689 24.419 1.00 66.40 250 LEU B C 1
ATOM 4124 O O . LEU B 1 250 ? 64.447 31.788 24.192 1.00 64.52 250 LEU B O 1
ATOM 4129 N N . PRO B 1 251 ? 64.576 29.928 25.457 1.00 62.72 251 PRO B N 1
ATOM 4130 C CA . PRO B 1 251 ? 63.551 30.366 26.406 1.00 61.54 251 PRO B CA 1
ATOM 4131 C C . PRO B 1 251 ? 64.040 31.548 27.234 1.00 64.03 251 PRO B C 1
ATOM 4132 O O . PRO B 1 251 ? 65.205 31.582 27.619 1.00 63.42 251 PRO B O 1
ATOM 4136 N N . LEU B 1 252 ? 63.161 32.514 27.472 1.00 57.78 252 LEU B N 1
ATOM 4137 C CA . LEU B 1 252 ? 63.411 33.549 28.451 1.00 53.33 252 LEU B CA 1
ATOM 4138 C C . LEU B 1 252 ? 62.970 33.002 29.801 1.00 64.73 252 LEU B C 1
ATOM 4139 O O . LEU B 1 252 ? 61.767 32.905 30.072 1.00 60.44 252 LEU B O 1
ATOM 4144 N N . PRO B 1 253 ? 63.941 32.656 30.663 1.00 69.32 253 PRO B N 1
ATOM 4145 C CA . PRO B 1 253 ? 63.623 32.025 31.953 1.00 64.22 253 PRO B CA 1
ATOM 4146 C C . PRO B 1 253 ? 62.862 32.975 32.86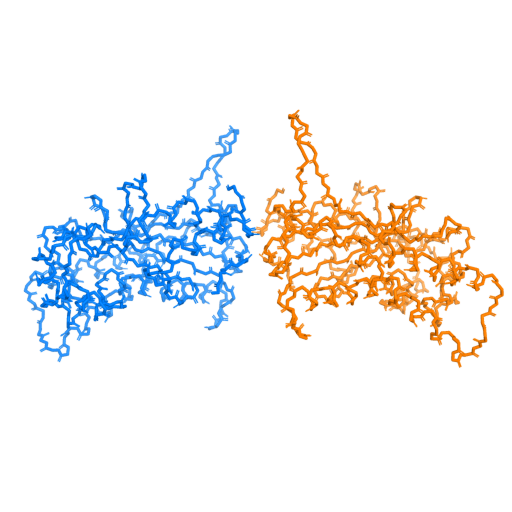5 1.00 67.90 253 PRO B C 1
ATOM 4147 O O . PRO B 1 253 ? 63.231 34.139 32.970 1.00 75.27 253 PRO B O 1
ATOM 4151 N N . GLU B 1 254 ? 61.825 32.453 33.515 1.00 73.47 254 GLU B N 1
ATOM 4152 C CA . GLU B 1 254 ? 60.956 33.193 34.434 1.00 70.34 254 GLU B CA 1
ATOM 4153 C C . GLU B 1 254 ? 61.699 34.186 35.305 1.00 74.05 254 GLU B C 1
ATOM 4154 O O . GLU B 1 254 ? 61.226 35.305 35.505 1.00 78.42 254 GLU B O 1
ATOM 4160 N N . HIS B 1 255 ? 62.840 33.762 35.850 1.00 70.57 255 HIS B N 1
ATOM 4161 C CA . HIS B 1 255 ? 63.548 34.549 36.870 1.00 75.54 255 HIS B CA 1
ATOM 4162 C C . HIS B 1 255 ? 64.370 35.710 36.318 1.00 84.20 255 HIS B C 1
ATOM 4163 O O . HIS B 1 255 ? 64.894 36.513 37.082 1.00 86.08 255 HIS B O 1
ATOM 4170 N N . TYR B 1 256 ? 64.499 35.793 34.997 1.00 85.83 256 TYR B N 1
ATOM 4171 C CA . TYR B 1 256 ? 65.183 36.926 34.389 1.00 81.53 256 TYR B CA 1
ATOM 4172 C C . TYR B 1 256 ? 64.196 37.880 33.718 1.00 74.16 256 TYR B C 1
ATOM 4173 O O . TYR B 1 256 ? 64.605 38.944 33.263 1.00 77.13 256 TYR B O 1
ATOM 4182 N N . ARG B 1 257 ? 62.912 37.513 33.657 1.00 70.16 257 ARG B N 1
ATOM 4183 C CA . ARG B 1 257 ? 61.959 38.243 32.801 1.00 76.12 257 ARG B CA 1
ATOM 4184 C C . ARG B 1 257 ? 61.899 39.755 33.053 1.00 77.02 257 ARG B C 1
ATOM 4185 O O . ARG B 1 257 ? 62.109 40.542 32.117 1.00 77.67 257 ARG B O 1
ATOM 4193 N N . LYS B 1 258 ? 61.622 40.161 34.292 1.00 70.34 258 LYS B N 1
ATOM 4194 C CA . LYS B 1 258 ? 61.476 41.593 34.597 1.00 70.03 258 LYS B CA 1
ATOM 4195 C C . LYS B 1 258 ? 62.771 42.376 34.358 1.00 68.14 258 LYS B C 1
ATOM 4196 O O . LYS B 1 258 ? 62.750 43.493 33.840 1.00 64.84 258 LYS B O 1
ATOM 4202 N N . ASN B 1 259 ? 63.899 41.771 34.707 1.00 67.63 259 ASN B N 1
ATOM 4203 C CA . ASN B 1 259 ? 65.193 42.397 34.471 1.00 70.85 259 ASN B CA 1
ATOM 4204 C C . ASN B 1 259 ? 65.469 42.541 32.969 1.00 75.26 259 ASN B C 1
ATOM 4205 O O . ASN B 1 259 ? 66.007 43.559 32.511 1.00 73.13 259 ASN B O 1
ATOM 4210 N N . TYR B 1 260 ? 65.096 41.512 32.212 1.00 70.47 260 TYR B N 1
ATOM 4211 C CA . TYR B 1 260 ? 65.151 41.554 30.757 1.00 62.53 260 TYR B CA 1
ATOM 4212 C C . TYR B 1 260 ? 64.333 42.735 30.244 1.00 61.18 260 TYR B C 1
ATOM 4213 O O . TYR B 1 260 ? 64.802 43.498 29.406 1.00 61.44 260 TYR B O 1
ATOM 4222 N N . HIS B 1 261 ? 63.106 42.878 30.747 1.00 57.30 261 HIS B N 1
ATOM 4223 C CA . HIS B 1 261 ? 62.259 44.007 30.363 1.00 52.49 261 HIS B CA 1
ATOM 4224 C C . HIS B 1 261 ? 62.932 45.322 30.700 1.00 59.21 261 HIS B C 1
ATOM 4225 O O . HIS B 1 261 ? 62.926 46.254 29.904 1.00 64.34 261 HIS B O 1
ATOM 4232 N N . ALA B 1 262 ? 63.522 45.382 31.890 1.00 65.12 262 ALA B N 1
ATOM 4233 C CA . ALA B 1 262 ? 64.118 46.607 32.390 1.00 61.45 262 ALA B CA 1
ATOM 4234 C C . ALA B 1 262 ? 65.269 47.047 31.507 1.00 59.47 262 ALA B C 1
ATOM 4235 O O . ALA B 1 262 ? 65.386 48.224 31.142 1.00 59.83 262 ALA B O 1
ATOM 4237 N N . THR B 1 263 ? 66.111 46.091 31.143 1.00 49.13 263 THR B N 1
ATOM 4238 C CA . THR B 1 263 ? 67.238 46.387 30.279 1.00 51.79 263 THR B CA 1
ATOM 4239 C C . THR B 1 263 ? 66.806 46.956 28.916 1.00 65.66 263 THR B C 1
ATOM 4240 O O . THR B 1 263 ? 67.359 47.965 28.462 1.00 71.61 263 THR B O 1
ATOM 4244 N N . LEU B 1 264 ? 65.824 46.319 28.274 1.00 67.23 264 LEU B N 1
ATOM 4245 C CA . LEU B 1 264 ? 65.224 46.875 27.057 1.00 65.32 264 LEU B CA 1
ATOM 4246 C C . LEU B 1 264 ? 64.657 48.277 27.279 1.00 62.34 264 LEU B C 1
ATOM 4247 O O . LEU B 1 264 ? 64.849 49.167 26.450 1.00 59.74 264 LEU B O 1
ATOM 4252 N N . ASP B 1 265 ? 63.967 48.475 28.398 1.00 56.40 265 ASP B N 1
ATOM 4253 C CA . ASP B 1 265 ? 63.273 49.740 28.626 1.00 59.13 265 ASP B CA 1
ATOM 4254 C C . ASP B 1 265 ? 64.203 50.898 28.992 1.00 63.81 265 ASP B C 1
ATOM 4255 O O . ASP B 1 265 ? 63.887 52.049 28.697 1.00 69.47 265 ASP B O 1
ATOM 4260 N N . ASN B 1 266 ? 65.350 50.605 29.603 1.00 55.63 266 ASN B N 1
ATOM 4261 C CA . ASN B 1 266 ? 66.246 51.689 30.000 1.00 60.45 266 ASN B CA 1
ATOM 4262 C C . ASN B 1 266 ? 67.414 51.978 29.026 1.00 63.42 266 ASN B C 1
ATOM 4263 O O . ASN B 1 266 ? 67.688 53.142 28.772 1.00 74.73 266 ASN B O 1
ATOM 4268 N N . GLU B 1 267 ? 68.079 50.964 28.465 1.00 57.28 267 GLU B N 1
ATOM 4269 C CA . GLU B 1 267 ? 69.235 51.236 27.589 1.00 75.18 267 GLU B CA 1
ATOM 4270 C C . GLU B 1 267 ? 68.964 51.107 26.101 1.00 73.66 267 GLU B C 1
ATOM 4271 O O . GLU B 1 267 ? 69.508 51.863 25.299 1.00 77.26 267 GLU B O 1
ATOM 4277 N N . VAL B 1 268 ? 68.158 50.116 25.741 1.00 66.43 268 VAL B N 1
ATOM 4278 C CA . VAL B 1 268 ? 68.043 49.676 24.355 1.00 61.78 268 VAL B CA 1
ATOM 4279 C C . VAL B 1 268 ? 66.954 50.405 23.572 1.00 56.51 268 VAL B C 1
ATOM 4280 O O . VAL B 1 268 ? 67.226 51.069 22.568 1.00 53.93 268 VAL B O 1
ATOM 4284 N N . ILE B 1 269 ? 65.723 50.283 24.037 1.00 51.29 269 ILE B N 1
ATOM 4285 C CA . ILE B 1 269 ? 64.591 50.855 23.338 1.00 50.64 269 ILE B CA 1
ATOM 4286 C C . ILE B 1 269 ? 63.649 51.513 24.328 1.00 52.10 269 ILE B C 1
ATOM 4287 O O . ILE B 1 269 ? 62.576 50.992 24.614 1.00 61.46 269 ILE B O 1
ATOM 4292 N N . PRO B 1 270 ? 64.052 52.671 24.858 1.00 57.98 270 PRO B N 1
ATOM 4293 C CA . PRO B 1 270 ? 63.202 53.399 25.799 1.00 62.51 270 PRO B CA 1
ATOM 4294 C C . PRO B 1 270 ? 61.899 53.755 25.122 1.00 59.35 270 PRO B C 1
ATOM 4295 O O . PRO B 1 270 ? 61.917 53.921 23.909 1.00 56.81 270 PRO B O 1
ATOM 4299 N N . GLY B 1 271 ? 60.808 53.874 25.876 1.00 62.93 271 GLY B N 1
ATOM 4300 C CA . GLY B 1 271 ? 59.508 54.157 25.297 1.00 59.74 271 GLY B CA 1
ATOM 4301 C C . GLY B 1 271 ? 58.856 52.901 24.754 1.00 63.05 271 GLY B C 1
ATOM 4302 O O . GLY B 1 271 ? 57.908 52.984 23.980 1.00 68.99 271 GLY B O 1
#

Sequence (532 aa):
PVIRAFSQPAFTYVFKFPYPQWKEKEWLLHALLAHGTEQSMIQLRNCAPHPDEDIIRDDLLISLEDRHFGAVLCKAVYMATTTLMSHKQRNMFPRCDIIVQSELGEKNLHCHIIVGGEGLSKRNAKSSCAQFYGLILAEIIQRCKSLLATRPFEPEEADIFHTLKKAEREAWGGVTGGNMQILQYRDRRGDLHAQTVDPLRFFKNYLLPKNRCISSYSKPDVCTSPDNWFILAEKTYSHTLINGLPLPEHYRKNYHATLDNEVIPGPVIRAFSQPAFTYVFKFPYPQWKEKEWLLHALLAHGTEQSMIQLRNCAPHPDEDIIRDDLLISLEDRHFGAVLCKAVYMATTTLMSHKQRNMFPRCDIIVQSELGEKNLHCHIIVGGEGLSKRNAKSSCAQFYGLILAEIIQRCKSLLATRPFEPEEADIFHTLKKAEREAWGGVTGGNMQILQYRDRRGDLHAQTVDPLRFFKNYLLPKNRCISSYSKPDVCTSPDNWFILAEKTYSHTLINGLPLPEHYRKNYHATLDNEVIPG

Organism: Primate bocaparvovirus 1 (strain Human bocavirus 1 type 1) (NCBI:txid689403)

Radius of gyration: 28.81 Å; Cα contacts (8 Å, |Δi|>4): 936; chains: 2; bounding box: 72×71×76 Å

Secondary structure (DSSP, 8-state):
-------SSEEEEEEE-S-TTTTTTHHHHHHHHSTT-HHHHHHHTTPPPTTS--HHHHHHHHHHTTTSHHHHHHHHHHHHHHHHHHHHHT-SS--EEEEEEEEE-SS-EEEEEEEEETT--TTTTTTTHHHHHHHHHHHHHHHHGGGGGT-PPPHHHHHHHHHHHHHHHHHHTT--TTSEEE--EE-TT--EE-B-S-HHHHIIIIISS-EE---TTS-HHHHS-GGG--TT--SEESEEEETTEE--GGGHHHHHHHIIIII---/-------SSEEEEEEE-S-GGGTTTHHHHHHHH-TT-HHHHHHHTTPPPTTS--HHHHHHHHHHTTTSHHHHHHHHHHHHHHHHHHHHHT-SS--EEEEEEEEE-SS-EEEEEEEEETT--HHHHHHTHHHHHHHHHHHHHHHHHGGGGTSPPPHHHHHHHHHHHHHHHHHHTT--TTSEEE--EE-TT--EE-S-S-HHHHIIIIISS-EE---TTS-HHHHS-GGG--TT---EESEEEETTEE--GGGHHHHHHHIIIII---

Solvent-accessible surface area: 24848 Å² total; per-residue (Å²): 164,29,20,39,27,12,18,19,0,0,0,2,0,27,0,52,10,18,13,116,76,4,66,125,58,0,116,8,0,1,6,1,2,2,64,52,2,49,121,20,4,78,78,2,94,124,17,33,50,39,124,72,152,23,111,108,7,60,91,17,20,124,56,1,70,49,98,0,0,0,0,10,0,0,75,4,0,40,94,0,0,48,45,0,0,12,100,45,33,216,69,149,172,26,199,31,23,4,0,0,0,0,2,13,7,163,148,32,1,27,0,12,0,0,0,0,1,96,26,2,18,91,204,21,0,120,92,3,15,14,69,0,3,4,34,0,0,43,46,0,6,123,84,0,81,56,0,80,102,85,72,104,39,92,112,75,5,25,79,0,19,108,45,0,59,117,9,19,137,68,4,186,62,51,82,23,64,31,27,4,93,14,69,68,92,156,34,205,176,30,76,86,42,9,8,21,72,48,7,10,37,52,0,1,76,86,0,0,37,8,5,21,12,1,3,35,69,12,134,34,52,5,1,4,33,75,125,6,81,22,142,161,30,171,111,21,7,1,11,1,7,18,60,29,127,49,10,36,24,103,125,2,74,98,21,30,35,29,0,50,110,85,0,1,49,76,167,23,21,37,27,12,17,16,1,0,0,2,0,16,0,56,10,17,12,111,76,4,67,118,66,0,122,12,0,2,7,1,2,2,67,51,1,47,123,23,3,78,87,3,99,126,14,30,53,44,115,81,142,21,111,114,5,59,92,12,21,126,55,2,100,40,115,2,0,0,0,12,1,0,79,8,0,43,104,0,0,44,45,0,0,15,102,36,31,213,63,155,167,26,202,31,24,3,0,0,0,0,4,13,10,160,153,35,1,25,0,25,0,0,0,0,0,102,28,7,37,79,176,22,0,95,77,5,17,15,75,0,2,5,35,0,0,41,39,1,5,104,85,0,83,56,0,80,99,89,75,102,39,92,101,89,6,21,79,1,15,99,42,1,58,115,9,15,134,68,3,183,63,53,85,24,64,29,31,4,84,21,69,69,125,163,40,203,183,41,71,102,60,3,12,21,76,52,8,10,41,41,0,0,61,142,3,0,37,15,4,30,13,0,2,41,68,13,128,36,53,4,1,5,33,68,128,8,90,18,141,158,31,172,118,24,6,1,15,0,6,20,58,29,132,49,11,51,26,107,123,2,70,104,21,34,37,40,0,50,114,81,0,0,43,73

CATH classification: 3.40.1310.20

GO terms:
  GO:0042025 host cell nucleus (C, EXP)